Protein 9HJI (pdb70)

Foldseek 3Di:
DQDAQDDAAFCQDWDADPNRIGGAGPPVLQACPDPRNVVNQVRQVVSVCVVCVVVVVVLVVVLVVLLQLQQFKDWFAWDCFPQWTWTWIDRRAQFATWIWIANDLPGDDTDTQGDCRPVDPVSLKYWDDKAAAPVRQKIKTKIDGLQAQWIKIWMDGGPVSDTDPAIDTRFHPWDWEDQHQWWTKTKHFDDDDDDDDHLQDWAAGWFIAIWIDTPPDHPVLIDTADDDPVDGLKDKDKYAAPVSFKIKMWIDDFLAFWIFMWIWTDDPDPPVRNPDHTDTQRLDDDGQGHWAFAHADVQKTWTFTCHVNQQIFIWIAGRVVGDIGGQGHDDQFHWPDWHAADFKIWTFTCHLLWTWIFIAGSVGRPGHTDDDDTFAWDDWDDDHHDQKTWTWTAFAQFQIWIWIAGPVDRNPGTDTSDGRDGPPDDSLQKDKDKDWDDAPVRGTFIKMKMAGPDDAFQLQAEEEEEQQESQAFPHGHYDSLVVCCHPFLRAMYMYGGFFLHVSSGRVSVVCCFQLCVVVRLSVVLVVLVVCNVVGRYDQLRYEYEYEANRLVSQLLNQLVPQSSHAYHEHELYAQALVCQCPTANSVSVCVRQPDCVDPSRVVVCVVRRSLPSDAAPDAHHAYAYEEESSERNHDSSRVVSSVSCVSPRYPDHYYDYHYHYDYSFHRPRSTTSVVVSSVSSVVVSVSCVSNVRDTPD

Nearest PDB structures (foldseek):
  3mun-assembly1_A  TM=9.459E-01  e=6.191E-68  Aeromonas caviae
  3ivm-assembly1_A  TM=9.446E-01  e=2.608E-66  Aeromonas caviae
  2bkl-assembly2_B  TM=9.243E-01  e=1.654E-61  Myxococcus xanthus
  3iun-assembly1_A  TM=7.678E-01  e=3.895E-64  Aeromonas caviae
  3iur-assembly1_A  TM=7.273E-01  e=6.096E-63  Aeromonas caviae

Organism: Trypanosoma cruzi (NCBI:txid5693)

Solvent-accessible surface area: 31089 Å² total; per-residue (Å²): 234,75,80,131,46,12,176,14,155,103,23,189,50,61,54,103,27,92,158,89,82,7,78,20,34,2,58,29,8,58,53,71,118,48,98,70,8,108,85,24,27,88,79,6,42,53,70,6,81,124,59,5,61,90,59,39,114,56,47,116,78,15,52,100,17,5,37,112,16,24,84,10,67,61,4,15,18,1,18,65,12,88,40,40,29,8,20,79,49,13,79,1,75,87,30,27,38,23,13,25,51,4,103,53,43,122,45,133,73,39,66,103,11,5,58,5,55,100,84,26,119,101,4,20,5,7,40,80,26,54,18,75,5,84,57,44,44,25,2,0,3,0,5,8,47,73,24,2,39,53,15,106,4,27,6,36,110,10,106,67,68,104,95,56,105,33,64,10,70,72,0,33,149,15,32,21,13,18,10,55,89,62,0,6,3,8,13,54,20,56,69,82,164,66,141,53,96,81,10,40,80,44,123,38,16,90,98,40,41,2,2,7,5,76,66,62,110,74,49,144,89,35,41,85,22,19,57,28,129,140,53,67,61,44,34,31,20,13,46,23,1,88,61,52,46,60,0,4,0,23,0,62,41,7,49,21,18,34,3,5,0,21,2,4,121,33,60,102,90,106,159,18,32,48,72,136,118,40,121,38,120,127,25,27,68,115,68,46,1,63,7,58,42,46,8,10,100,39,64,31,0,16,0,25,1,12,116,142,2,43,76,23,28,1,1,15,9,38,21,147,110,51,120,75,71,75,56,4,134,64,102,202,7,7,8,33,74,23,10,11,2,88,137,15,2,13,0,0,6,8,75,44,2,76,17,51,6,39,58,2,142,66,149,79,55,73,31,79,66,22,95,43,68,119,8,6,14,88,41,53,38,44,44,61,145,47,73,18,1,0,3,30,3,15,6,8,38,37,29,2,55,2,10,39,9,55,14,110,77,7,133,74,24,58,136,90,40,94,55,3,95,22,164,54,38,110,98,100,49,7,39,32,90,73,34,70,12,88,17,102,62,59,84,128,2,8,2,18,4,4,47,48,127,69,71,41,40,43,113,14,22,3,8,0,47,2,35,20,4,31,21,95,35,24,40,9,44,37,36,15,16,30,14,6,4,1,89,12,12,4,1,2,6,0,4,2,7,4,43,4,3,2,2,86,0,18,94,33,7,66,37,12,36,107,70,60,18,81,57,11,5,52,2,2,21,58,1,0,116,22,2,42,180,94,27,58,3,20,52,100,21,1,2,1,30,0,18,16,13,1,0,0,5,1,5,4,0,0,39,96,24,16,110,24,4,115,0,0,1,0,73,19,1,4,0,1,0,20,40,3,60,91,31,7,29,0,14,6,11,58,10,11,6,1,37,12,104,100,106,90,9,13,145,28,1,80,114,12,0,6,12,99,49,13,125,46,80,74,86,10,5,3,3,4,1,7,9,2,64,35,7,26,87,2,2,18,6,1,2,17,4,9,1,3,21,1,22,125,38,5,111,108,88,9,15,20,2,10,4,32,14,17,116,39,8,10,42,52,61,31,28,12,23,60,73,60,12,108,16,16,5,4,6,33,3,0,10,15,81,26,16,132,16,92,63,81,183

Structure (mmCIF, N/CA/C/O backbone):
data_9HJI
#
_entry.id   9HJI
#
_cell.length_a   1.00
_cell.length_b   1.00
_cell.length_c   1.00
_cell.angle_alpha   90.00
_cell.angle_beta   90.00
_cell.angle_gamma   90.00
#
_symmetry.space_group_name_H-M   'P 1'
#
loop_
_atom_site.group_PDB
_atom_site.id
_atom_site.type_symbol
_atom_site.label_atom_id
_atom_site.label_alt_id
_atom_site.label_comp_id
_atom_site.label_asym_id
_atom_site.label_entity_id
_atom_site.label_seq_id
_atom_site.pdbx_PDB_ins_code
_atom_site.Cartn_x
_atom_site.Cartn_y
_atom_site.Cartn_z
_atom_site.occupancy
_atom_site.B_iso_or_equiv
_atom_site.auth_seq_id
_atom_site.auth_comp_id
_atom_site.auth_asym_id
_atom_site.auth_atom_id
_atom_site.pdbx_PDB_model_num
ATOM 1 N N . MET A 1 18 ? 112.824 101.042 105.579 1.00 129.56 1 MET A N 1
ATOM 2 C CA . MET A 1 18 ? 112.139 101.553 104.399 1.00 134.17 1 MET A CA 1
ATOM 3 C C . MET A 1 18 ? 112.003 100.472 103.336 1.00 132.34 1 MET A C 1
ATOM 4 O O . MET A 1 18 ? 112.385 99.323 103.555 1.00 133.62 1 MET A O 1
ATOM 9 N N . ARG A 1 19 ? 111.452 100.847 102.184 1.00 129.84 2 ARG A N 1
ATOM 10 C CA . ARG A 1 19 ? 111.312 99.902 101.085 1.00 123.20 2 ARG A CA 1
ATOM 11 C C . ARG A 1 19 ? 112.679 99.497 100.552 1.00 122.66 2 ARG A C 1
ATOM 12 O O . ARG A 1 19 ? 113.574 100.333 100.395 1.00 124.58 2 ARG A O 1
ATOM 20 N N . SER A 1 20 ? 112.836 98.207 100.272 1.00 119.89 3 SER A N 1
ATOM 21 C CA . SER A 1 20 ? 114.096 97.699 99.757 1.00 112.63 3 SER A CA 1
ATOM 22 C C . SER A 1 20 ? 114.323 98.174 98.325 1.00 100.30 3 SER A C 1
ATOM 23 O O . SER A 1 20 ? 113.419 98.680 97.654 1.00 97.89 3 SER A O 1
ATOM 26 N N . VAL A 1 21 ? 115.561 98.006 97.860 1.00 93.25 4 VAL A N 1
ATOM 27 C CA . VAL A 1 21 ? 115.902 98.391 96.496 1.00 90.25 4 VAL A CA 1
ATOM 28 C C . VAL A 1 21 ? 115.208 97.438 95.534 1.00 87.12 4 VAL A C 1
ATOM 29 O O . VAL A 1 21 ? 115.383 96.217 95.611 1.00 86.69 4 VAL A O 1
ATOM 33 N N . TYR A 1 22 ? 114.408 97.994 94.630 1.00 84.52 5 TYR A N 1
ATOM 34 C CA . TYR A 1 22 ? 113.641 97.179 93.704 1.00 81.34 5 TYR A CA 1
ATOM 35 C C . TYR A 1 22 ? 114.550 96.627 92.604 1.00 86.26 5 TYR A C 1
ATOM 36 O O . TYR A 1 22 ? 115.624 97.177 92.347 1.00 88.65 5 TYR A O 1
ATOM 45 N N . PRO A 1 23 ? 114.148 95.534 91.948 1.00 85.82 6 PRO A N 1
ATOM 46 C CA . PRO A 1 23 ? 115.014 94.933 90.927 1.00 84.73 6 PRO A CA 1
ATOM 47 C C . PRO A 1 23 ? 115.299 95.900 89.788 1.00 81.04 6 PRO A C 1
ATOM 48 O O . PRO A 1 23 ? 114.439 96.684 89.382 1.00 81.47 6 PRO A O 1
ATOM 52 N N . LEU A 1 24 ? 116.526 95.838 89.277 1.00 78.60 7 LEU A N 1
ATOM 53 C CA . LEU A 1 24 ? 116.981 96.742 88.221 1.00 80.22 7 LEU A CA 1
ATOM 54 C C . LEU A 1 24 ? 116.283 96.346 86.926 1.00 83.33 7 LEU A C 1
ATOM 55 O O . LEU A 1 24 ? 116.633 95.359 86.276 1.00 86.77 7 LEU A O 1
ATOM 60 N N . ALA A 1 25 ? 115.266 97.120 86.559 1.00 81.88 8 ALA A N 1
ATOM 61 C CA . ALA A 1 25 ? 114.525 96.858 85.333 1.00 81.91 8 ALA A CA 1
ATOM 62 C C . ALA A 1 25 ? 115.279 97.410 84.129 1.00 82.94 8 ALA A C 1
ATOM 63 O O . ALA A 1 25 ? 115.838 98.511 84.183 1.00 87.96 8 ALA A O 1
ATOM 65 N N . ARG A 1 26 ? 115.303 96.640 83.044 1.00 74.54 9 ARG A N 1
ATOM 66 C CA . ARG A 1 26 ? 115.893 97.127 81.806 1.00 73.92 9 ARG A CA 1
ATOM 67 C C . ARG A 1 26 ? 114.978 98.150 81.149 1.00 72.56 9 ARG A C 1
ATOM 68 O O . ARG A 1 26 ? 113.753 98.002 81.143 1.00 69.11 9 ARG A O 1
ATOM 76 N N . ARG A 1 27 ? 115.581 99.196 80.593 1.00 70.95 10 ARG A N 1
ATOM 77 C CA . ARG A 1 27 ? 114.852 100.278 79.938 1.00 68.28 10 ARG A CA 1
ATOM 78 C C . ARG A 1 27 ? 115.085 100.146 78.436 1.00 73.48 10 ARG A C 1
ATOM 79 O O . ARG A 1 27 ? 116.226 100.209 77.969 1.00 78.56 10 ARG A O 1
ATOM 87 N N . SER A 1 28 ? 114.004 99.957 77.686 1.00 71.32 11 SER A N 1
ATOM 88 C CA . SER A 1 28 ? 114.106 99.791 76.244 1.00 69.01 11 SER A CA 1
ATOM 89 C C . SER A 1 28 ? 113.868 101.115 75.530 1.00 59.21 11 SER A C 1
ATOM 90 O O . SER A 1 28 ? 112.865 101.794 75.760 1.00 54.20 11 SER A O 1
ATOM 93 N N . MET A 1 29 ? 114.793 101.474 74.644 1.00 56.93 12 MET A N 1
ATOM 94 C CA . MET A 1 29 ? 114.687 102.725 73.906 1.00 47.47 12 MET A CA 1
ATOM 95 C C . MET A 1 29 ? 113.509 102.732 72.940 1.00 54.85 12 MET A C 1
ATOM 96 O O . MET A 1 29 ? 113.033 103.815 72.583 1.00 60.89 12 MET A O 1
ATOM 101 N N . ALA A 1 30 ? 112.998 101.560 72.564 1.00 59.28 13 ALA A N 1
ATOM 102 C CA . ALA A 1 30 ? 112.017 101.449 71.491 1.00 67.10 13 ALA A CA 1
ATOM 103 C C . ALA A 1 30 ? 110.763 102.268 71.781 1.00 62.02 13 ALA A C 1
ATOM 104 O O . ALA A 1 30 ? 110.290 102.350 72.918 1.00 57.15 13 ALA A O 1
ATOM 106 N N . ALA A 1 31 ? 110.229 102.880 70.725 1.00 61.45 14 ALA A N 1
ATOM 107 C CA . ALA A 1 31 ? 109.025 103.701 70.826 1.00 59.30 14 ALA A CA 1
ATOM 108 C C . ALA A 1 31 ? 108.278 103.583 69.504 1.00 58.11 14 ALA A C 1
ATOM 109 O O . ALA A 1 31 ? 108.880 103.768 68.441 1.00 58.82 14 ALA A O 1
ATOM 111 N N . TYR A 1 32 ? 106.983 103.285 69.563 1.00 52.90 15 TYR A N 1
ATOM 112 C CA . TYR A 1 32 ? 106.203 103.011 68.364 1.00 50.25 15 TYR A CA 1
ATOM 113 C C . TYR A 1 32 ? 105.136 104.079 68.162 1.00 50.07 15 TYR A C 1
ATOM 114 O O . TYR A 1 32 ? 104.523 104.548 69.124 1.00 50.96 15 TYR A O 1
ATOM 123 N N . THR A 1 33 ? 104.910 104.454 66.905 1.00 53.29 16 THR A N 1
ATOM 124 C CA . THR A 1 33 ? 103.922 105.467 66.553 1.00 51.34 16 THR A CA 1
ATOM 125 C C . THR A 1 33 ? 102.613 104.780 66.178 1.00 52.93 16 THR A C 1
ATOM 126 O O . THR A 1 33 ? 102.599 103.882 65.328 1.00 56.82 16 THR A O 1
ATOM 130 N N . MET A 1 34 ? 101.524 105.195 66.817 1.00 51.11 17 MET A N 1
ATOM 131 C CA . MET A 1 34 ? 100.203 104.611 66.625 1.00 50.29 17 MET A CA 1
ATOM 132 C C . MET A 1 34 ? 99.185 105.743 66.525 1.00 48.10 17 MET A C 1
ATOM 133 O O . MET A 1 34 ? 99.086 106.573 67.436 1.00 47.50 17 MET A O 1
ATOM 138 N N . HIS A 1 35 ? 98.453 105.785 65.408 1.00 45.06 18 HIS A N 1
ATOM 139 C CA . HIS A 1 35 ? 97.492 106.853 65.119 1.00 39.39 18 HIS A CA 1
ATOM 140 C C . HIS A 1 35 ? 98.082 108.231 65.402 1.00 33.98 18 HIS A C 1
ATOM 141 O O . HIS A 1 35 ? 97.503 109.054 66.113 1.00 31.62 18 HIS A O 1
ATOM 148 N N . ASN A 1 36 ? 99.256 108.474 64.819 1.00 35.19 19 ASN A N 1
ATOM 149 C CA . ASN A 1 36 ? 99.948 109.758 64.918 1.00 37.82 19 ASN A CA 1
ATOM 150 C C . ASN A 1 36 ? 100.201 110.152 66.371 1.00 45.05 19 ASN A C 1
ATOM 151 O O . ASN A 1 36 ? 100.159 111.330 66.731 1.00 49.22 19 ASN A O 1
ATOM 156 N N . MET A 1 37 ? 100.474 109.159 67.215 1.00 50.55 20 MET A N 1
ATOM 157 C CA . MET A 1 37 ? 100.866 109.409 68.600 1.00 54.95 20 MET A CA 1
ATOM 158 C C . MET A 1 37 ? 101.992 108.446 68.946 1.00 55.53 20 MET A C 1
ATOM 159 O O . MET A 1 37 ? 101.830 107.230 68.819 1.00 55.25 20 MET A O 1
ATOM 164 N N . THR A 1 38 ? 103.133 108.980 69.367 1.00 50.68 21 THR A N 1
ATOM 165 C CA . THR A 1 38 ? 104.272 108.136 69.707 1.00 46.44 21 THR A CA 1
ATOM 166 C C . THR A 1 38 ? 104.132 107.645 71.143 1.00 48.25 21 THR A C 1
ATOM 167 O O . THR A 1 38 ? 104.119 108.444 72.085 1.00 55.30 21 THR A O 1
ATOM 171 N N . VAL A 1 39 ? 104.004 106.332 71.315 1.00 49.64 22 VAL A N 1
ATOM 172 C CA . VAL A 1 39 ? 104.004 105.709 72.634 1.00 50.99 22 VAL A CA 1
ATOM 173 C C . VAL A 1 39 ? 105.394 105.108 72.856 1.00 53.71 22 VAL A C 1
ATOM 174 O O . VAL A 1 39 ? 105.789 104.202 72.099 1.00 52.55 22 VAL A O 1
ATOM 178 N N . PRO A 1 40 ? 106.164 105.602 73.817 1.00 51.32 23 PRO A N 1
ATOM 179 C CA . PRO A 1 40 ? 107.417 104.937 74.174 1.00 50.93 23 PRO A CA 1
ATOM 180 C C . PRO A 1 40 ? 107.152 103.647 74.933 1.00 59.70 23 PRO A C 1
ATOM 181 O O . PRO A 1 40 ? 106.119 103.469 75.578 1.00 55.75 23 PRO A O 1
ATOM 185 N N . GLU A 1 41 ? 108.116 102.737 74.845 1.00 68.88 24 GLU A N 1
ATOM 186 C CA . GLU A 1 41 ? 107.987 101.476 75.561 1.00 66.46 24 GLU A CA 1
ATOM 187 C C . GLU A 1 41 ? 109.339 101.010 76.081 1.00 63.58 24 GLU A C 1
ATOM 188 O O . GLU A 1 41 ? 110.117 100.397 75.341 1.00 65.72 24 GLU A O 1
ATOM 194 N N . PRO A 1 42 ? 109.655 101.281 77.345 1.00 65.23 25 PRO A N 1
ATOM 195 C CA . PRO A 1 42 ? 110.904 100.781 77.936 1.00 67.08 25 PRO A CA 1
ATOM 196 C C . PRO A 1 42 ? 110.866 99.326 78.383 1.00 71.58 25 PRO A C 1
ATOM 197 O O . PRO A 1 42 ? 111.816 98.881 79.034 1.00 71.63 25 PRO A O 1
ATOM 201 N N . TYR A 1 43 ? 109.803 98.585 78.079 1.00 73.18 26 TYR A N 1
ATOM 202 C CA . TYR A 1 43 ? 109.685 97.199 78.515 1.00 76.26 26 TYR A CA 1
ATOM 203 C C . TYR A 1 43 ? 109.081 96.335 77.417 1.00 77.49 26 TYR A C 1
ATOM 204 O O . TYR A 1 43 ? 108.218 95.489 77.673 1.00 77.40 26 TYR A O 1
ATOM 213 N N . ASP A 1 44 ? 109.535 96.527 76.175 1.00 80.59 27 ASP A N 1
ATOM 214 C CA . ASP A 1 44 ? 109.015 95.723 75.072 1.00 78.39 27 ASP A CA 1
ATOM 215 C C . ASP A 1 44 ? 109.440 94.264 75.187 1.00 78.68 27 ASP A C 1
ATOM 216 O O . ASP A 1 44 ? 108.708 93.370 74.746 1.00 77.15 27 ASP A O 1
ATOM 221 N N . TYR A 1 45 ? 110.592 93.996 75.801 1.00 75.95 28 TYR A N 1
ATOM 222 C CA . TYR A 1 45 ? 111.098 92.634 75.913 1.00 68.53 28 TYR A CA 1
ATOM 223 C C . TYR A 1 45 ? 110.193 91.772 76.784 1.00 66.74 28 TYR A C 1
ATOM 224 O O . TYR A 1 45 ? 110.441 90.575 76.956 1.00 68.52 28 TYR A O 1
ATOM 233 N N . LEU A 1 46 ? 109.139 92.372 77.337 1.00 67.78 29 LEU A N 1
ATOM 234 C CA . LEU A 1 46 ? 108.127 91.609 78.051 1.00 68.97 29 LEU A CA 1
ATOM 235 C C . LEU A 1 46 ? 107.242 90.783 77.126 1.00 68.00 29 LEU A C 1
ATOM 236 O O . LEU A 1 46 ? 106.500 89.932 77.624 1.00 63.95 29 LEU A O 1
ATOM 241 N N . GLU A 1 47 ? 107.293 90.999 75.806 1.00 71.57 30 GLU A N 1
ATOM 242 C CA . GLU A 1 47 ? 106.484 90.161 74.921 1.00 72.56 30 GLU A CA 1
ATOM 243 C C . GLU A 1 47 ? 106.904 88.696 74.986 1.00 73.92 30 GLU A C 1
ATOM 244 O O . GLU A 1 47 ? 106.043 87.808 75.001 1.00 75.28 30 GLU A O 1
ATOM 250 N N . ASP A 1 48 ? 108.208 88.420 75.027 1.00 74.19 31 ASP A N 1
ATOM 251 C CA . ASP A 1 48 ? 108.695 87.049 75.004 1.00 72.40 31 ASP A CA 1
ATOM 252 C C . ASP A 1 48 ? 109.010 86.591 76.418 1.00 69.68 31 ASP A C 1
ATOM 253 O O . ASP A 1 48 ? 109.928 87.141 77.046 1.00 73.50 31 ASP A O 1
ATOM 258 N N . PRO A 1 49 ? 108.293 85.603 76.962 1.00 61.62 32 PRO A N 1
ATOM 259 C CA . PRO A 1 49 ? 108.636 85.096 78.298 1.00 59.62 32 PRO A CA 1
ATOM 260 C C . PRO A 1 49 ? 109.986 84.406 78.370 1.00 60.67 32 PRO A C 1
ATOM 261 O O . PRO A 1 49 ? 110.535 84.278 79.473 1.00 63.43 32 PRO A O 1
ATOM 265 N N . GLU A 1 50 ? 110.541 83.965 77.240 1.00 64.66 33 GLU A N 1
ATOM 266 C CA . GLU A 1 50 ? 111.750 83.151 77.265 1.00 70.31 33 GLU A CA 1
ATOM 267 C C . GLU A 1 50 ? 113.027 83.981 77.313 1.00 68.21 33 GLU A C 1
ATOM 268 O O . GLU A 1 50 ? 114.114 83.407 77.433 1.00 68.95 33 GLU A O 1
ATOM 274 N N . ASN A 1 51 ? 112.930 85.301 77.216 1.00 66.10 34 ASN A N 1
ATOM 275 C CA . ASN A 1 51 ? 114.129 86.126 77.222 1.00 72.13 34 ASN A CA 1
ATOM 276 C C . ASN A 1 51 ? 114.823 86.025 78.578 1.00 70.88 34 ASN A C 1
ATOM 277 O O . ASN A 1 51 ? 114.156 85.857 79.605 1.00 71.71 34 ASN A O 1
ATOM 282 N N . PRO A 1 52 ? 116.157 86.100 78.621 1.00 69.26 35 PRO A N 1
ATOM 283 C CA . PRO A 1 52 ? 116.837 86.047 79.925 1.00 71.39 35 PRO A CA 1
ATOM 284 C C . PRO A 1 52 ? 116.446 87.185 80.848 1.00 77.70 35 PRO A C 1
ATOM 285 O O . PRO A 1 52 ? 116.356 86.987 82.067 1.00 81.22 35 PRO A O 1
ATOM 289 N N . GLU A 1 53 ? 116.198 88.376 80.293 1.00 78.52 36 GLU A N 1
ATOM 290 C CA . GLU A 1 53 ? 115.837 89.517 81.125 1.00 83.19 36 GLU A CA 1
ATOM 291 C C . GLU A 1 53 ? 114.533 89.266 81.867 1.00 82.94 36 GLU A C 1
ATOM 292 O O . GLU A 1 53 ? 114.434 89.540 83.068 1.00 86.64 36 GLU A O 1
ATOM 298 N N . THR A 1 54 ? 113.522 88.738 81.170 1.00 78.73 37 THR A N 1
ATOM 299 C CA . THR A 1 54 ? 112.240 88.479 81.816 1.00 78.37 37 THR A CA 1
ATOM 300 C C . THR A 1 54 ? 112.378 87.437 82.918 1.00 79.20 37 THR A C 1
ATOM 301 O O . THR A 1 54 ? 111.800 87.591 83.998 1.00 81.27 37 THR A O 1
ATOM 305 N N . LYS A 1 55 ? 113.147 86.378 82.669 1.00 76.39 38 LYS A N 1
ATOM 306 C CA . LYS A 1 55 ? 113.305 85.330 83.671 1.00 80.49 38 LYS A CA 1
ATOM 307 C C . LYS A 1 55 ? 114.044 85.845 84.902 1.00 77.03 38 LYS A C 1
ATOM 308 O O . LYS A 1 55 ? 113.635 85.570 86.038 1.00 76.96 38 LYS A O 1
ATOM 314 N N . THR A 1 56 ? 115.130 86.596 84.701 1.00 74.50 39 THR A N 1
ATOM 315 C CA . THR A 1 56 ? 115.867 87.118 85.847 1.00 76.97 39 THR A CA 1
ATOM 316 C C . THR A 1 56 ? 115.038 88.144 86.609 1.00 82.14 39 THR A C 1
ATOM 317 O O . THR A 1 56 ? 115.096 88.206 87.843 1.00 88.31 39 THR A O 1
ATOM 321 N N . PHE A 1 57 ? 114.260 88.959 85.890 1.00 80.50 40 PHE A N 1
ATOM 322 C CA . PHE A 1 57 ? 113.378 89.917 86.544 1.00 80.74 40 PHE A CA 1
ATOM 323 C C . PHE A 1 57 ? 112.305 89.205 87.357 1.00 80.60 40 PHE A C 1
ATOM 324 O O . PHE A 1 57 ? 111.988 89.622 88.476 1.00 87.67 40 PHE A O 1
ATOM 332 N N . VAL A 1 58 ? 111.748 88.119 86.817 1.00 72.60 41 VAL A N 1
ATOM 333 C CA . VAL A 1 58 ? 110.780 87.318 87.561 1.00 70.20 41 VAL A CA 1
ATOM 334 C C . VAL A 1 58 ? 111.411 86.769 88.835 1.00 76.63 41 VAL A C 1
ATOM 335 O O . VAL A 1 58 ? 110.829 86.847 89.927 1.00 78.66 41 VAL A O 1
ATOM 339 N N . ASN A 1 59 ? 112.618 86.211 88.713 1.00 76.32 42 ASN A N 1
ATOM 340 C CA . ASN A 1 59 ? 113.276 85.614 89.871 1.00 79.66 42 ASN A CA 1
ATOM 341 C C . ASN A 1 59 ? 113.549 86.660 90.944 1.00 80.42 42 ASN A C 1
ATOM 342 O O . ASN A 1 59 ? 113.273 86.438 92.129 1.00 84.83 42 ASN A O 1
ATOM 347 N N . GLU A 1 60 ? 114.080 87.818 90.545 1.00 79.24 43 GLU A N 1
ATOM 348 C CA . GLU A 1 60 ? 114.362 88.874 91.510 1.00 86.18 43 GLU A CA 1
ATOM 349 C C . GLU A 1 60 ? 113.086 89.418 92.143 1.00 86.96 43 GLU A C 1
ATOM 350 O O . GLU A 1 60 ? 113.060 89.689 93.351 1.00 88.67 43 GLU A O 1
ATOM 356 N N . GLN A 1 61 ? 112.023 89.586 91.349 1.00 86.01 44 GLN A N 1
ATOM 357 C CA . GLN A 1 61 ? 110.766 90.098 91.880 1.00 85.32 44 GLN A CA 1
ATOM 358 C C . GLN A 1 61 ? 110.189 89.151 92.921 1.00 77.81 44 GLN A C 1
ATOM 359 O O . GLN A 1 61 ? 109.731 89.585 93.983 1.00 74.70 44 GLN A O 1
ATOM 365 N N . ASN A 1 62 ? 110.221 87.844 92.647 1.00 72.75 45 ASN A N 1
ATOM 366 C CA . ASN A 1 62 ? 109.693 86.899 93.627 1.00 73.54 45 ASN A CA 1
ATOM 367 C C . ASN A 1 62 ? 110.604 86.768 94.843 1.00 75.59 45 ASN A C 1
ATOM 368 O O . ASN A 1 62 ? 110.113 86.559 95.959 1.00 71.89 45 ASN A O 1
ATOM 373 N N . ALA A 1 63 ? 111.922 86.899 94.660 1.00 77.27 46 ALA A N 1
ATOM 374 C CA . ALA A 1 63 ? 112.820 86.885 95.811 1.00 76.80 46 ALA A CA 1
ATOM 375 C C . ALA A 1 63 ? 112.540 88.063 96.736 1.00 75.66 46 ALA A C 1
ATOM 376 O O . ALA A 1 63 ? 112.477 87.904 97.962 1.00 79.06 46 ALA A O 1
ATOM 378 N N . PHE A 1 64 ? 112.347 89.253 96.163 1.00 75.54 47 PHE A N 1
ATOM 379 C CA . PHE A 1 64 ? 112.008 90.415 96.979 1.00 78.51 47 PHE A CA 1
ATOM 380 C C . PHE A 1 64 ? 110.612 90.292 97.577 1.00 77.32 47 PHE A C 1
ATOM 381 O O . PHE A 1 64 ? 110.371 90.772 98.691 1.00 79.96 47 PHE A O 1
ATOM 389 N N . PHE A 1 65 ? 109.689 89.649 96.859 1.00 74.17 48 PHE A N 1
ATOM 390 C CA . PHE A 1 65 ? 108.376 89.341 97.414 1.00 70.96 48 PHE A CA 1
ATOM 391 C C . PHE A 1 65 ? 108.498 88.501 98.679 1.00 63.49 48 PHE A C 1
ATOM 392 O O . PHE A 1 65 ? 107.899 88.816 99.715 1.00 61.43 48 PHE A O 1
ATOM 400 N N . GLU A 1 66 ? 109.288 87.430 98.612 1.00 66.31 49 GLU A N 1
ATOM 401 C CA . GLU A 1 66 ? 109.477 86.573 99.778 1.00 68.10 49 GLU A CA 1
ATOM 402 C C . GLU A 1 66 ? 110.166 87.323 100.911 1.00 67.41 49 GLU A C 1
ATOM 403 O O . GLU A 1 66 ? 109.816 87.145 102.086 1.00 70.68 49 GLU A O 1
ATOM 409 N N . GLU A 1 67 ? 111.160 88.151 100.583 1.00 66.66 50 GLU A N 1
ATOM 410 C CA . GLU A 1 67 ? 111.847 88.914 101.621 1.00 71.63 50 GLU A CA 1
ATOM 411 C C . GLU A 1 67 ? 110.896 89.876 102.322 1.00 71.48 50 GLU A C 1
ATOM 412 O O . GLU A 1 67 ? 110.952 90.032 103.547 1.00 71.62 50 GLU A O 1
ATOM 418 N N . TYR A 1 68 ? 110.021 90.537 101.562 1.00 72.26 51 TYR A N 1
ATOM 419 C CA . TYR A 1 68 ? 109.000 91.378 102.177 1.00 66.39 51 TYR A CA 1
ATOM 420 C C . TYR A 1 68 ? 108.064 90.561 103.054 1.00 65.17 51 TYR A C 1
ATOM 421 O O . TYR A 1 68 ? 107.715 90.983 104.163 1.00 65.02 51 TYR A O 1
ATOM 430 N N . PHE A 1 69 ? 107.644 89.393 102.574 1.00 66.68 52 PHE A N 1
ATOM 431 C CA . PHE A 1 69 ? 106.591 88.642 103.242 1.00 62.68 52 PHE A CA 1
ATOM 432 C C . PHE A 1 69 ? 107.091 87.880 104.464 1.00 64.28 52 PHE A C 1
ATOM 433 O O . PHE A 1 69 ? 106.275 87.451 105.289 1.00 60.39 52 PHE A O 1
ATOM 441 N N . ALA A 1 70 ? 108.410 87.719 104.601 1.00 71.70 53 ALA A N 1
ATOM 442 C CA . ALA A 1 70 ? 108.966 87.018 105.755 1.00 71.81 53 ALA A CA 1
ATOM 443 C C . ALA A 1 70 ? 108.673 87.724 107.073 1.00 68.97 53 ALA A C 1
ATOM 444 O O . ALA A 1 70 ? 108.859 87.122 108.136 1.00 71.71 53 ALA A O 1
ATOM 446 N N . SER A 1 71 ? 108.244 88.987 107.034 1.00 68.73 54 SER A N 1
ATOM 447 C CA . SER A 1 71 ? 107.915 89.690 108.271 1.00 72.20 54 SER A CA 1
ATOM 448 C C . SER A 1 71 ? 106.771 89.005 109.008 1.00 67.54 54 SER A C 1
ATOM 449 O O . SER A 1 71 ? 106.817 88.849 110.233 1.00 68.38 54 SER A O 1
ATOM 452 N N . GLU A 1 72 ? 105.736 88.584 108.279 1.00 66.34 55 GLU A N 1
ATOM 453 C CA . GLU A 1 72 ? 104.586 87.909 108.867 1.00 64.60 55 GLU A CA 1
ATOM 454 C C . GLU A 1 72 ? 104.301 86.579 108.175 1.00 67.44 55 GLU A C 1
ATOM 455 O O . GLU A 1 72 ? 103.150 86.145 108.090 1.00 67.29 55 GLU A O 1
ATOM 461 N N . ALA A 1 73 ? 105.341 85.942 107.636 1.00 74.19 56 ALA A N 1
ATOM 462 C CA . ALA A 1 73 ? 105.236 84.560 107.179 1.00 78.47 56 ALA A CA 1
ATOM 463 C C . ALA A 1 73 ? 104.595 83.637 108.214 1.00 70.56 56 ALA A C 1
ATOM 464 O O . ALA A 1 73 ? 103.979 82.630 107.851 1.00 68.31 56 ALA A O 1
ATOM 466 N N . GLU A 1 74 ? 104.731 83.949 109.505 1.00 62.61 57 GLU A N 1
ATOM 467 C CA . GLU A 1 74 ? 104.095 83.104 110.511 1.00 59.91 57 GLU A CA 1
ATOM 468 C C . GLU A 1 74 ? 102.576 83.252 110.471 1.00 63.36 57 GLU A C 1
ATOM 469 O O . GLU A 1 74 ? 101.847 82.255 110.550 1.00 65.01 57 GLU A O 1
ATOM 475 N N . LEU A 1 75 ? 102.074 84.483 110.322 1.00 68.39 58 LEU A N 1
ATOM 476 C CA . LEU A 1 75 ? 100.646 84.651 110.067 1.00 69.87 58 LEU A CA 1
ATOM 477 C C . LEU A 1 75 ? 100.244 84.036 108.735 1.00 67.05 58 LEU A C 1
ATOM 478 O O . LEU A 1 75 ? 99.109 83.570 108.586 1.00 65.23 58 LEU A O 1
ATOM 483 N N . ARG A 1 76 ? 101.147 84.054 107.754 1.00 65.25 59 ARG A N 1
ATOM 484 C CA . ARG A 1 76 ? 100.886 83.370 106.490 1.00 64.07 59 ARG A CA 1
ATOM 485 C C . ARG A 1 76 ? 100.609 81.889 106.722 1.00 66.28 59 ARG A C 1
ATOM 486 O O . ARG A 1 76 ? 99.612 81.344 106.238 1.00 65.74 59 ARG A O 1
ATOM 494 N N . LYS A 1 77 ? 101.478 81.229 107.485 1.00 68.15 60 LYS A N 1
ATOM 495 C CA . LYS A 1 77 ? 101.258 79.824 107.819 1.00 67.90 60 LYS A CA 1
ATOM 496 C C . LYS A 1 77 ? 99.970 79.651 108.614 1.00 60.68 60 LYS A C 1
ATOM 497 O O . LYS A 1 77 ? 99.214 78.694 108.395 1.00 61.52 60 LYS A O 1
ATOM 503 N N . LYS A 1 78 ? 99.700 80.575 109.536 1.00 56.78 61 LYS A N 1
ATOM 504 C CA . LYS A 1 78 ? 98.513 80.469 110.376 1.00 56.35 61 LYS A CA 1
ATOM 505 C C . LYS A 1 78 ? 97.231 80.508 109.548 1.00 59.64 61 LYS A C 1
ATOM 506 O O . LYS A 1 78 ? 96.359 79.637 109.693 1.00 64.32 61 LYS A O 1
ATOM 512 N N . ILE A 1 79 ? 97.095 81.490 108.655 1.00 58.80 62 ILE A N 1
ATOM 513 C CA . ILE A 1 79 ? 95.844 81.568 107.909 1.00 63.39 62 ILE A CA 1
ATOM 514 C C . ILE A 1 79 ? 95.842 80.549 106.776 1.00 62.48 62 ILE A C 1
ATOM 515 O O . ILE A 1 79 ? 94.784 80.193 106.254 1.00 60.72 62 ILE A O 1
ATOM 520 N N . PHE A 1 80 ? 97.020 80.039 106.400 1.00 59.16 63 PHE A N 1
ATOM 521 C CA . PHE A 1 80 ? 97.066 78.879 105.519 1.00 59.36 63 PHE A CA 1
ATOM 522 C C . PHE A 1 80 ? 96.399 77.687 106.187 1.00 59.07 63 PHE A C 1
ATOM 523 O O . PHE A 1 80 ? 95.571 76.996 105.583 1.00 57.83 63 PHE A O 1
ATOM 531 N N . GLU A 1 81 ? 96.733 77.456 107.457 1.00 60.85 64 GLU A N 1
ATOM 532 C CA . GLU A 1 81 ? 96.074 76.402 108.218 1.00 56.93 64 GLU A CA 1
ATOM 533 C C . GLU A 1 81 ? 94.576 76.660 108.319 1.00 56.99 64 GLU A C 1
ATOM 534 O O . GLU A 1 81 ? 93.768 75.739 108.150 1.00 62.64 64 GLU A O 1
ATOM 540 N N . SER A 1 82 ? 94.188 77.912 108.580 1.00 60.10 65 SER A N 1
ATOM 541 C CA . SER A 1 82 ? 92.766 78.218 108.735 1.00 61.67 65 SER A CA 1
ATOM 542 C C . SER A 1 82 ? 91.996 77.988 107.434 1.00 61.07 65 SER A C 1
ATOM 543 O O . SER A 1 82 ? 90.915 77.388 107.443 1.00 62.91 65 SER A O 1
ATOM 546 N N . ILE A 1 83 ? 92.534 78.453 106.302 1.00 57.34 66 ILE A N 1
ATOM 547 C CA . ILE A 1 83 ? 91.835 78.282 105.031 1.00 57.14 66 ILE A CA 1
ATOM 548 C C . ILE A 1 83 ? 91.804 76.812 104.633 1.00 56.18 66 ILE A C 1
ATOM 549 O O . ILE A 1 83 ? 90.821 76.335 104.055 1.00 56.32 66 ILE A O 1
ATOM 554 N N . SER A 1 84 ? 92.872 76.067 104.935 1.00 56.95 67 SER A N 1
ATOM 555 C CA . SER A 1 84 ? 92.862 74.637 104.655 1.00 57.60 67 SER A CA 1
ATOM 556 C C . SER A 1 84 ? 91.778 73.933 105.459 1.00 53.28 67 SER A C 1
ATOM 557 O O . SER A 1 84 ? 91.034 73.101 104.928 1.00 54.08 67 SER A O 1
ATOM 560 N N . ASN A 1 85 ? 91.663 74.267 106.746 1.00 52.31 68 ASN A N 1
ATOM 561 C CA . ASN A 1 85 ? 90.621 73.663 107.567 1.00 51.49 68 ASN A CA 1
ATOM 562 C C . ASN A 1 85 ? 89.227 74.108 107.148 1.00 56.70 68 ASN A C 1
ATOM 563 O O . ASN A 1 85 ? 88.263 73.364 107.358 1.00 58.42 68 ASN A O 1
ATOM 568 N N . SER A 1 86 ? 89.096 75.299 106.568 1.00 58.46 69 SER A N 1
ATOM 569 C CA . SER A 1 86 ? 87.802 75.774 106.097 1.00 59.78 69 SER A CA 1
ATOM 570 C C . SER A 1 86 ? 87.443 75.258 104.711 1.00 58.22 69 SER A C 1
ATOM 571 O O . SER A 1 86 ? 86.274 75.337 104.322 1.00 62.62 69 SER A O 1
ATOM 574 N N . GLN A 1 87 ? 88.413 74.737 103.961 1.00 50.59 70 GLN A N 1
ATOM 575 C CA . GLN A 1 87 ? 88.159 74.208 102.627 1.00 51.49 70 GLN A CA 1
ATOM 576 C C . GLN A 1 87 ? 87.730 72.746 102.645 1.00 51.71 70 GLN A C 1
ATOM 577 O O . GLN A 1 87 ? 87.120 72.278 101.676 1.00 49.30 70 GLN A O 1
ATOM 583 N N . ASP A 1 88 ? 88.008 72.027 103.728 1.00 51.08 71 ASP A N 1
ATOM 584 C CA . ASP A 1 88 ? 87.733 70.595 103.813 1.00 48.58 71 ASP A CA 1
ATOM 585 C C . ASP A 1 88 ? 86.235 70.388 103.989 1.00 48.34 71 ASP A C 1
ATOM 586 O O . ASP A 1 88 ? 85.720 70.403 105.109 1.00 49.56 71 ASP A O 1
ATOM 591 N N . TYR A 1 89 ? 85.529 70.187 102.882 1.00 47.57 72 TYR A N 1
ATOM 592 C CA . TYR A 1 89 ? 84.148 69.736 102.915 1.00 50.43 72 TYR A CA 1
ATOM 593 C C . TYR A 1 89 ? 83.840 69.026 101.606 1.00 51.80 72 TYR A C 1
ATOM 594 O O . TYR A 1 89 ? 84.401 69.375 100.562 1.00 50.93 72 TYR A O 1
ATOM 603 N N . PRO A 1 90 ? 82.962 68.021 101.635 1.00 50.58 73 PRO A N 1
ATOM 604 C CA . PRO A 1 90 ? 82.585 67.318 100.400 1.00 51.84 73 PRO A CA 1
ATOM 605 C C . PRO A 1 90 ? 81.720 68.199 99.520 1.00 51.14 73 PRO A C 1
ATOM 606 O O . PRO A 1 90 ? 80.647 68.657 99.930 1.00 49.39 73 PRO A O 1
ATOM 610 N N . ARG A 1 91 ? 82.189 68.456 98.296 1.00 50.70 74 ARG A N 1
ATOM 611 C CA . ARG A 1 91 ? 81.483 69.321 97.350 1.00 49.79 74 ARG A CA 1
ATOM 612 C C . ARG A 1 91 ? 80.744 68.443 96.344 1.00 55.50 74 ARG A C 1
ATOM 613 O O . ARG A 1 91 ? 81.302 67.962 95.355 1.00 63.69 74 ARG A O 1
ATOM 621 N N . THR A 1 92 ? 79.457 68.232 96.608 1.00 53.31 75 THR A N 1
ATOM 622 C CA . THR A 1 92 ? 78.627 67.414 95.733 1.00 53.88 75 THR A CA 1
ATOM 623 C C . THR A 1 92 ? 77.779 68.297 94.825 1.00 50.25 75 THR A C 1
ATOM 624 O O . THR A 1 92 ? 77.061 69.182 95.299 1.00 48.63 75 THR A O 1
ATOM 628 N N . SER A 1 93 ? 77.867 68.055 93.519 1.00 51.72 76 SER A N 1
ATOM 629 C CA . SER A 1 93 ? 77.120 68.830 92.537 1.00 54.81 76 SER A CA 1
ATOM 630 C C . SER A 1 93 ? 75.763 68.178 92.273 1.00 58.19 76 SER A C 1
ATOM 631 O O . SER A 1 93 ? 75.308 67.300 93.011 1.00 61.94 76 SER A O 1
ATOM 634 N N . ASN A 1 94 ? 75.098 68.611 91.205 1.00 55.75 77 ASN A N 1
ATOM 635 C CA . ASN A 1 94 ? 73.789 68.150 90.775 1.00 61.50 77 ASN A CA 1
ATOM 636 C C . ASN A 1 94 ? 73.857 66.728 90.224 1.00 67.87 77 ASN A C 1
ATOM 637 O O . ASN A 1 94 ? 74.839 66.351 89.579 1.00 68.88 77 ASN A O 1
ATOM 642 N N . PRO A 1 95 ? 72.823 65.922 90.466 1.00 69.80 78 PRO A N 1
ATOM 643 C CA . PRO A 1 95 ? 72.766 64.591 89.849 1.00 71.02 78 PRO A CA 1
ATOM 644 C C . PRO A 1 95 ? 72.247 64.659 88.419 1.00 75.40 78 PRO A C 1
ATOM 645 O O . PRO A 1 95 ? 71.434 65.520 88.075 1.00 75.11 78 PRO A O 1
ATOM 649 N N . SER A 1 96 ? 72.729 63.738 87.584 1.00 79.42 79 SER A N 1
ATOM 650 C CA . SER A 1 96 ? 72.269 63.606 86.204 1.00 85.21 79 SER A CA 1
ATOM 651 C C . SER A 1 96 ? 71.655 62.220 86.025 1.00 90.96 79 SER A C 1
ATOM 652 O O . SER A 1 96 ? 72.298 61.207 86.319 1.00 86.48 79 SER A O 1
ATOM 655 N N . TYR A 1 97 ? 70.414 62.189 85.536 1.00 89.96 80 TYR A N 1
ATOM 656 C CA . TYR A 1 97 ? 69.640 60.963 85.338 1.00 85.45 80 TYR A CA 1
ATOM 657 C C . TYR A 1 97 ? 69.840 60.491 83.903 1.00 84.56 80 TYR A C 1
ATOM 658 O O . TYR A 1 97 ? 69.200 60.998 82.977 1.00 79.72 80 TYR A O 1
ATOM 667 N N . ILE A 1 98 ? 70.719 59.509 83.708 1.00 87.60 81 ILE A N 1
ATOM 668 C CA . ILE A 1 98 ? 70.996 58.962 82.385 1.00 86.63 81 ILE A CA 1
ATOM 669 C C . ILE A 1 98 ? 70.998 57.442 82.492 1.00 86.53 81 ILE A C 1
ATOM 670 O O . ILE A 1 98 ? 71.742 56.871 83.301 1.00 85.52 81 ILE A O 1
ATOM 675 N N . ASN A 1 99 ? 70.159 56.793 81.690 1.00 84.33 82 ASN A N 1
ATOM 676 C CA . ASN A 1 99 ? 70.097 55.337 81.572 1.00 81.04 82 ASN A CA 1
ATOM 677 C C . ASN A 1 99 ? 69.890 54.668 82.929 1.00 85.84 82 ASN A C 1
ATOM 678 O O . ASN A 1 99 ? 70.522 53.668 83.270 1.00 85.14 82 ASN A O 1
ATOM 683 N N . GLY A 1 100 ? 68.976 55.241 83.704 1.00 89.15 83 GLY A N 1
ATOM 684 C CA . GLY A 1 100 ? 68.692 54.685 85.021 1.00 85.72 83 GLY A CA 1
ATOM 685 C C . GLY A 1 100 ? 69.889 54.698 85.942 1.00 81.20 83 GLY A C 1
ATOM 686 O O . GLY A 1 100 ? 70.026 53.820 86.803 1.00 76.81 83 GLY A O 1
ATOM 687 N N . HIS A 1 101 ? 70.773 55.678 85.773 1.00 82.56 84 HIS A N 1
ATOM 688 C CA . HIS A 1 101 ? 71.926 55.827 86.647 1.00 80.83 84 HIS A CA 1
ATOM 689 C C . HIS A 1 101 ? 72.172 57.309 86.869 1.00 80.07 84 HIS A C 1
ATOM 690 O O . HIS A 1 101 ? 71.914 58.129 85.982 1.00 83.73 84 HIS A O 1
ATOM 697 N N . TYR A 1 102 ? 72.650 57.653 88.060 1.00 76.18 85 TYR A N 1
ATOM 698 C CA . TYR A 1 102 ? 72.770 59.044 88.469 1.00 74.73 85 TYR A CA 1
ATOM 699 C C . TYR A 1 102 ? 74.246 59.398 88.581 1.00 69.91 85 TYR A C 1
ATOM 700 O O . TYR A 1 102 ? 74.954 58.862 89.438 1.00 67.31 85 TYR A O 1
ATOM 709 N N . TYR A 1 103 ? 74.702 60.298 87.718 1.00 71.12 86 TYR A N 1
ATOM 710 C CA . TYR A 1 103 ? 76.101 60.717 87.676 1.00 70.94 86 TYR A CA 1
ATOM 711 C C . TYR A 1 103 ? 76.203 62.155 88.167 1.00 70.42 86 TYR A C 1
ATOM 712 O O . TYR A 1 103 ? 75.538 63.051 87.637 1.00 71.58 86 TYR A O 1
ATOM 721 N N . TYR A 1 104 ? 77.034 62.371 89.182 1.00 66.61 87 TYR A N 1
ATOM 722 C CA . TYR A 1 104 ? 77.206 63.700 89.752 1.00 66.89 87 TYR A CA 1
ATOM 723 C C . TYR A 1 104 ? 78.648 63.910 90.193 1.00 65.17 87 TYR A C 1
ATOM 724 O O . TYR A 1 104 ? 79.320 62.977 90.631 1.00 64.33 87 TYR A O 1
ATOM 733 N N . TYR A 1 105 ? 79.115 65.152 90.083 1.00 61.03 88 TYR A N 1
ATOM 734 C CA . TYR A 1 105 ? 80.468 65.494 90.504 1.00 61.63 88 TYR A CA 1
ATOM 735 C C . TYR A 1 105 ? 80.576 65.465 92.022 1.00 58.58 88 TYR A C 1
ATOM 736 O O . TYR A 1 105 ? 79.626 65.805 92.732 1.00 55.56 88 TYR A O 1
ATOM 745 N N . HIS A 1 106 ? 81.744 65.063 92.521 1.00 61.88 89 HIS A N 1
ATOM 746 C CA . HIS A 1 106 ? 81.975 65.023 93.956 1.00 58.71 89 HIS A CA 1
ATOM 747 C C . HIS A 1 106 ? 83.466 65.135 94.227 1.00 59.55 89 HIS A C 1
ATOM 748 O O . HIS A 1 106 ? 84.291 64.687 93.427 1.00 64.37 89 HIS A O 1
ATOM 755 N N . ASN A 1 107 ? 83.803 65.739 95.362 1.00 53.51 90 ASN A N 1
ATOM 756 C CA . ASN A 1 107 ? 85.186 65.897 95.783 1.00 56.40 90 ASN A CA 1
ATOM 757 C C . ASN A 1 107 ? 85.316 65.563 97.261 1.00 56.24 90 ASN A C 1
ATOM 758 O O . ASN A 1 107 ? 84.421 65.863 98.055 1.00 56.20 90 ASN A O 1
ATOM 763 N N . SER A 1 108 ? 86.439 64.937 97.622 1.00 54.47 91 SER A N 1
ATOM 764 C CA . SER A 1 108 ? 86.713 64.670 99.030 1.00 58.98 91 SER A CA 1
ATOM 765 C C . SER A 1 108 ? 86.950 65.959 99.804 1.00 58.75 91 SER A C 1
ATOM 766 O O . SER A 1 108 ? 86.758 65.994 101.024 1.00 57.91 91 SER A O 1
ATOM 769 N N . GLY A 1 109 ? 87.366 67.019 99.118 1.00 57.45 92 GLY A N 1
ATOM 770 C CA . GLY A 1 109 ? 87.589 68.298 99.758 1.00 55.95 92 GLY A CA 1
ATOM 771 C C . GLY A 1 109 ? 88.971 68.849 99.484 1.00 54.24 92 GLY A C 1
ATOM 772 O O . GLY A 1 109 ? 89.141 70.056 99.288 1.00 53.67 92 GLY A O 1
ATOM 773 N N . LEU A 1 110 ? 89.970 67.968 99.462 1.00 55.34 93 LEU A N 1
ATOM 774 C CA . LEU A 1 110 ? 91.344 68.360 99.192 1.00 55.91 93 LEU A CA 1
ATOM 775 C C . LEU A 1 110 ? 91.936 67.694 97.960 1.00 53.16 93 LEU A C 1
ATOM 776 O O . LEU A 1 110 ? 93.063 68.033 97.581 1.00 54.98 93 LEU A O 1
ATOM 781 N N . GLN A 1 111 ? 91.225 66.759 97.335 1.00 48.21 94 GLN A N 1
ATOM 782 C CA . GLN A 1 111 ? 91.711 66.165 96.100 1.00 47.89 94 GLN A CA 1
ATOM 783 C C . GLN A 1 111 ? 91.723 67.212 94.992 1.00 47.30 94 GLN A C 1
ATOM 784 O O . GLN A 1 111 ? 90.914 68.142 94.979 1.00 45.12 94 GLN A O 1
ATOM 790 N N . ASN A 1 112 ? 92.657 67.048 94.050 1.00 47.09 95 ASN A N 1
ATOM 791 C CA . ASN A 1 112 ? 92.930 68.108 93.083 1.00 48.17 95 ASN A CA 1
ATOM 792 C C . ASN A 1 112 ? 91.734 68.409 92.191 1.00 48.27 95 ASN A C 1
ATOM 793 O O . ASN A 1 112 ? 91.496 69.574 91.855 1.00 50.94 95 ASN A O 1
ATOM 798 N N . GLN A 1 113 ? 90.977 67.394 91.786 1.00 50.87 96 GLN A N 1
ATOM 799 C CA . GLN A 1 113 ? 89.873 67.612 90.864 1.00 62.53 96 GLN A CA 1
ATOM 800 C C . GLN A 1 113 ? 88.669 66.782 91.279 1.00 65.17 96 GLN A C 1
ATOM 801 O O . GLN A 1 113 ? 88.789 65.775 91.983 1.00 63.44 96 GLN A O 1
ATOM 807 N N . SER A 1 114 ? 87.498 67.225 90.829 1.00 65.70 97 SER A N 1
ATOM 808 C CA . SER A 1 114 ? 86.263 66.509 91.111 1.00 65.23 97 SER A CA 1
ATOM 809 C C . SER A 1 114 ? 86.189 65.225 90.295 1.00 65.94 97 SER A C 1
ATOM 810 O O . SER A 1 114 ? 86.678 65.156 89.164 1.00 65.70 97 SER A O 1
ATOM 813 N N . VAL A 1 115 ? 85.565 64.206 90.874 1.00 65.88 98 VAL A N 1
ATOM 814 C CA . VAL A 1 115 ? 85.426 62.908 90.235 1.00 61.17 98 VAL A CA 1
ATOM 815 C C . VAL A 1 115 ? 83.941 62.564 90.196 1.00 62.62 98 VAL A C 1
ATOM 816 O O . VAL A 1 115 ? 83.164 62.945 91.077 1.00 67.66 98 VAL A O 1
ATOM 820 N N . LEU A 1 116 ? 83.535 61.874 89.131 1.00 64.62 99 LEU A N 1
ATOM 821 C CA . LEU A 1 116 ? 82.132 61.534 88.935 1.00 73.20 99 LEU A CA 1
ATOM 822 C C . LEU A 1 116 ? 81.720 60.347 89.800 1.00 75.05 99 LEU A C 1
ATOM 823 O O . LEU A 1 116 ? 82.493 59.407 90.003 1.00 70.68 99 LEU A O 1
ATOM 828 N N . MET A 1 117 ? 80.488 60.403 90.303 1.00 78.12 100 MET A N 1
ATOM 829 C CA . MET A 1 117 ? 79.857 59.331 91.059 1.00 76.37 100 MET A CA 1
ATOM 830 C C . MET A 1 117 ? 78.669 58.813 90.263 1.00 76.80 100 MET A C 1
ATOM 831 O O . MET A 1 117 ? 77.852 59.606 89.779 1.00 75.32 100 MET A O 1
ATOM 836 N N . ARG A 1 118 ? 78.575 57.488 90.144 1.00 76.44 101 ARG A N 1
ATOM 837 C CA . ARG A 1 118 ? 77.473 56.808 89.466 1.00 72.42 101 ARG A CA 1
ATOM 838 C C . ARG A 1 118 ? 76.717 55.990 90.507 1.00 68.11 101 ARG A C 1
ATOM 839 O O . ARG A 1 118 ? 77.230 54.993 91.022 1.00 65.90 101 ARG A O 1
ATOM 847 N N . ALA A 1 119 ? 75.503 56.425 90.821 1.00 69.15 102 ALA A N 1
ATOM 848 C CA . ALA A 1 119 ? 74.662 55.732 91.781 1.00 67.99 102 ALA A CA 1
ATOM 849 C C . ALA A 1 119 ? 73.486 55.058 91.084 1.00 70.39 102 ALA A C 1
ATOM 850 O O . ALA A 1 119 ? 72.967 55.547 90.073 1.00 75.78 102 ALA A O 1
ATOM 852 N N . MET A 1 120 ? 73.076 53.911 91.631 1.00 67.33 103 MET A N 1
ATOM 853 C CA . MET A 1 120 ? 71.908 53.195 91.136 1.00 68.76 103 MET A CA 1
ATOM 854 C C . MET A 1 120 ? 70.593 53.870 91.500 1.00 67.42 103 MET A C 1
ATOM 855 O O . MET A 1 120 ? 69.572 53.588 90.863 1.00 72.14 103 MET A O 1
ATOM 860 N N . SER A 1 121 ? 70.589 54.747 92.501 1.00 64.96 104 SER A N 1
ATOM 861 C CA . SER A 1 121 ? 69.368 55.392 92.959 1.00 66.02 104 SER A CA 1
ATOM 862 C C . SER A 1 121 ? 69.733 56.731 93.588 1.00 68.00 104 SER A C 1
ATOM 863 O O . SER A 1 121 ? 70.897 56.996 93.902 1.00 70.92 104 SER A O 1
ATOM 866 N N . LEU A 1 122 ? 68.722 57.584 93.760 1.00 64.92 105 LEU A N 1
ATOM 867 C CA . LEU A 1 122 ? 68.933 58.893 94.369 1.00 61.32 105 LEU A CA 1
ATOM 868 C C . LEU A 1 122 ? 69.410 58.767 95.811 1.00 63.27 105 LEU A C 1
ATOM 869 O O . LEU A 1 122 ? 70.309 59.498 96.241 1.00 67.79 105 LEU A O 1
ATOM 874 N N . THR A 1 123 ? 68.822 57.844 96.569 1.00 66.59 106 THR A N 1
ATOM 875 C CA . THR A 1 123 ? 69.179 57.620 97.965 1.00 72.33 106 THR A CA 1
ATOM 876 C C . THR A 1 123 ? 70.237 56.538 98.140 1.00 69.81 106 THR A C 1
ATOM 877 O O . THR A 1 123 ? 70.394 56.016 99.252 1.00 67.17 106 THR A O 1
ATOM 881 N N . ASP A 1 124 ? 70.958 56.193 97.076 1.00 74.54 107 ASP A N 1
ATOM 882 C CA . ASP A 1 124 ? 71.935 55.115 97.141 1.00 81.92 107 ASP A CA 1
ATOM 883 C C . ASP A 1 124 ? 73.069 55.472 98.095 1.00 79.33 107 ASP A C 1
ATOM 884 O O . ASP A 1 124 ? 73.469 56.632 98.221 1.00 75.20 107 ASP A O 1
ATOM 889 N N . THR A 1 125 ? 73.587 54.450 98.775 1.00 77.39 108 THR A N 1
ATOM 890 C CA . THR A 1 125 ? 74.643 54.639 99.759 1.00 77.48 108 THR A CA 1
ATOM 891 C C . THR A 1 125 ? 76.039 54.413 99.194 1.00 77.69 108 THR A C 1
ATOM 892 O O . THR A 1 125 ? 77.007 54.968 99.726 1.00 74.14 108 THR A O 1
ATOM 896 N N . ALA A 1 126 ? 76.172 53.622 98.132 1.00 76.47 109 ALA A N 1
ATOM 897 C CA . ALA A 1 126 ? 77.480 53.226 97.607 1.00 77.01 109 ALA A CA 1
ATOM 898 C C . ALA A 1 126 ? 77.555 53.483 96.111 1.00 78.46 109 ALA A C 1
ATOM 899 O O . ALA A 1 126 ? 77.398 52.567 95.294 1.00 80.81 109 ALA A O 1
ATOM 901 N N . PRO A 1 127 ? 77.793 54.730 95.709 1.00 75.87 110 PRO A N 1
ATOM 902 C CA . PRO A 1 127 ? 78.038 55.012 94.291 1.00 77.19 110 PRO A CA 1
ATOM 903 C C . PRO A 1 127 ? 79.486 54.737 93.915 1.00 82.08 110 PRO A C 1
ATOM 904 O O . PRO A 1 127 ? 80.412 55.007 94.685 1.00 80.54 110 PRO A O 1
ATOM 908 N N . SER A 1 128 ? 79.677 54.194 92.715 1.00 83.24 111 SER A N 1
ATOM 909 C CA . SER A 1 128 ? 81.014 53.893 92.221 1.00 80.99 111 SER A CA 1
ATOM 910 C C . SER A 1 128 ? 81.576 55.075 91.440 1.00 80.63 111 SER A C 1
ATOM 911 O O . SER A 1 128 ? 80.832 55.947 90.985 1.00 77.89 111 SER A O 1
ATOM 914 N N . ILE A 1 129 ? 82.900 55.101 91.286 1.00 81.28 112 ILE A N 1
ATOM 915 C CA . ILE A 1 129 ? 83.541 56.160 90.514 1.00 73.77 112 ILE A CA 1
ATOM 916 C C . ILE A 1 129 ? 83.294 55.908 89.031 1.00 78.52 112 ILE A C 1
ATOM 917 O O . ILE A 1 129 ? 83.266 54.758 88.577 1.00 82.41 112 ILE A O 1
ATOM 922 N N . PHE A 1 130 ? 83.080 56.985 88.275 1.00 76.82 113 PHE A N 1
ATOM 923 C CA . PHE A 1 130 ? 82.789 56.888 86.848 1.00 76.40 113 PHE A CA 1
ATOM 924 C C . PHE A 1 130 ? 83.854 57.566 85.997 1.00 74.38 113 PHE A C 1
ATOM 925 O O . PHE A 1 130 ? 84.373 56.949 85.061 1.00 73.64 113 PHE A O 1
ATOM 933 N N . LEU A 1 131 ? 84.188 58.820 86.286 1.00 74.33 114 LEU A N 1
ATOM 934 C CA . LEU A 1 131 ? 85.223 59.551 85.570 1.00 72.02 114 LEU A CA 1
ATOM 935 C C . LEU A 1 131 ? 86.181 60.126 86.601 1.00 65.74 114 LEU A C 1
ATOM 936 O O . LEU A 1 131 ? 85.747 60.766 87.566 1.00 70.79 114 LEU A O 1
ATOM 941 N N . ASP A 1 132 ? 87.477 59.895 86.396 1.00 59.21 115 ASP A N 1
ATOM 942 C CA . ASP A 1 132 ? 88.496 60.224 87.390 1.00 60.65 115 ASP A CA 1
ATOM 943 C C . ASP A 1 132 ? 89.669 60.917 86.714 1.00 61.61 115 ASP A C 1
ATOM 944 O O . ASP A 1 132 ? 90.578 60.265 86.185 1.00 65.09 115 ASP A O 1
ATOM 949 N N . PRO A 1 133 ? 89.679 62.251 86.704 1.00 64.11 116 PRO A N 1
ATOM 950 C CA . PRO A 1 133 ? 90.852 62.965 86.176 1.00 64.31 116 PRO A CA 1
ATOM 951 C C . PRO A 1 133 ? 92.043 62.942 87.115 1.00 56.58 116 PRO A C 1
ATOM 952 O O . PRO A 1 133 ? 93.123 63.416 86.741 1.00 57.76 116 PRO A O 1
ATOM 956 N N . ASN A 1 134 ? 91.878 62.403 88.326 1.00 53.92 117 ASN A N 1
ATOM 957 C CA . ASN A 1 134 ? 92.894 62.544 89.364 1.00 60.58 117 ASN A CA 1
ATOM 958 C C . ASN A 1 134 ? 94.227 61.910 88.992 1.00 65.87 117 ASN A C 1
ATOM 959 O O . ASN A 1 134 ? 95.279 62.494 89.277 1.00 72.96 117 ASN A O 1
ATOM 964 N N . SER A 1 135 ? 94.216 60.736 88.367 1.00 61.21 118 SER A N 1
ATOM 965 C CA . SER A 1 135 ? 95.448 60.035 88.033 1.00 64.36 118 SER A CA 1
ATOM 966 C C . SER A 1 135 ? 95.958 60.351 86.634 1.00 67.49 118 SER A C 1
ATOM 967 O O . SER A 1 135 ? 96.930 59.729 86.194 1.00 69.94 118 SER A O 1
ATOM 970 N N . MET A 1 136 ? 95.325 61.287 85.927 1.00 64.55 119 MET A N 1
ATOM 971 C CA . MET A 1 136 ? 95.746 61.648 84.579 1.00 67.51 119 MET A CA 1
ATOM 972 C C . MET A 1 136 ? 97.174 62.179 84.575 1.00 66.93 119 MET A C 1
ATOM 973 O O . MET A 1 136 ? 98.049 61.620 83.907 1.00 63.48 119 MET A O 1
ATOM 978 N N . SER A 1 137 ? 97.418 63.253 85.317 1.00 68.59 120 SER A N 1
ATOM 979 C CA . SER A 1 137 ? 98.744 63.838 85.437 1.00 76.69 120 SER A CA 1
ATOM 980 C C . SER A 1 137 ? 99.256 63.662 86.859 1.00 81.25 120 SER A C 1
ATOM 981 O O . SER A 1 137 ? 98.470 63.606 87.809 1.00 86.89 120 SER A O 1
ATOM 984 N N . SER A 1 138 ? 100.580 63.567 86.998 1.00 83.35 121 SER A N 1
ATOM 985 C CA . SER A 1 138 ? 101.171 63.306 88.307 1.00 85.95 121 SER A CA 1
ATOM 986 C C . SER A 1 138 ? 100.842 64.413 89.299 1.00 86.29 121 SER A C 1
ATOM 987 O O . SER A 1 138 ? 100.515 64.140 90.459 1.00 89.06 121 SER A O 1
ATOM 990 N N . ASP A 1 139 ? 100.920 65.666 88.862 1.00 86.88 122 ASP A N 1
ATOM 991 C CA . ASP A 1 139 ? 100.621 66.803 89.721 1.00 94.06 122 ASP A CA 1
ATOM 992 C C . ASP A 1 139 ? 99.146 67.182 89.717 1.00 88.73 122 ASP A C 1
ATOM 993 O O . ASP A 1 139 ? 98.762 68.119 90.425 1.00 90.36 122 ASP A O 1
ATOM 998 N N . GLY A 1 140 ? 98.315 66.486 88.946 1.00 81.18 123 GLY A N 1
ATOM 999 C CA . GLY A 1 140 ? 96.904 66.815 88.908 1.00 81.03 123 GLY A CA 1
ATOM 1000 C C . GLY A 1 140 ? 96.581 68.093 88.173 1.00 78.64 123 GLY A C 1
ATOM 1001 O O . GLY A 1 140 ? 95.530 68.691 88.418 1.00 76.09 123 GLY A O 1
ATOM 1002 N N . THR A 1 141 ? 97.463 68.534 87.275 1.00 76.80 124 THR A N 1
ATOM 1003 C CA . THR A 1 141 ? 97.206 69.757 86.523 1.00 78.19 124 THR A CA 1
ATOM 1004 C C . THR A 1 141 ? 96.031 69.582 85.570 1.00 76.16 124 THR A C 1
ATOM 1005 O O . THR A 1 141 ? 95.360 70.559 85.216 1.00 78.22 124 THR A O 1
ATOM 1009 N N . THR A 1 142 ? 95.777 68.349 85.135 1.00 75.57 125 THR A N 1
ATOM 1010 C CA . THR A 1 142 ? 94.697 68.090 84.192 1.00 82.80 125 THR A CA 1
ATOM 1011 C C . THR A 1 142 ? 93.349 68.467 84.795 1.00 84.65 125 THR A C 1
ATOM 1012 O O . THR A 1 142 ? 93.079 68.190 85.967 1.00 82.18 125 THR A O 1
ATOM 1016 N N . ALA A 1 143 ? 92.505 69.110 83.989 1.00 87.59 126 ALA A N 1
ATOM 1017 C CA . ALA A 1 143 ? 91.194 69.566 84.436 1.00 83.53 126 ALA A CA 1
ATOM 1018 C C . ALA A 1 143 ? 90.154 69.199 83.390 1.00 76.43 126 ALA A C 1
ATOM 1019 O O . ALA A 1 143 ? 90.350 69.468 82.202 1.00 79.39 126 ALA A O 1
ATOM 1021 N N . LEU A 1 144 ? 89.051 68.596 83.831 1.00 65.84 127 LEU A N 1
ATOM 1022 C CA . LEU A 1 144 ? 87.952 68.267 82.932 1.00 69.60 127 LEU A CA 1
ATOM 1023 C C . LEU A 1 144 ? 87.256 69.556 82.519 1.00 68.83 127 LEU A C 1
ATOM 1024 O O . LEU A 1 144 ? 86.856 70.352 83.374 1.00 68.43 127 LEU A O 1
ATOM 1029 N N . LYS A 1 145 ? 87.111 69.774 81.214 1.00 69.60 128 LYS A N 1
ATOM 1030 C CA . LYS A 1 145 ? 86.543 71.013 80.697 1.00 69.96 128 LYS A CA 1
ATOM 1031 C C . LYS A 1 145 ? 85.125 70.855 80.169 1.00 64.42 128 LYS A C 1
ATOM 1032 O O . LYS A 1 145 ? 84.264 71.684 80.475 1.00 62.86 128 LYS A O 1
ATOM 1038 N N . ALA A 1 146 ? 84.853 69.812 79.387 1.00 64.43 129 ALA A N 1
ATOM 1039 C CA . ALA A 1 146 ? 83.522 69.649 78.815 1.00 67.33 129 ALA A CA 1
ATOM 1040 C C . ALA A 1 146 ? 83.190 68.168 78.701 1.00 71.43 129 ALA A C 1
ATOM 1041 O O . ALA A 1 146 ? 84.075 67.312 78.718 1.00 72.60 129 ALA A O 1
ATOM 1043 N N . THR A 1 147 ? 81.895 67.875 78.587 1.00 77.37 130 THR A N 1
ATOM 1044 C CA . THR A 1 147 ? 81.431 66.500 78.456 1.00 78.91 130 THR A CA 1
ATOM 1045 C C . THR A 1 147 ? 80.154 66.484 77.627 1.00 79.76 130 THR A C 1
ATOM 1046 O O . THR A 1 147 ? 79.451 67.493 77.518 1.00 77.10 130 THR A O 1
ATOM 1050 N N . ALA A 1 148 ? 79.868 65.324 77.036 1.00 79.87 131 ALA A N 1
ATOM 1051 C CA . ALA A 1 148 ? 78.660 65.158 76.241 1.00 80.93 131 ALA A CA 1
ATOM 1052 C C . ALA A 1 148 ? 78.240 63.695 76.229 1.00 80.31 131 ALA A C 1
ATOM 1053 O O . ALA A 1 148 ? 79.073 62.787 76.341 1.00 73.89 131 ALA A O 1
ATOM 1055 N N . TRP A 1 149 ? 76.936 63.497 76.015 1.00 82.80 132 TRP A N 1
ATOM 1056 C CA . TRP A 1 149 ? 76.223 62.238 76.180 1.00 82.73 132 TRP A CA 1
ATOM 1057 C C . TRP A 1 149 ? 75.713 61.747 74.832 1.00 83.06 132 TRP A C 1
ATOM 1058 O O . TRP A 1 149 ? 75.426 62.543 73.933 1.00 86.56 132 TRP A O 1
ATOM 1069 N N . SER A 1 150 ? 75.598 60.428 74.695 1.00 83.33 133 SER A N 1
ATOM 1070 C CA . SER A 1 150 ? 74.961 59.862 73.515 1.00 79.23 133 SER A CA 1
ATOM 1071 C C . SER A 1 150 ? 73.465 59.675 73.756 1.00 77.43 133 SER A C 1
ATOM 1072 O O . SER A 1 150 ? 72.986 59.680 74.894 1.00 82.99 133 SER A O 1
ATOM 1075 N N . GLU A 1 151 ? 72.719 59.516 72.661 1.00 72.96 134 GLU A N 1
ATOM 1076 C CA . GLU A 1 151 ? 71.278 59.314 72.784 1.00 76.13 134 GLU A CA 1
ATOM 1077 C C . GLU A 1 151 ? 70.953 57.873 73.160 1.00 80.18 134 GLU A C 1
ATOM 1078 O O . GLU A 1 151 ? 69.843 57.580 73.616 1.00 83.82 134 GLU A O 1
ATOM 1084 N N . ASP A 1 152 ? 71.897 56.958 72.951 1.00 81.27 135 ASP A N 1
ATOM 1085 C CA . ASP A 1 152 ? 71.753 55.566 73.358 1.00 83.97 135 ASP A CA 1
ATOM 1086 C C . ASP A 1 152 ? 72.429 55.252 74.692 1.00 81.59 135 ASP A C 1
ATOM 1087 O O . ASP A 1 152 ? 72.430 54.088 75.107 1.00 80.34 135 ASP A O 1
ATOM 1092 N N . GLU A 1 153 ? 72.979 56.265 75.369 1.00 80.73 136 GLU A N 1
ATOM 1093 C CA . GLU A 1 153 ? 73.571 56.140 76.706 1.00 79.61 136 GLU A CA 1
ATOM 1094 C C . GLU A 1 153 ? 74.586 55.002 76.806 1.00 82.38 136 GLU A C 1
ATOM 1095 O O . GLU A 1 153 ? 74.795 54.439 77.882 1.00 89.48 136 GLU A O 1
ATOM 1101 N N . SER A 1 154 ? 75.225 54.646 75.694 1.00 79.51 137 SER A N 1
ATOM 1102 C CA . SER A 1 154 ? 76.325 53.690 75.745 1.00 83.13 137 SER A CA 1
ATOM 1103 C C . SER A 1 154 ? 77.656 54.360 75.437 1.00 79.30 137 SER A C 1
ATOM 1104 O O . SER A 1 154 ? 78.692 53.688 75.392 1.00 79.16 137 SER A O 1
ATOM 1107 N N . MET A 1 155 ? 77.640 55.673 75.227 1.00 76.24 138 MET A N 1
ATOM 1108 C CA . MET A 1 155 ? 78.789 56.405 74.721 1.00 81.46 138 MET A CA 1
ATOM 1109 C C . MET A 1 155 ? 78.808 57.775 75.382 1.00 83.27 138 MET A C 1
ATOM 1110 O O . MET A 1 155 ? 77.755 58.379 75.597 1.00 84.70 138 MET A O 1
ATOM 1115 N N . LEU A 1 156 ? 80.003 58.267 75.707 1.00 80.24 139 LEU A N 1
ATOM 1116 C CA . LEU A 1 156 ? 80.147 59.663 76.098 1.00 80.38 139 LEU A CA 1
ATOM 1117 C C . LEU A 1 156 ? 81.517 60.174 75.692 1.00 74.39 139 LEU A C 1
ATOM 1118 O O . LEU A 1 156 ? 82.478 59.404 75.593 1.00 76.77 139 LEU A O 1
ATOM 1123 N N . ALA A 1 157 ? 81.599 61.478 75.455 1.00 69.39 140 ALA A N 1
ATOM 1124 C CA . ALA A 1 157 ? 82.838 62.113 75.029 1.00 72.91 140 ALA A CA 1
ATOM 1125 C C . ALA A 1 157 ? 83.157 63.262 75.974 1.00 74.47 140 ALA A C 1
ATOM 1126 O O . ALA A 1 157 ? 82.347 64.180 76.132 1.00 75.82 140 ALA A O 1
ATOM 1128 N N . TYR A 1 158 ? 84.331 63.219 76.589 1.00 75.11 141 TYR A N 1
ATOM 1129 C CA . TYR A 1 158 ? 84.771 64.290 77.469 1.00 76.36 141 TYR A CA 1
ATOM 1130 C C . TYR A 1 158 ? 86.028 64.937 76.899 1.00 75.62 141 TYR A C 1
ATOM 1131 O O . TYR A 1 158 ? 86.703 64.383 76.032 1.00 78.82 141 TYR A O 1
ATOM 1140 N N . SER A 1 159 ? 86.323 66.138 77.385 1.00 75.80 142 SER A N 1
ATOM 1141 C CA . SER A 1 159 ? 87.428 66.931 76.855 1.00 77.93 142 SER A CA 1
ATOM 1142 C C . SER A 1 159 ? 88.067 67.675 78.017 1.00 72.62 142 SER A C 1
ATOM 1143 O O . SER A 1 159 ? 87.386 68.440 78.712 1.00 71.55 142 SER A O 1
ATOM 1146 N N . LEU A 1 160 ? 89.362 67.441 78.222 1.00 72.30 143 LEU A N 1
ATOM 1147 C CA . LEU A 1 160 ? 90.109 68.024 79.324 1.00 72.13 143 LEU A CA 1
ATOM 1148 C C . LEU A 1 160 ? 91.237 68.905 78.793 1.00 76.08 143 LEU A C 1
ATOM 1149 O O . LEU A 1 160 ? 91.379 69.125 77.590 1.00 76.81 143 LEU A O 1
ATOM 1154 N N . SER A 1 161 ? 92.053 69.415 79.712 1.00 80.93 144 SER A N 1
ATOM 1155 C CA . SER A 1 161 ? 93.191 70.249 79.349 1.00 82.93 144 SER A CA 1
ATOM 1156 C C . SER A 1 161 ? 94.348 69.941 80.286 1.00 83.34 144 SER A C 1
ATOM 1157 O O . SER A 1 161 ? 94.132 69.521 81.425 1.00 84.53 144 SER A O 1
ATOM 1160 N N . ASP A 1 162 ? 95.568 70.153 79.803 1.00 85.40 145 ASP A N 1
ATOM 1161 C CA . ASP A 1 162 ? 96.771 69.829 80.554 1.00 84.96 145 ASP A CA 1
ATOM 1162 C C . ASP A 1 162 ? 97.610 71.075 80.809 1.00 76.54 145 ASP A C 1
ATOM 1163 O O . ASP A 1 162 ? 97.625 72.012 80.007 1.00 74.99 145 ASP A O 1
ATOM 1168 N N . LYS A 1 163 ? 98.300 71.072 81.951 1.00 74.26 146 LYS A N 1
ATOM 1169 C CA . LYS A 1 163 ? 99.271 72.109 82.308 1.00 77.03 146 LYS A CA 1
ATOM 1170 C C . LYS A 1 163 ? 98.627 73.492 82.383 1.00 78.62 146 LYS A C 1
ATOM 1171 O O . LYS A 1 163 ? 99.302 74.520 82.296 1.00 81.76 146 LYS A O 1
ATOM 1177 N N . GLY A 1 164 ? 97.309 73.519 82.548 1.00 76.76 147 GLY A N 1
ATOM 1178 C CA . GLY A 1 164 ? 96.588 74.774 82.599 1.00 81.31 147 GLY A CA 1
ATOM 1179 C C . GLY A 1 164 ? 96.501 75.459 81.250 1.00 90.06 147 GLY A C 1
ATOM 1180 O O . GLY A 1 164 ? 95.999 76.582 81.148 1.00 94.69 147 GLY A O 1
ATOM 1181 N N . SER A 1 165 ? 96.992 74.795 80.207 1.00 93.44 148 SER A N 1
ATOM 1182 C CA . SER A 1 165 ? 96.901 75.343 78.861 1.00 95.61 148 SER A CA 1
ATOM 1183 C C . SER A 1 165 ? 95.495 75.148 78.311 1.00 95.39 148 SER A C 1
ATOM 1184 O O . SER A 1 165 ? 94.906 74.070 78.432 1.00 97.62 148 SER A O 1
ATOM 1187 N N . ASP A 1 166 ? 94.953 76.205 77.703 1.00 89.91 149 ASP A N 1
ATOM 1188 C CA . ASP A 1 166 ? 93.588 76.151 77.194 1.00 88.30 149 ASP A CA 1
ATOM 1189 C C . ASP A 1 166 ? 93.434 75.179 76.031 1.00 83.55 149 ASP A C 1
ATOM 1190 O O . ASP A 1 166 ? 92.303 74.827 75.681 1.00 82.31 149 ASP A O 1
ATOM 1195 N N . TRP A 1 167 ? 94.534 74.750 75.421 1.00 81.09 150 TRP A N 1
ATOM 1196 C CA . TRP A 1 167 ? 94.470 73.735 74.378 1.00 77.18 150 TRP A CA 1
ATOM 1197 C C . TRP A 1 167 ? 94.045 72.408 74.993 1.00 81.17 150 TRP A C 1
ATOM 1198 O O . TRP A 1 167 ? 94.682 71.917 75.931 1.00 83.26 150 TRP A O 1
ATOM 1209 N N . GLN A 1 168 ? 92.972 71.827 74.466 1.00 83.82 151 GLN A N 1
ATOM 1210 C CA . GLN A 1 168 ? 92.289 70.713 75.102 1.00 82.43 151 GLN A CA 1
ATOM 1211 C C . GLN A 1 168 ? 92.616 69.391 74.410 1.00 75.83 151 GLN A C 1
ATOM 1212 O O . GLN A 1 168 ? 93.419 69.328 73.471 1.00 75.08 151 GLN A O 1
ATOM 1218 N N . ARG A 1 169 ? 91.981 68.326 74.893 1.00 70.06 152 ARG A N 1
ATOM 1219 C CA . ARG A 1 169 ? 92.164 66.980 74.359 1.00 66.77 152 ARG A CA 1
ATOM 1220 C C . ARG A 1 169 ? 90.894 66.199 74.644 1.00 72.79 152 ARG A C 1
ATOM 1221 O O . ARG A 1 169 ? 90.417 66.192 75.786 1.00 76.77 152 ARG A O 1
ATOM 1229 N N . ILE A 1 170 ? 90.348 65.555 73.618 1.00 72.20 153 ILE A N 1
ATOM 1230 C CA . ILE A 1 170 ? 89.076 64.852 73.725 1.00 74.60 153 ILE A CA 1
ATOM 1231 C C . ILE A 1 170 ? 89.334 63.357 73.837 1.00 78.91 153 ILE A C 1
ATOM 1232 O O . ILE A 1 170 ? 90.057 62.774 73.020 1.00 78.51 153 ILE A O 1
ATOM 1237 N N . HIS A 1 171 ? 88.740 62.737 74.852 1.00 82.51 154 HIS A N 1
ATOM 1238 C CA . HIS A 1 171 ? 88.712 61.294 74.999 1.00 80.00 154 HIS A CA 1
ATOM 1239 C C . HIS A 1 171 ? 87.262 60.831 74.987 1.00 83.60 154 HIS A C 1
ATOM 1240 O O . HIS A 1 171 ? 86.337 61.628 75.177 1.00 83.60 154 HIS A O 1
ATOM 1247 N N . VAL A 1 172 ? 87.065 59.537 74.756 1.00 85.42 155 VAL A N 1
ATOM 1248 C CA . VAL A 1 172 ? 85.730 58.972 74.613 1.00 80.50 155 VAL A CA 1
ATOM 1249 C C . VAL A 1 172 ? 85.689 57.687 75.431 1.00 85.28 155 VAL A C 1
ATOM 1250 O O . VAL A 1 172 ? 86.700 56.981 75.532 1.00 90.78 155 VAL A O 1
ATOM 1254 N N . ARG A 1 173 ? 84.548 57.412 76.058 1.00 85.45 156 ARG A N 1
ATOM 1255 C CA . ARG A 1 173 ? 84.406 56.268 76.949 1.00 83.71 156 ARG A CA 1
ATOM 1256 C C . ARG A 1 173 ? 83.023 55.647 76.807 1.00 80.26 156 ARG A C 1
ATOM 1257 O O . ARG A 1 173 ? 82.028 56.352 76.604 1.00 81.07 156 ARG A O 1
ATOM 1265 N N . ARG A 1 174 ? 82.965 54.322 76.913 1.00 79.16 157 ARG A N 1
ATOM 1266 C CA . ARG A 1 174 ? 81.689 53.623 76.892 1.00 75.78 157 ARG A CA 1
ATOM 1267 C C . ARG A 1 174 ? 81.343 53.188 78.310 1.00 74.82 157 ARG A C 1
ATOM 1268 O O . ARG A 1 174 ? 82.191 52.652 79.029 1.00 79.13 157 ARG A O 1
ATOM 1276 N N . ALA A 1 175 ? 80.093 53.430 78.707 1.00 72.32 158 ALA A N 1
ATOM 1277 C CA . ALA A 1 175 ? 79.732 53.424 80.122 1.00 76.23 158 ALA A CA 1
ATOM 1278 C C . ALA A 1 175 ? 79.946 52.058 80.764 1.00 77.92 158 ALA A C 1
ATOM 1279 O O . ALA A 1 175 ? 80.585 51.950 81.816 1.00 79.31 158 ALA A O 1
ATOM 1281 N N . ASP A 1 176 ? 79.417 50.999 80.147 1.00 76.02 159 ASP A N 1
ATOM 1282 C CA . ASP A 1 176 ? 79.326 49.712 80.832 1.00 79.38 159 ASP A CA 1
ATOM 1283 C C . ASP A 1 176 ? 80.704 49.121 81.111 1.00 81.59 159 ASP A C 1
ATOM 1284 O O . ASP A 1 176 ? 80.959 48.603 82.204 1.00 86.29 159 ASP A O 1
ATOM 1289 N N . THR A 1 177 ? 81.613 49.184 80.135 1.00 78.67 160 THR A N 1
ATOM 1290 C CA . THR A 1 177 ? 82.916 48.560 80.338 1.00 85.33 160 THR A CA 1
ATOM 1291 C C . THR A 1 177 ? 83.820 49.390 81.239 1.00 90.91 160 THR A C 1
ATOM 1292 O O . THR A 1 177 ? 84.727 48.831 81.866 1.00 93.98 160 THR A O 1
ATOM 1296 N N . VAL A 1 178 ? 83.586 50.702 81.322 1.00 91.38 161 VAL A N 1
ATOM 1297 C CA . VAL A 1 178 ? 84.409 51.623 82.103 1.00 93.53 161 VAL A CA 1
ATOM 1298 C C . VAL A 1 178 ? 85.855 51.508 81.630 1.00 95.01 161 VAL A C 1
ATOM 1299 O O . VAL A 1 178 ? 86.779 51.344 82.435 1.00 95.51 161 VAL A O 1
ATOM 1303 N N . GLU A 1 179 ? 86.058 51.572 80.317 1.00 91.99 162 GLU A N 1
ATOM 1304 C CA . GLU A 1 179 ? 87.383 51.489 79.723 1.00 86.34 162 GLU A CA 1
ATOM 1305 C C . GLU A 1 179 ? 87.591 52.633 78.740 1.00 86.82 162 GLU A C 1
ATOM 1306 O O . GLU A 1 179 ? 86.639 53.140 78.139 1.00 86.09 162 GLU A O 1
ATOM 1312 N N . ASP A 1 180 ? 88.849 53.033 78.587 1.00 88.94 163 ASP A N 1
ATOM 1313 C CA . ASP A 1 180 ? 89.198 54.113 77.679 1.00 88.42 163 ASP A CA 1
ATOM 1314 C C . ASP A 1 180 ? 89.295 53.600 76.243 1.00 94.65 163 ASP A C 1
ATOM 1315 O O . ASP A 1 180 ? 89.251 52.397 75.971 1.00 94.98 163 ASP A O 1
ATOM 1320 N N . THR A 1 181 ? 89.424 54.542 75.313 1.00 99.70 164 THR A N 1
ATOM 1321 C CA . THR A 1 181 ? 89.569 54.238 73.898 1.00 99.62 164 THR A CA 1
ATOM 1322 C C . THR A 1 181 ? 90.742 55.027 73.328 1.00 93.76 164 THR A C 1
ATOM 1323 O O . THR A 1 181 ? 91.115 56.083 73.849 1.00 94.63 164 THR A O 1
ATOM 1327 N N . SER A 1 182 ? 91.317 54.505 72.243 1.00 86.95 165 SER A N 1
ATOM 1328 C CA . SER A 1 182 ? 92.550 55.055 71.691 1.00 88.01 165 SER A CA 1
ATOM 1329 C C . SER A 1 182 ? 92.358 56.391 70.984 1.00 89.26 165 SER A C 1
ATOM 1330 O O . SER A 1 182 ? 93.356 57.023 70.620 1.00 87.81 165 SER A O 1
ATOM 1333 N N . ASP A 1 183 ? 91.121 56.837 70.779 1.00 91.25 166 ASP A N 1
ATOM 1334 C CA . ASP A 1 183 ? 90.869 58.046 70.003 1.00 85.51 166 ASP A CA 1
ATOM 1335 C C . ASP A 1 183 ? 91.194 59.279 70.839 1.00 82.83 166 ASP A C 1
ATOM 1336 O O . ASP A 1 183 ? 90.652 59.456 71.936 1.00 83.97 166 ASP A O 1
ATOM 1341 N N . VAL A 1 184 ? 92.078 60.131 70.317 1.00 78.57 167 VAL A N 1
ATOM 1342 C CA . VAL A 1 184 ? 92.447 61.386 70.959 1.00 71.94 167 VAL A CA 1
ATOM 1343 C C . VAL A 1 184 ? 92.516 62.476 69.899 1.00 72.63 167 VAL A C 1
ATOM 1344 O O . VAL A 1 184 ? 92.818 62.218 68.731 1.00 77.13 167 VAL A O 1
ATOM 1348 N N . ILE A 1 185 ? 92.229 63.709 70.318 1.00 68.31 168 ILE A N 1
ATOM 1349 C CA . ILE A 1 185 ? 92.270 64.867 69.436 1.00 64.44 168 ILE A CA 1
ATOM 1350 C C . ILE A 1 185 ? 93.142 65.937 70.079 1.00 64.80 168 ILE A C 1
ATOM 1351 O O . ILE A 1 185 ? 93.320 65.979 71.298 1.00 68.38 168 ILE A O 1
ATOM 1356 N N . GLU A 1 186 ? 93.693 66.808 69.238 1.00 59.96 169 GLU A N 1
ATOM 1357 C CA . GLU A 1 186 ? 94.705 67.763 69.660 1.00 58.94 169 GLU A CA 1
ATOM 1358 C C . GLU A 1 186 ? 94.385 69.149 69.114 1.00 63.66 169 GLU A C 1
ATOM 1359 O O . GLU A 1 186 ? 93.671 69.304 68.121 1.00 66.60 169 GLU A O 1
ATOM 1365 N N . TRP A 1 187 ? 94.943 70.157 69.788 1.00 66.30 170 TRP A N 1
ATOM 1366 C CA . TRP A 1 187 ? 94.718 71.578 69.508 1.00 70.21 170 TRP A CA 1
ATOM 1367 C C . TRP A 1 187 ? 93.240 71.885 69.257 1.00 75.90 170 TRP A C 1
ATOM 1368 O O . TRP A 1 187 ? 92.821 72.234 68.153 1.00 76.22 170 TRP A O 1
ATOM 1379 N N . ALA A 1 188 ? 92.449 71.747 70.319 1.00 78.62 171 ALA A N 1
ATOM 1380 C CA . ALA A 1 188 ? 91.032 72.087 70.306 1.00 83.83 171 ALA A CA 1
ATOM 1381 C C . ALA A 1 188 ? 90.754 73.139 71.371 1.00 88.94 171 ALA A C 1
ATOM 1382 O O . ALA A 1 188 ? 91.293 73.060 72.480 1.00 89.34 171 ALA A O 1
ATOM 1384 N N . LYS A 1 189 ? 89.919 74.121 71.035 1.00 86.97 172 LYS A N 1
ATOM 1385 C CA . LYS A 1 189 ? 89.545 75.180 71.962 1.00 83.41 172 LYS A CA 1
ATOM 1386 C C . LYS A 1 189 ? 88.042 75.412 71.895 1.00 83.95 172 LYS A C 1
ATOM 1387 O O . LYS A 1 189 ? 87.430 75.308 70.828 1.00 85.46 172 LYS A O 1
ATOM 1393 N N . PHE A 1 190 ? 87.457 75.726 73.048 1.00 85.11 173 PHE A N 1
ATOM 1394 C CA . PHE A 1 190 ? 86.030 76.012 73.177 1.00 87.00 173 PHE A CA 1
ATOM 1395 C C . PHE A 1 190 ? 85.220 74.849 72.607 1.00 82.24 173 PHE A C 1
ATOM 1396 O O . PHE A 1 190 ? 84.442 74.986 71.663 1.00 80.73 173 PHE A O 1
ATOM 1404 N N . THR A 1 191 ? 85.437 73.683 73.202 1.00 83.26 174 THR A N 1
ATOM 1405 C CA . THR A 1 191 ? 84.902 72.435 72.682 1.00 90.23 174 THR A CA 1
ATOM 1406 C C . THR A 1 191 ? 83.400 72.359 72.917 1.00 90.48 174 THR A C 1
ATOM 1407 O O . THR A 1 191 ? 82.924 72.585 74.035 1.00 86.38 174 THR A O 1
ATOM 1411 N N . ALA A 1 192 ? 82.660 72.044 71.858 1.00 88.99 175 ALA A N 1
ATOM 1412 C CA . ALA A 1 192 ? 81.213 71.858 71.914 1.00 88.93 175 ALA A CA 1
ATOM 1413 C C . ALA A 1 192 ? 80.887 70.528 71.241 1.00 91.74 175 ALA A C 1
ATOM 1414 O O . ALA A 1 192 ? 80.653 70.478 70.029 1.00 94.82 175 ALA A O 1
ATOM 1416 N N . ILE A 1 193 ? 80.879 69.451 72.025 1.00 88.28 176 ILE A N 1
ATOM 1417 C CA . ILE A 1 193 ? 80.587 68.132 71.479 1.00 86.93 176 ILE A CA 1
ATOM 1418 C C . ILE A 1 193 ? 79.084 67.987 71.288 1.00 81.40 176 ILE A C 1
ATOM 1419 O O . ILE A 1 193 ? 78.289 68.364 72.161 1.00 83.44 176 ILE A O 1
ATOM 1424 N N . ALA A 1 194 ? 78.678 67.445 70.141 1.00 74.42 177 ALA A N 1
ATOM 1425 C CA . ALA A 1 194 ? 77.260 67.188 69.888 1.00 73.25 177 ALA A CA 1
ATOM 1426 C C . ALA A 1 194 ? 77.122 65.915 69.066 1.00 73.54 177 ALA A C 1
ATOM 1427 O O . ALA A 1 194 ? 77.377 65.929 67.861 1.00 77.96 177 ALA A O 1
ATOM 1429 N N . TRP A 1 195 ? 76.721 64.817 69.703 1.00 71.36 178 TRP A N 1
ATOM 1430 C CA . TRP A 1 195 ? 76.594 63.559 68.980 1.00 71.88 178 TRP A CA 1
ATOM 1431 C C . TRP A 1 195 ? 75.318 63.518 68.150 1.00 68.98 178 TRP A C 1
ATOM 1432 O O . TRP A 1 195 ? 74.341 64.219 68.427 1.00 67.74 178 TRP A O 1
ATOM 1443 N N . TRP A 1 196 ? 75.344 62.678 67.118 1.00 65.56 179 TRP A N 1
ATOM 1444 C CA . TRP A 1 196 ? 74.225 62.499 66.201 1.00 72.48 179 TRP A CA 1
ATOM 1445 C C . TRP A 1 196 ? 73.896 61.016 66.141 1.00 68.59 179 TRP A C 1
ATOM 1446 O O . TRP A 1 196 ? 74.641 60.241 65.532 1.00 66.94 179 TRP A O 1
ATOM 1457 N N . HIS A 1 197 ? 72.778 60.628 66.759 1.00 67.89 180 HIS A N 1
ATOM 1458 C CA . HIS A 1 197 ? 72.419 59.221 66.915 1.00 70.51 180 HIS A CA 1
ATOM 1459 C C . HIS A 1 197 ? 73.566 58.419 67.517 1.00 73.05 180 HIS A C 1
ATOM 1460 O O . HIS A 1 197 ? 74.182 58.843 68.500 1.00 77.90 180 HIS A O 1
ATOM 1467 N N . ASN A 1 198 ? 73.854 57.257 66.939 1.00 69.37 181 ASN A N 1
ATOM 1468 C CA . ASN A 1 198 ? 74.880 56.363 67.454 1.00 71.84 181 ASN A CA 1
ATOM 1469 C C . ASN A 1 198 ? 76.138 56.332 66.596 1.00 76.25 181 ASN A C 1
ATOM 1470 O O . ASN A 1 198 ? 76.992 55.467 66.809 1.00 74.89 181 ASN A O 1
ATOM 1475 N N . LEU A 1 199 ? 76.277 57.245 65.633 1.00 73.62 182 LEU A N 1
ATOM 1476 C CA . LEU A 1 199 ? 77.387 57.157 64.688 1.00 67.42 182 LEU A CA 1
ATOM 1477 C C . LEU A 1 199 ? 78.579 57.993 65.141 1.00 60.52 182 LEU A C 1
ATOM 1478 O O . LEU A 1 199 ? 79.659 57.457 65.414 1.00 56.68 182 LEU A O 1
ATOM 1483 N N . GLY A 1 200 ? 78.403 59.305 65.230 1.00 66.15 183 GLY A N 1
ATOM 1484 C CA . GLY A 1 200 ? 79.527 60.169 65.524 1.00 67.21 183 GLY A CA 1
ATOM 1485 C C . GLY A 1 200 ? 79.085 61.440 66.213 1.00 68.14 183 GLY A C 1
ATOM 1486 O O . GLY A 1 200 ? 77.965 61.539 66.717 1.00 63.83 183 GLY A O 1
ATOM 1487 N N . PHE A 1 201 ? 79.988 62.420 66.226 1.00 73.30 184 PHE A N 1
ATOM 1488 C CA . PHE A 1 201 ? 79.758 63.664 66.946 1.00 73.76 184 PHE A CA 1
ATOM 1489 C C . PHE A 1 201 ? 80.399 64.833 66.210 1.00 70.15 184 PHE A C 1
ATOM 1490 O O . PHE A 1 201 ? 81.401 64.686 65.506 1.00 70.42 184 PHE A O 1
ATOM 1498 N N . PHE A 1 202 ? 79.817 66.010 66.419 1.00 70.67 185 PHE A N 1
ATOM 1499 C CA . PHE A 1 202 ? 80.264 67.272 65.856 1.00 72.79 185 PHE A CA 1
ATOM 1500 C C . PHE A 1 202 ? 81.079 68.026 66.901 1.00 77.76 185 PHE A C 1
ATOM 1501 O O . PHE A 1 202 ? 80.768 67.997 68.099 1.00 82.93 185 PHE A O 1
ATOM 1509 N N . TYR A 1 203 ? 82.109 68.725 66.429 1.00 79.03 186 TYR A N 1
ATOM 1510 C CA . TYR A 1 203 ? 83.000 69.496 67.291 1.00 81.62 186 TYR A CA 1
ATOM 1511 C C . TYR A 1 203 ? 83.622 70.617 66.467 1.00 83.26 186 TYR A C 1
ATOM 1512 O O . TYR A 1 203 ? 83.315 70.787 65.285 1.00 85.68 186 TYR A O 1
ATOM 1521 N N . THR A 1 204 ? 84.490 71.389 67.115 1.00 84.29 187 THR A N 1
ATOM 1522 C CA . THR A 1 204 ? 85.214 72.476 66.472 1.00 82.54 187 THR A CA 1
ATOM 1523 C C . THR A 1 204 ? 86.719 72.260 66.607 1.00 78.22 187 THR A C 1
ATOM 1524 O O . THR A 1 204 ? 87.207 71.684 67.581 1.00 74.79 187 THR A O 1
ATOM 1528 N N . ARG A 1 205 ? 87.459 72.749 65.615 1.00 76.25 188 ARG A N 1
ATOM 1529 C CA . ARG A 1 205 ? 88.897 72.535 65.594 1.00 70.97 188 ARG A CA 1
ATOM 1530 C C . ARG A 1 205 ? 89.565 73.717 64.906 1.00 71.80 188 ARG A C 1
ATOM 1531 O O . ARG A 1 205 ? 89.003 74.307 63.973 1.00 74.46 188 ARG A O 1
ATOM 1539 N N . TYR A 1 206 ? 90.750 74.065 65.394 1.00 72.63 189 TYR A N 1
ATOM 1540 C CA . TYR A 1 206 ? 91.595 75.181 65.008 1.00 70.74 189 TYR A CA 1
ATOM 1541 C C . TYR A 1 206 ? 92.654 74.718 64.018 1.00 72.28 189 TYR A C 1
ATOM 1542 O O . TYR A 1 206 ? 92.973 73.528 63.953 1.00 79.28 189 TYR A O 1
ATOM 1551 N N . PRO A 1 207 ? 93.227 75.626 63.228 1.00 69.26 190 PRO A N 1
ATOM 1552 C CA . PRO A 1 207 ? 94.225 75.206 62.238 1.00 72.76 190 PRO A CA 1
ATOM 1553 C C . PRO A 1 207 ? 95.438 74.566 62.895 1.00 78.59 190 PRO A C 1
ATOM 1554 O O . PRO A 1 207 ? 95.802 74.881 64.031 1.00 79.81 190 PRO A O 1
ATOM 1558 N N . ALA A 1 208 ? 96.055 73.642 62.159 1.00 79.16 191 ALA A N 1
ATOM 1559 C CA . ALA A 1 208 ? 97.155 72.849 62.695 1.00 81.28 191 ALA A CA 1
ATOM 1560 C C . ALA A 1 208 ? 98.326 73.740 63.086 1.00 90.33 191 ALA A C 1
ATOM 1561 O O . ALA A 1 208 ? 98.708 74.644 62.337 1.00 94.13 191 ALA A O 1
ATOM 1563 N N . LEU A 1 209 ? 98.891 73.480 64.262 1.00 89.17 192 LEU A N 1
ATOM 1564 C CA . LEU A 1 209 ? 100.015 74.264 64.749 1.00 88.43 192 LEU A CA 1
ATOM 1565 C C . LEU A 1 209 ? 101.327 73.708 64.206 1.00 93.25 192 LEU A C 1
ATOM 1566 O O . LEU A 1 209 ? 101.445 72.518 63.899 1.00 96.31 192 LEU A O 1
ATOM 1571 N N . GLN A 1 210 ? 102.316 74.587 64.080 1.00 95.65 193 GLN A N 1
ATOM 1572 C CA . GLN A 1 210 ? 103.617 74.238 63.530 1.00 103.53 193 GLN A CA 1
ATOM 1573 C C . GLN A 1 210 ? 104.715 74.649 64.500 1.00 108.08 193 GLN A C 1
ATOM 1574 O O . GLN A 1 210 ? 104.664 75.735 65.086 1.00 108.37 193 GLN A O 1
ATOM 1580 N N . GLY A 1 211 ? 105.705 73.779 64.668 1.00 111.03 194 GLY A N 1
ATOM 1581 C CA . GLY A 1 211 ? 106.865 74.084 65.481 1.00 123.49 194 GLY A CA 1
ATOM 1582 C C . GLY A 1 211 ? 106.974 73.215 66.718 1.00 132.81 194 GLY A C 1
ATOM 1583 O O . GLY A 1 211 ? 106.264 72.221 66.900 1.00 130.18 194 GLY A O 1
ATOM 1584 N N . ASP A 1 212 ? 107.903 73.616 67.589 1.00 140.75 195 ASP A N 1
ATOM 1585 C CA . ASP A 1 212 ? 108.211 72.889 68.815 1.00 138.43 195 ASP A CA 1
ATOM 1586 C C . ASP A 1 212 ? 107.887 73.695 70.069 1.00 133.79 195 ASP A C 1
ATOM 1587 O O . ASP A 1 212 ? 108.433 73.415 71.140 1.00 130.69 195 ASP A O 1
ATOM 1592 N N . VAL A 1 213 ? 107.012 74.692 69.958 1.00 134.28 196 VAL A N 1
ATOM 1593 C CA . VAL A 1 213 ? 106.683 75.534 71.103 1.00 128.63 196 VAL A CA 1
ATOM 1594 C C . VAL A 1 213 ? 105.837 74.730 72.081 1.00 125.30 196 VAL A C 1
ATOM 1595 O O . VAL A 1 213 ? 105.082 73.835 71.683 1.00 124.34 196 VAL A O 1
ATOM 1599 N N . ASP A 1 214 ? 105.970 75.041 73.370 1.00 127.07 197 ASP A N 1
ATOM 1600 C CA . ASP A 1 214 ? 105.177 74.388 74.402 1.00 122.77 197 ASP A CA 1
ATOM 1601 C C . ASP A 1 214 ? 103.693 74.627 74.161 1.00 114.76 197 ASP A C 1
ATOM 1602 O O . ASP A 1 214 ? 103.289 75.712 73.736 1.00 114.83 197 ASP A O 1
ATOM 1607 N N . LYS A 1 215 ? 102.886 73.602 74.426 1.00 112.60 198 LYS A N 1
ATOM 1608 C CA . LYS A 1 215 ? 101.456 73.684 74.163 1.00 108.48 198 LYS A CA 1
ATOM 1609 C C . LYS A 1 215 ? 100.822 74.782 75.005 1.00 100.33 198 LYS A C 1
ATOM 1610 O O . LYS A 1 215 ? 100.952 74.797 76.231 1.00 93.55 198 LYS A O 1
ATOM 1616 N N . GLY A 1 216 ? 100.126 75.699 74.337 1.00 102.23 199 GLY A N 1
ATOM 1617 C CA . GLY A 1 216 ? 99.509 76.811 75.030 1.00 103.77 199 GLY A CA 1
ATOM 1618 C C . GLY A 1 216 ? 100.459 77.894 75.481 1.00 103.38 199 GLY A C 1
ATOM 1619 O O . GLY A 1 216 ? 100.099 78.686 76.356 1.00 101.56 199 GLY A O 1
ATOM 1620 N N . ALA A 1 217 ? 101.661 77.956 74.919 1.00 106.30 200 ALA A N 1
ATOM 1621 C CA . ALA A 1 217 ? 102.684 78.909 75.332 1.00 111.03 200 ALA A CA 1
ATOM 1622 C C . ALA A 1 217 ? 103.088 79.824 74.184 1.00 110.90 200 ALA A C 1
ATOM 1623 O O . ALA A 1 217 ? 104.269 80.115 73.982 1.00 114.56 200 ALA A O 1
ATOM 1625 N N . GLU A 1 218 ? 102.108 80.287 73.412 1.00 103.55 201 GLU A N 1
ATOM 1626 C CA . GLU A 1 218 ? 102.351 81.227 72.329 1.00 100.95 201 GLU A CA 1
ATOM 1627 C C . GLU A 1 218 ? 101.263 82.290 72.317 1.00 101.95 201 GLU A C 1
ATOM 1628 O O . GLU A 1 218 ? 100.173 82.094 72.861 1.00 100.95 201 GLU A O 1
ATOM 1634 N N . THR A 1 219 ? 101.574 83.419 71.687 1.00 107.39 202 THR A N 1
ATOM 1635 C CA . THR A 1 219 ? 100.702 84.586 71.681 1.00 108.39 202 THR A CA 1
ATOM 1636 C C . THR A 1 219 ? 99.937 84.761 70.375 1.00 105.11 202 THR A C 1
ATOM 1637 O O . THR A 1 219 ? 99.374 85.837 70.147 1.00 95.13 202 THR A O 1
ATOM 1641 N N . ASP A 1 220 ? 99.903 83.744 69.516 1.00 109.74 203 ASP A N 1
ATOM 1642 C CA . ASP A 1 220 ? 99.243 83.877 68.222 1.00 102.89 203 ASP A CA 1
ATOM 1643 C C . ASP A 1 220 ? 97.739 84.055 68.388 1.00 94.32 203 ASP A C 1
ATOM 1644 O O . ASP A 1 220 ? 97.099 83.360 69.182 1.00 90.61 203 ASP A O 1
ATOM 1649 N N . ALA A 1 221 ? 97.178 84.988 67.623 1.00 92.73 204 ALA A N 1
ATOM 1650 C CA . ALA A 1 221 ? 95.748 85.252 67.688 1.00 98.31 204 ALA A CA 1
ATOM 1651 C C . ALA A 1 221 ? 94.961 84.119 67.041 1.00 107.45 204 ALA A C 1
ATOM 1652 O O . ALA A 1 221 ? 95.434 83.460 66.110 1.00 105.44 204 ALA A O 1
ATOM 1654 N N . ALA A 1 222 ? 93.747 83.898 67.541 1.00 108.62 205 ALA A N 1
ATOM 1655 C CA . ALA A 1 222 ? 92.889 82.843 67.017 1.00 97.96 205 ALA A CA 1
ATOM 1656 C C . ALA A 1 222 ? 92.338 83.246 65.653 1.00 88.68 205 ALA A C 1
ATOM 1657 O O . ALA A 1 222 ? 91.834 84.361 65.484 1.00 92.59 205 ALA A O 1
ATOM 1659 N N . GLN A 1 223 ? 92.429 82.336 64.684 1.00 77.27 206 GLN A N 1
ATOM 1660 C CA . GLN A 1 223 ? 91.953 82.604 63.335 1.00 72.71 206 GLN A CA 1
ATOM 1661 C C . GLN A 1 223 ? 91.874 81.296 62.562 1.00 72.05 206 GLN A C 1
ATOM 1662 O O . GLN A 1 223 ? 92.486 80.292 62.937 1.00 74.96 206 GLN A O 1
ATOM 1668 N N . ASP A 1 224 ? 91.101 81.324 61.475 1.00 76.59 207 ASP A N 1
ATOM 1669 C CA . ASP A 1 224 ? 91.047 80.233 60.500 1.00 80.74 207 ASP A CA 1
ATOM 1670 C C . ASP A 1 224 ? 90.635 78.907 61.136 1.00 83.77 207 ASP A C 1
ATOM 1671 O O . ASP A 1 224 ? 91.141 77.843 60.776 1.00 85.20 207 ASP A O 1
ATOM 1676 N N . ALA A 1 225 ? 89.695 78.965 62.075 1.00 82.92 208 ALA A N 1
ATOM 1677 C CA . ALA A 1 225 ? 89.145 77.776 62.709 1.00 80.90 208 ALA A CA 1
ATOM 1678 C C . ALA A 1 225 ? 87.857 77.369 62.006 1.00 83.12 208 ALA A C 1
ATOM 1679 O O . ALA A 1 225 ? 87.245 78.174 61.299 1.00 81.60 208 ALA A O 1
ATOM 1681 N N . PHE A 1 226 ? 87.446 76.116 62.200 1.00 84.96 209 PHE A N 1
ATOM 1682 C CA . PHE A 1 226 ? 86.231 75.623 61.564 1.00 83.80 209 PHE A CA 1
ATOM 1683 C C . PHE A 1 226 ? 85.580 74.579 62.456 1.00 84.22 209 PHE A C 1
ATOM 1684 O O . PHE A 1 226 ? 86.162 74.138 63.449 1.00 84.24 209 PHE A O 1
ATOM 1692 N N . ILE A 1 227 ? 84.338 74.228 62.129 1.00 83.07 210 ILE A N 1
ATOM 1693 C CA . ILE A 1 227 ? 83.634 73.149 62.814 1.00 84.66 210 ILE A CA 1
ATOM 1694 C C . ILE A 1 227 ? 83.480 71.981 61.853 1.00 84.23 210 ILE A C 1
ATOM 1695 O O . ILE A 1 227 ? 83.314 72.177 60.641 1.00 78.45 210 ILE A O 1
ATOM 1700 N N . CYS A 1 228 ? 83.553 70.766 62.388 1.00 89.75 211 CYS A N 1
ATOM 1701 C CA . CYS A 1 228 ? 83.488 69.554 61.590 1.00 90.15 211 CYS A CA 1
ATOM 1702 C C . CYS A 1 228 ? 82.848 68.436 62.402 1.00 89.99 211 CYS A C 1
ATOM 1703 O O . CYS A 1 228 ? 82.417 68.630 63.542 1.00 90.93 211 CYS A O 1
ATOM 1706 N N . PHE A 1 229 ? 82.760 67.259 61.788 1.00 87.41 212 PHE A N 1
ATOM 1707 C CA . PHE A 1 229 ? 82.104 66.105 62.388 1.00 80.13 212 PHE A CA 1
ATOM 1708 C C . PHE A 1 229 ? 82.972 64.872 62.198 1.00 77.73 212 PHE A C 1
ATOM 1709 O O . PHE A 1 229 ? 83.435 64.602 61.086 1.00 80.27 212 PHE A O 1
ATOM 1717 N N . HIS A 1 230 ? 83.174 64.120 63.276 1.00 71.92 213 HIS A N 1
ATOM 1718 C CA . HIS A 1 230 ? 83.963 62.897 63.247 1.00 67.55 213 HIS A CA 1
ATOM 1719 C C . HIS A 1 230 ? 83.101 61.735 63.718 1.00 62.17 213 HIS A C 1
ATOM 1720 O O . HIS A 1 230 ? 82.414 61.841 64.739 1.00 63.43 213 HIS A O 1
ATOM 1727 N N . ARG A 1 231 ? 83.134 60.637 62.971 1.00 56.60 214 ARG A N 1
ATOM 1728 C CA . ARG A 1 231 ? 82.380 59.444 63.315 1.00 53.22 214 ARG A CA 1
ATOM 1729 C C . ARG A 1 231 ? 83.267 58.452 64.062 1.00 54.40 214 ARG A C 1
ATOM 1730 O O . ARG A 1 231 ? 84.494 58.465 63.951 1.00 54.55 214 ARG A O 1
ATOM 1738 N N . ILE A 1 232 ? 82.629 57.578 64.828 1.00 54.42 215 ILE A N 1
ATOM 1739 C CA . ILE A 1 232 ? 83.352 56.597 65.621 1.00 52.13 215 ILE A CA 1
ATOM 1740 C C . ILE A 1 232 ? 83.785 55.447 64.721 1.00 50.30 215 ILE A C 1
ATOM 1741 O O . ILE A 1 232 ? 83.231 55.221 63.642 1.00 52.84 215 ILE A O 1
ATOM 1746 N N . GLY A 1 233 ? 84.809 54.720 65.165 1.00 49.62 216 GLY A N 1
ATOM 1747 C CA . GLY A 1 233 ? 85.328 53.593 64.423 1.00 47.77 216 GLY A CA 1
ATOM 1748 C C . GLY A 1 233 ? 86.362 53.929 63.372 1.00 48.73 216 GLY A C 1
ATOM 1749 O O . GLY A 1 233 ? 86.939 53.008 62.781 1.00 53.31 216 GLY A O 1
ATOM 1750 N N . ARG A 1 234 ? 86.625 55.208 63.123 1.00 48.53 217 ARG A N 1
ATOM 1751 C CA . ARG A 1 234 ? 87.566 55.648 62.107 1.00 49.83 217 ARG A CA 1
ATOM 1752 C C . ARG A 1 234 ? 88.522 56.663 62.715 1.00 56.17 217 ARG A C 1
ATOM 1753 O O . ARG A 1 234 ? 88.170 57.350 63.679 1.00 59.73 217 ARG A O 1
ATOM 1761 N N . PRO A 1 235 ? 89.739 56.778 62.177 1.00 57.38 218 PRO A N 1
ATOM 1762 C CA . PRO A 1 235 ? 90.684 57.775 62.701 1.00 62.94 218 PRO A CA 1
ATOM 1763 C C . PRO A 1 235 ? 90.245 59.208 62.440 1.00 64.97 218 PRO A C 1
ATOM 1764 O O . PRO A 1 235 ? 89.215 59.451 61.803 1.00 64.47 218 PRO A O 1
ATOM 1768 N N . GLN A 1 236 ? 91.031 60.168 62.932 1.00 63.92 219 GLN A N 1
ATOM 1769 C CA . GLN A 1 236 ? 90.715 61.576 62.714 1.00 64.95 219 GLN A CA 1
ATOM 1770 C C . GLN A 1 236 ? 90.902 61.982 61.258 1.00 65.58 219 GLN A C 1
ATOM 1771 O O . GLN A 1 236 ? 90.415 63.041 60.846 1.00 68.47 219 GLN A O 1
ATOM 1777 N N . ASP A 1 237 ? 91.605 61.167 60.469 1.00 65.48 220 ASP A N 1
ATOM 1778 C CA . ASP A 1 237 ? 91.909 61.529 59.089 1.00 64.01 220 ASP A CA 1
ATOM 1779 C C . ASP A 1 237 ? 90.674 61.598 58.202 1.00 65.32 220 ASP A C 1
ATOM 1780 O O . ASP A 1 237 ? 90.701 62.310 57.193 1.00 65.11 220 ASP A O 1
ATOM 1785 N N . GLU A 1 238 ? 89.602 60.888 58.541 1.00 69.84 221 GLU A N 1
ATOM 1786 C CA . GLU A 1 238 ? 88.383 60.922 57.744 1.00 73.51 221 GLU A CA 1
ATOM 1787 C C . GLU A 1 238 ? 87.427 62.027 58.175 1.00 71.40 221 GLU A C 1
ATOM 1788 O O . GLU A 1 238 ? 86.319 62.111 57.637 1.00 71.09 221 GLU A O 1
ATOM 1794 N N . ASP A 1 239 ? 87.821 62.860 59.135 1.00 70.20 222 ASP A N 1
ATOM 1795 C CA . ASP A 1 239 ? 87.002 63.998 59.528 1.00 70.91 222 ASP A CA 1
ATOM 1796 C C . ASP A 1 239 ? 86.769 64.904 58.325 1.00 76.83 222 ASP A C 1
ATOM 1797 O O . ASP A 1 239 ? 87.714 65.293 57.632 1.00 81.77 222 ASP A O 1
ATOM 1802 N N . VAL A 1 240 ? 85.505 65.236 58.076 1.00 78.91 223 VAL A N 1
ATOM 1803 C CA . VAL A 1 240 ? 85.111 66.071 56.947 1.00 82.24 223 VAL A CA 1
ATOM 1804 C C . VAL A 1 240 ? 84.731 67.448 57.477 1.00 83.26 223 VAL A C 1
ATOM 1805 O O . VAL A 1 240 ? 84.045 67.564 58.500 1.00 82.34 223 VAL A O 1
ATOM 1809 N N . VAL A 1 241 ? 85.232 68.489 56.816 1.00 81.40 224 VAL A N 1
ATOM 1810 C CA . VAL A 1 241 ? 84.945 69.856 57.234 1.00 80.89 224 VAL A CA 1
ATOM 1811 C C . VAL A 1 241 ? 83.457 70.122 57.056 1.00 80.28 224 VAL A C 1
ATOM 1812 O O . VAL A 1 241 ? 82.900 69.920 55.970 1.00 78.24 224 VAL A O 1
ATOM 1816 N N . ILE A 1 242 ? 82.805 70.582 58.122 1.00 78.17 225 ILE A N 1
ATOM 1817 C CA . ILE A 1 242 ? 81.372 70.842 58.080 1.00 75.73 225 ILE A CA 1
ATOM 1818 C C . ILE A 1 242 ? 81.126 72.297 57.710 1.00 74.90 225 ILE A C 1
ATOM 1819 O O . ILE A 1 242 ? 80.503 72.585 56.683 1.00 73.33 225 ILE A O 1
ATOM 1824 N N . LEU A 1 243 ? 81.614 73.225 58.529 1.00 75.05 226 LEU A N 1
ATOM 1825 C CA . LEU A 1 243 ? 81.400 74.641 58.281 1.00 74.57 226 LEU A CA 1
ATOM 1826 C C . LEU A 1 243 ? 82.678 75.433 58.517 1.00 74.29 226 LEU A C 1
ATOM 1827 O O . LEU A 1 243 ? 83.370 75.250 59.529 1.00 79.81 226 LEU A O 1
ATOM 1832 N N . SER A 1 244 ? 82.969 76.318 57.567 1.00 68.54 227 SER A N 1
ATOM 1833 C CA . SER A 1 244 ? 84.068 77.266 57.640 1.00 68.54 227 SER A CA 1
ATOM 1834 C C . SER A 1 244 ? 83.687 78.470 56.794 1.00 66.07 227 SER A C 1
ATOM 1835 O O . SER A 1 244 ? 83.278 78.315 55.640 1.00 62.48 227 SER A O 1
ATOM 1838 N N . VAL A 1 245 ? 83.811 79.660 57.371 1.00 65.44 228 VAL A N 1
ATOM 1839 C CA . VAL A 1 245 ? 83.378 80.880 56.695 1.00 69.07 228 VAL A CA 1
ATOM 1840 C C . VAL A 1 245 ? 84.583 81.609 56.105 1.00 70.20 228 VAL A C 1
ATOM 1841 O O . VAL A 1 245 ? 85.515 81.985 56.832 1.00 72.36 228 VAL A O 1
ATOM 1845 N N . PRO A 1 246 ? 84.636 81.775 54.782 1.00 69.70 229 PRO A N 1
ATOM 1846 C CA . PRO A 1 246 ? 85.758 82.515 54.188 1.00 70.95 229 PRO A CA 1
ATOM 1847 C C . PRO A 1 246 ? 85.587 84.021 54.262 1.00 75.19 229 PRO A C 1
ATOM 1848 O O . PRO A 1 246 ? 86.590 84.745 54.262 1.00 81.22 229 PRO A O 1
ATOM 1852 N N . GLU A 1 247 ? 84.348 84.515 54.321 1.00 71.52 230 GLU A N 1
ATOM 1853 C CA . GLU A 1 247 ? 84.124 85.957 54.286 1.00 74.76 230 GLU A CA 1
ATOM 1854 C C . GLU A 1 247 ? 84.510 86.620 55.603 1.00 72.71 230 GLU A C 1
ATOM 1855 O O . GLU A 1 247 ? 85.000 87.755 55.602 1.00 73.82 230 GLU A O 1
ATOM 1861 N N . HIS A 1 248 ? 84.329 85.928 56.726 1.00 68.67 231 HIS A N 1
ATOM 1862 C CA . HIS A 1 248 ? 84.628 86.490 58.042 1.00 72.61 231 HIS A CA 1
ATOM 1863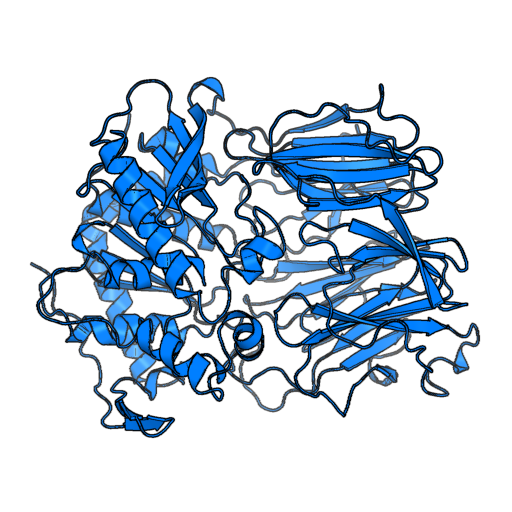 C C . HIS A 1 248 ? 85.605 85.575 58.764 1.00 74.83 231 HIS A C 1
ATOM 1864 O O . HIS A 1 248 ? 85.207 84.730 59.576 1.00 76.95 231 HIS A O 1
ATOM 1871 N N . PRO A 1 249 ? 86.905 85.717 58.490 1.00 72.37 232 PRO A N 1
ATOM 1872 C CA . PRO A 1 249 ? 87.883 84.844 59.159 1.00 74.10 232 PRO A CA 1
ATOM 1873 C C . PRO A 1 249 ? 87.955 85.048 60.662 1.00 72.35 232 PRO A C 1
ATOM 1874 O O . PRO A 1 249 ? 88.398 84.144 61.380 1.00 68.29 232 PRO A O 1
ATOM 1878 N N . GLN A 1 250 ? 87.543 86.213 61.164 1.00 74.76 233 GLN A N 1
ATOM 1879 C CA . GLN A 1 250 ? 87.835 86.550 62.552 1.00 76.51 233 GLN A CA 1
ATOM 1880 C C . GLN A 1 250 ? 86.757 86.085 63.529 1.00 74.36 233 GLN A C 1
ATOM 1881 O O . GLN A 1 250 ? 87.011 86.063 64.738 1.00 73.53 233 GLN A O 1
ATOM 1887 N N . TRP A 1 251 ? 85.572 85.706 63.050 1.00 73.34 234 TRP A N 1
ATOM 1888 C CA . TRP A 1 251 ? 84.489 85.367 63.967 1.00 71.60 234 TRP A CA 1
ATOM 1889 C C . TRP A 1 251 ? 84.736 84.032 64.658 1.00 77.08 234 TRP A C 1
ATOM 1890 O O . TRP A 1 251 ? 85.557 83.223 64.217 1.00 76.29 234 TRP A O 1
ATOM 1901 N N . ASN A 1 252 ? 84.010 83.809 65.751 1.00 79.50 235 ASN A N 1
ATOM 1902 C CA . ASN A 1 252 ? 83.947 82.511 66.406 1.00 75.13 235 ASN A CA 1
ATOM 1903 C C . ASN A 1 252 ? 82.586 81.878 66.142 1.00 68.29 235 ASN A C 1
ATOM 1904 O O . ASN A 1 252 ? 81.625 82.556 65.775 1.00 65.15 235 ASN A O 1
ATOM 1909 N N . MET A 1 253 ? 82.507 80.562 66.327 1.00 64.91 236 MET A N 1
ATOM 1910 C CA . MET A 1 253 ? 81.256 79.877 66.036 1.00 64.22 236 MET A CA 1
ATOM 1911 C C . MET A 1 253 ? 81.204 78.542 66.765 1.00 68.76 236 MET A C 1
ATOM 1912 O O . MET A 1 253 ? 82.229 77.993 67.175 1.00 74.32 236 MET A O 1
ATOM 1917 N N . GLY A 1 254 ? 79.982 78.035 66.918 1.00 62.01 237 GLY A N 1
ATOM 1918 C CA . GLY A 1 254 ? 79.721 76.785 67.602 1.00 58.73 237 GLY A CA 1
ATOM 1919 C C . GLY A 1 254 ? 78.572 76.015 66.983 1.00 58.80 237 GLY A C 1
ATOM 1920 O O . GLY A 1 254 ? 77.764 76.586 66.245 1.00 57.73 237 GLY A O 1
ATOM 1921 N N . ALA A 1 255 ? 78.489 74.718 67.265 1.00 58.28 238 ALA A N 1
ATOM 1922 C CA . ALA A 1 255 ? 77.481 73.847 66.679 1.00 56.43 238 ALA A CA 1
ATOM 1923 C C . ALA A 1 255 ? 76.627 73.202 67.763 1.00 57.77 238 ALA A C 1
ATOM 1924 O O . ALA A 1 255 ? 77.008 73.130 68.935 1.00 55.20 238 ALA A O 1
ATOM 1926 N N . SER A 1 256 ? 75.453 72.726 67.349 1.00 63.39 239 SER A N 1
ATOM 1927 C CA . SER A 1 256 ? 74.541 72.035 68.252 1.00 63.57 239 SER A CA 1
ATOM 1928 C C . SER A 1 256 ? 73.592 71.126 67.478 1.00 69.17 239 SER A C 1
ATOM 1929 O O . SER A 1 256 ? 73.060 71.511 66.430 1.00 70.20 239 SER A O 1
ATOM 1932 N N . VAL A 1 257 ? 73.384 69.911 67.981 1.00 72.49 240 VAL A N 1
ATOM 1933 C CA . VAL A 1 257 ? 72.512 68.940 67.327 1.00 72.10 240 VAL A CA 1
ATOM 1934 C C . VAL A 1 257 ? 71.115 69.032 67.931 1.00 69.63 240 VAL A C 1
ATOM 1935 O O . VAL A 1 257 ? 70.960 69.125 69.153 1.00 68.76 240 VAL A O 1
ATOM 1939 N N . SER A 1 258 ? 70.093 69.011 67.082 1.00 68.78 241 SER A N 1
ATOM 1940 C CA . SER A 1 258 ? 68.710 69.084 67.528 1.00 69.25 241 SER A CA 1
ATOM 1941 C C . SER A 1 258 ? 68.289 67.768 68.167 1.00 69.72 241 SER A C 1
ATOM 1942 O O . SER A 1 258 ? 68.710 66.688 67.746 1.00 66.66 241 SER A O 1
ATOM 1945 N N . ASP A 1 259 ? 67.450 67.870 69.200 1.00 69.82 242 ASP A N 1
ATOM 1946 C CA . ASP A 1 259 ? 66.912 66.669 69.828 1.00 72.70 242 ASP A CA 1
ATOM 1947 C C . ASP A 1 259 ? 65.903 65.971 68.924 1.00 70.40 242 ASP A C 1
ATOM 1948 O O . ASP A 1 259 ? 65.604 64.789 69.129 1.00 69.17 242 ASP A O 1
ATOM 1953 N N . CYS A 1 260 ? 65.371 66.678 67.923 1.00 69.39 243 CYS A N 1
ATOM 1954 C CA . CYS A 1 260 ? 64.488 66.042 66.951 1.00 70.68 243 CYS A CA 1
ATOM 1955 C C . CYS A 1 260 ? 65.249 65.125 66.004 1.00 69.72 243 CYS A C 1
ATOM 1956 O O . CYS A 1 260 ? 64.622 64.379 65.245 1.00 67.74 243 CYS A O 1
ATOM 1959 N N . HIS A 1 261 ? 66.583 65.173 66.032 1.00 67.19 244 HIS A N 1
ATOM 1960 C CA . HIS A 1 261 ? 67.435 64.290 65.234 1.00 64.14 244 HIS A CA 1
ATOM 1961 C C . HIS A 1 261 ? 67.174 64.463 63.738 1.00 67.95 244 HIS A C 1
ATOM 1962 O O . HIS A 1 261 ? 67.177 63.503 62.966 1.00 70.13 244 HIS A O 1
ATOM 1969 N N . SER A 1 262 ? 66.941 65.710 63.331 1.00 70.68 245 SER A N 1
ATOM 1970 C CA . SER A 1 262 ? 66.764 66.027 61.916 1.00 69.42 245 SER A CA 1
ATOM 1971 C C . SER A 1 262 ? 67.505 67.271 61.451 1.00 69.86 245 SER A C 1
ATOM 1972 O O . SER A 1 262 ? 67.622 67.466 60.237 1.00 71.88 245 SER A O 1
ATOM 1975 N N . TYR A 1 263 ? 68.012 68.120 62.346 1.00 69.84 246 TYR A N 1
ATOM 1976 C CA . TYR A 1 263 ? 68.629 69.376 61.946 1.00 66.81 246 TYR A CA 1
ATOM 1977 C C . TYR A 1 263 ? 69.843 69.679 62.812 1.00 69.72 246 TYR A C 1
ATOM 1978 O O . TYR A 1 263 ? 69.979 69.153 63.920 1.00 72.79 246 TYR A O 1
ATOM 1987 N N . VAL A 1 264 ? 70.723 70.526 62.285 1.00 70.03 247 VAL A N 1
ATOM 1988 C CA . VAL A 1 264 ? 71.935 70.972 62.963 1.00 66.19 247 VAL A CA 1
ATOM 1989 C C . VAL A 1 264 ? 71.945 72.494 62.959 1.00 60.83 247 VAL A C 1
ATOM 1990 O O . VAL A 1 264 ? 71.669 73.120 61.926 1.00 63.96 247 VAL A O 1
ATOM 1994 N N . ILE A 1 265 ? 72.248 73.089 64.112 1.00 59.35 248 ILE A N 1
ATOM 1995 C CA . ILE A 1 265 ? 72.221 74.536 64.296 1.00 67.94 248 ILE A CA 1
ATOM 1996 C C . ILE A 1 265 ? 73.653 75.014 64.486 1.00 66.35 248 ILE A C 1
ATOM 1997 O O . ILE A 1 265 ? 74.420 74.409 65.244 1.00 63.90 248 ILE A O 1
ATOM 2002 N N . VAL A 1 266 ? 74.025 76.082 63.782 1.00 67.02 249 VAL A N 1
ATOM 2003 C CA . VAL A 1 266 ? 75.341 76.693 63.930 1.00 63.04 249 VAL A CA 1
ATOM 2004 C C . VAL A 1 266 ? 75.157 78.155 64.307 1.00 61.78 249 VAL A C 1
ATOM 2005 O O . VAL A 1 266 ? 74.359 78.867 63.687 1.00 66.65 249 VAL A O 1
ATOM 2009 N N . VAL A 1 267 ? 75.902 78.600 65.315 1.00 61.71 250 VAL A N 1
ATOM 2010 C CA . VAL A 1 267 ? 75.800 79.949 65.856 1.00 69.37 250 VAL A CA 1
ATOM 2011 C C . VAL A 1 267 ? 77.139 80.647 65.666 1.00 66.34 250 VAL A C 1
ATOM 2012 O O . VAL A 1 267 ? 78.189 80.081 65.986 1.00 59.45 250 VAL A O 1
ATOM 2016 N N . LEU A 1 268 ? 77.107 81.874 65.144 1.00 67.22 251 LEU A N 1
ATOM 2017 C CA . LEU A 1 268 ? 78.318 82.633 64.867 1.00 61.85 251 LEU A CA 1
ATOM 2018 C C . LEU A 1 268 ? 78.309 83.950 65.628 1.00 60.33 251 LEU A C 1
ATOM 2019 O O . LEU A 1 268 ? 77.387 84.757 65.475 1.00 60.67 251 LEU A O 1
ATOM 2024 N N . PHE A 1 269 ? 79.352 84.175 66.426 1.00 59.41 252 PHE A N 1
ATOM 2025 C CA . PHE A 1 269 ? 79.562 85.443 67.107 1.00 63.36 252 PHE A CA 1
ATOM 2026 C C . PHE A 1 269 ? 80.702 86.215 66.459 1.00 69.69 252 PHE A C 1
ATOM 2027 O O . PHE A 1 269 ? 81.704 85.637 66.019 1.00 75.30 252 PHE A O 1
ATOM 2035 N N . ASP A 1 270 ? 80.543 87.536 66.427 1.00 70.10 253 ASP A N 1
ATOM 2036 C CA . ASP A 1 270 ? 81.588 88.467 66.022 1.00 76.09 253 ASP A CA 1
ATOM 2037 C C . ASP A 1 270 ? 82.273 88.990 67.277 1.00 74.37 253 ASP A C 1
ATOM 2038 O O . ASP A 1 270 ? 81.665 89.731 68.056 1.00 72.34 253 ASP A O 1
ATOM 2043 N N . GLY A 1 271 ? 83.531 88.605 67.467 1.00 70.68 254 GLY A N 1
ATOM 2044 C CA . GLY A 1 271 ? 84.218 88.970 68.694 1.00 66.89 254 GLY A CA 1
ATOM 2045 C C . GLY A 1 271 ? 83.574 88.294 69.889 1.00 63.56 254 GLY A C 1
ATOM 2046 O O . GLY A 1 271 ? 83.086 87.161 69.804 1.00 64.61 254 GLY A O 1
ATOM 2047 N N . CYS A 1 272 ? 83.568 88.993 71.023 1.00 55.43 255 CYS A N 1
ATOM 2048 C CA . CYS A 1 272 ? 82.963 88.497 72.251 1.00 49.64 255 CYS A CA 1
ATOM 2049 C C . CYS A 1 272 ? 81.611 89.146 72.530 1.00 52.73 255 CYS A C 1
ATOM 2050 O O . CYS A 1 272 ? 80.848 88.642 73.361 1.00 51.33 255 CYS A O 1
ATOM 2053 N N . GLU A 1 273 ? 81.279 90.213 71.812 1.00 53.55 256 GLU A N 1
ATOM 2054 C CA . GLU A 1 273 ? 80.032 90.925 72.049 1.00 55.21 256 GLU A CA 1
ATOM 2055 C C . GLU A 1 273 ? 78.838 90.013 71.770 1.00 58.21 256 GLU A C 1
ATOM 2056 O O . GLU A 1 273 ? 78.904 89.155 70.882 1.00 59.26 256 GLU A O 1
ATOM 2062 N N . PRO A 1 274 ? 77.739 90.159 72.521 1.00 59.18 257 PRO A N 1
ATOM 2063 C CA . PRO A 1 274 ? 76.674 89.147 72.487 1.00 58.47 257 PRO A CA 1
ATOM 2064 C C . PRO A 1 274 ? 75.682 89.301 71.346 1.00 58.05 257 PRO A C 1
ATOM 2065 O O . PRO A 1 274 ? 74.480 89.451 71.582 1.00 59.51 257 PRO A O 1
ATOM 2069 N N . HIS A 1 275 ? 76.168 89.262 70.110 1.00 59.54 258 HIS A N 1
ATOM 2070 C CA . HIS A 1 275 ? 75.319 89.128 68.938 1.00 62.68 258 HIS A CA 1
ATOM 2071 C C . HIS A 1 275 ? 75.815 87.958 68.104 1.00 63.45 258 HIS A C 1
ATOM 2072 O O . HIS A 1 275 ? 77.020 87.711 68.005 1.00 63.54 258 HIS A O 1
ATOM 2079 N N . ASN A 1 276 ? 74.871 87.237 67.505 1.00 65.98 259 ASN A N 1
ATOM 2080 C CA . ASN A 1 276 ? 75.201 86.058 66.721 1.00 65.29 259 ASN A CA 1
ATOM 2081 C C . ASN A 1 276 ? 74.246 85.966 65.543 1.00 66.34 259 ASN A C 1
ATOM 2082 O O . ASN A 1 276 ? 73.150 86.533 65.564 1.00 73.43 259 ASN A O 1
ATOM 2087 N N . LEU A 1 277 ? 74.677 85.253 64.511 1.00 64.26 260 LEU A N 1
ATOM 2088 C CA . LEU A 1 277 ? 73.807 84.848 63.419 1.00 65.52 260 LEU A CA 1
ATOM 2089 C C . LEU A 1 277 ? 73.753 83.329 63.395 1.00 64.77 260 LEU A C 1
ATOM 2090 O O . LEU A 1 277 ? 74.777 82.662 63.581 1.00 67.38 260 LEU A O 1
ATOM 2095 N N . VAL A 1 278 ? 72.559 82.777 63.201 1.00 59.50 261 VAL A N 1
ATOM 2096 C CA . VAL A 1 278 ? 72.343 81.349 63.389 1.00 63.22 261 VAL A CA 1
ATOM 2097 C C . VAL A 1 278 ? 71.775 80.745 62.111 1.00 68.48 261 VAL A C 1
ATOM 2098 O O . VAL A 1 278 ? 70.899 81.328 61.449 1.00 66.36 261 VAL A O 1
ATOM 2102 N N . TRP A 1 279 ? 72.318 79.579 61.756 1.00 68.46 262 TRP A N 1
ATOM 2103 C CA . TRP A 1 279 ? 72.019 78.862 60.527 1.00 62.60 262 TRP A CA 1
ATOM 2104 C C . TRP A 1 279 ? 71.495 77.479 60.881 1.00 65.09 262 TRP A C 1
ATOM 2105 O O . TRP A 1 279 ? 72.033 76.813 61.771 1.00 65.87 262 TRP A O 1
ATOM 2116 N N . VAL A 1 280 ? 70.456 77.048 60.172 1.00 66.35 263 VAL A N 1
ATOM 2117 C CA . VAL A 1 280 ? 69.818 75.756 60.394 1.00 62.42 263 VAL A CA 1
ATOM 2118 C C . VAL A 1 280 ? 69.998 74.913 59.138 1.00 62.61 263 VAL A C 1
ATOM 2119 O O . VAL A 1 280 ? 69.799 75.405 58.021 1.00 62.71 263 VAL A O 1
ATOM 2123 N N . ALA A 1 281 ? 70.398 73.653 59.317 1.00 65.15 264 ALA A N 1
ATOM 2124 C CA . ALA A 1 281 ? 70.630 72.758 58.191 1.00 65.96 264 ALA A CA 1
ATOM 2125 C C . ALA A 1 281 ? 69.969 71.413 58.445 1.00 65.08 264 ALA A C 1
ATOM 2126 O O . ALA A 1 281 ? 69.813 70.999 59.595 1.00 69.60 264 ALA A O 1
ATOM 2128 N N . GLU A 1 282 ? 69.580 70.738 57.366 1.00 65.35 265 GLU A N 1
ATOM 2129 C CA . GLU A 1 282 ? 69.048 69.389 57.472 1.00 71.30 265 GLU A CA 1
ATOM 2130 C C . GLU A 1 282 ? 70.192 68.380 57.590 1.00 74.37 265 GLU A C 1
ATOM 2131 O O . GLU A 1 282 ? 71.377 68.727 57.547 1.00 75.01 265 GLU A O 1
ATOM 2137 N N . LEU A 1 283 ? 69.829 67.107 57.749 1.00 74.24 266 LEU A N 1
ATOM 2138 C CA . LEU A 1 283 ? 70.797 66.026 57.864 1.00 71.87 266 LEU A CA 1
ATOM 2139 C C . LEU A 1 283 ? 70.347 64.835 57.031 1.00 73.31 266 LEU A C 1
ATOM 2140 O O . LEU A 1 283 ? 69.168 64.454 57.07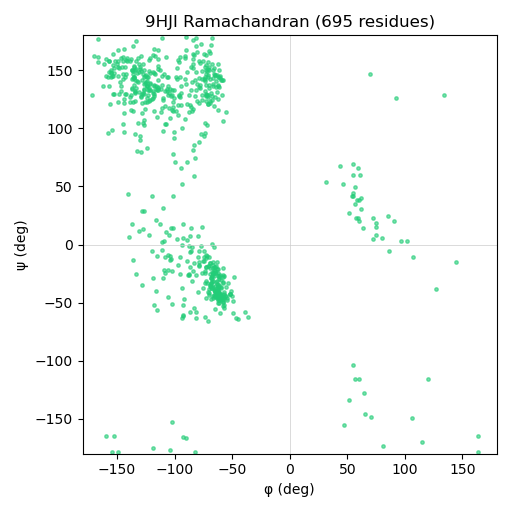6 1.00 72.23 266 LEU A O 1
ATOM 2145 N N . PRO A 1 284 ? 71.255 64.234 56.263 1.00 73.96 267 PRO A N 1
ATOM 2146 C CA . PRO A 1 284 ? 70.905 63.035 55.496 1.00 81.71 267 PRO A CA 1
ATOM 2147 C C . PRO A 1 284 ? 71.151 61.757 56.283 1.00 89.38 267 PRO A C 1
ATOM 2148 O O . PRO A 1 284 ? 72.159 61.601 56.975 1.00 88.51 267 PRO A O 1
ATOM 2152 N N . SER A 1 285 ? 70.201 60.826 56.170 1.00 91.68 268 SER A N 1
ATOM 2153 C CA . SER A 1 285 ? 70.350 59.523 56.806 1.00 88.87 268 SER A CA 1
ATOM 2154 C C . SER A 1 285 ? 71.347 58.630 56.082 1.00 94.16 268 SER A C 1
ATOM 2155 O O . SER A 1 285 ? 71.724 57.585 56.624 1.00 92.32 268 SER A O 1
ATOM 2158 N N . VAL A 1 286 ? 71.786 59.014 54.882 1.00 94.79 269 VAL A N 1
ATOM 2159 C CA . VAL A 1 286 ? 72.743 58.205 54.140 1.00 93.51 269 VAL A CA 1
ATOM 2160 C C . VAL A 1 286 ? 74.104 58.291 54.814 1.00 98.83 269 VAL A C 1
ATOM 2161 O O . VAL A 1 286 ? 74.606 59.386 55.100 1.00 93.71 269 VAL A O 1
ATOM 2165 N N . GLU A 1 287 ? 74.704 57.129 55.079 1.00 103.68 270 GLU A N 1
ATOM 2166 C CA . GLU A 1 287 ? 76.011 57.088 55.726 1.00 103.83 270 GLU A CA 1
ATOM 2167 C C . GLU A 1 287 ? 77.085 57.707 54.839 1.00 106.02 270 GLU A C 1
ATOM 2168 O O . GLU A 1 287 ? 77.960 58.435 55.323 1.00 104.80 270 GLU A O 1
ATOM 2174 N N . LYS A 1 288 ? 77.036 57.426 53.534 1.00 110.33 271 LYS A N 1
ATOM 2175 C CA . LYS A 1 288 ? 78.021 57.996 52.621 1.00 113.11 271 LYS A CA 1
ATOM 2176 C C . LYS A 1 288 ? 77.880 59.509 52.523 1.00 112.81 271 LYS A C 1
ATOM 2177 O O . LYS A 1 288 ? 78.863 60.207 52.248 1.00 110.98 271 LYS A O 1
ATOM 2183 N N . GLY A 1 289 ? 76.673 60.033 52.758 1.00 110.76 272 GLY A N 1
ATOM 2184 C CA . GLY A 1 289 ? 76.474 61.473 52.719 1.00 104.27 272 GLY A CA 1
ATOM 2185 C C . GLY A 1 289 ? 77.363 62.222 53.690 1.00 101.39 272 GLY A C 1
ATOM 2186 O O . GLY A 1 289 ? 77.679 63.395 53.473 1.00 102.64 272 GLY A O 1
ATOM 2187 N N . LEU A 1 290 ? 77.778 61.563 54.769 1.00 98.18 273 LEU A N 1
ATOM 2188 C CA . LEU A 1 290 ? 78.787 62.120 55.660 1.00 93.95 273 LEU A CA 1
ATOM 2189 C C . LEU A 1 290 ? 80.141 62.031 54.969 1.00 95.25 273 LEU A C 1
ATOM 2190 O O . LEU A 1 290 ? 80.805 60.991 55.020 1.00 100.99 273 LEU A O 1
ATOM 2195 N N . GLY A 1 291 ? 80.552 63.117 54.320 1.00 93.14 274 GLY A N 1
ATOM 2196 C CA . GLY A 1 291 ? 81.768 63.138 53.540 1.00 90.76 274 GLY A CA 1
ATOM 2197 C C . GLY A 1 291 ? 81.569 63.038 52.044 1.00 95.35 274 GLY A C 1
ATOM 2198 O O . GLY A 1 291 ? 82.562 62.984 51.308 1.00 99.99 274 GLY A O 1
ATOM 2199 N N . SER A 1 292 ? 80.323 63.007 51.570 1.00 99.38 275 SER A N 1
ATOM 2200 C CA . SER A 1 292 ? 80.074 62.966 50.133 1.00 103.46 275 SER A CA 1
ATOM 2201 C C . SER A 1 292 ? 80.031 64.371 49.543 1.00 100.94 275 SER A C 1
ATOM 2202 O O . SER A 1 292 ? 80.806 64.702 48.640 1.00 100.44 275 SER A O 1
ATOM 2205 N N . GLU A 1 293 ? 79.132 65.207 50.042 1.00 100.28 276 GLU A N 1
ATOM 2206 C CA . GLU A 1 293 ? 78.970 66.577 49.588 1.00 96.66 276 GLU A CA 1
ATOM 2207 C C . GLU A 1 293 ? 78.827 67.496 50.790 1.00 95.92 276 GLU A C 1
ATOM 2208 O O . GLU A 1 293 ? 78.401 67.063 51.867 1.00 96.09 276 GLU A O 1
ATOM 2214 N N . PRO A 1 294 ? 79.195 68.767 50.647 1.00 96.68 277 PRO A N 1
ATOM 2215 C CA . PRO A 1 294 ? 78.998 69.719 51.746 1.00 94.25 277 PRO A CA 1
ATOM 2216 C C . PRO A 1 294 ? 77.521 69.953 52.020 1.00 88.38 277 PRO A C 1
ATOM 2217 O O . PRO A 1 294 ? 76.673 69.836 51.131 1.00 84.41 277 PRO A O 1
ATOM 2221 N N . LEU A 1 295 ? 77.220 70.286 53.270 1.00 81.83 278 LEU A N 1
ATOM 2222 C CA . LEU A 1 295 ? 75.838 70.494 53.675 1.00 69.30 278 LEU A CA 1
ATOM 2223 C C . LEU A 1 295 ? 75.396 71.915 53.357 1.00 66.40 278 LEU A C 1
ATOM 2224 O O . LEU A 1 295 ? 76.153 72.874 53.531 1.00 67.53 278 LEU A O 1
ATOM 2229 N N . VAL A 1 296 ? 74.158 72.047 52.883 1.00 62.38 279 VAL A N 1
ATOM 2230 C CA . VAL A 1 296 ? 73.568 73.351 52.601 1.00 56.56 279 VAL A CA 1
ATOM 2231 C C . VAL A 1 296 ? 73.208 74.012 53.925 1.00 56.25 279 VAL A C 1
ATOM 2232 O O . VAL A 1 296 ? 73.156 73.347 54.966 1.00 62.81 279 VAL A O 1
ATOM 2236 N N . PHE A 1 297 ? 72.964 75.321 53.901 1.00 49.73 280 PHE A N 1
ATOM 2237 C CA . PHE A 1 297 ? 72.650 76.072 55.114 1.00 57.26 280 PHE A CA 1
ATOM 2238 C C . PHE A 1 297 ? 71.520 77.048 54.819 1.00 62.65 280 PHE A C 1
ATOM 2239 O O . PHE A 1 297 ? 71.684 77.967 54.010 1.00 65.31 280 PHE A O 1
ATOM 2247 N N . LYS A 1 298 ? 70.379 76.849 55.473 1.00 63.09 281 LYS A N 1
ATOM 2248 C CA . LYS A 1 298 ? 69.305 77.830 55.412 1.00 58.86 281 LYS A CA 1
ATOM 2249 C C . LYS A 1 298 ? 69.704 79.090 56.172 1.00 58.08 281 LYS A C 1
ATOM 2250 O O . LYS A 1 298 ? 70.274 79.031 57.265 1.00 56.91 281 LYS A O 1
ATOM 2256 N N . LYS A 1 299 ? 69.394 80.241 55.584 1.00 62.68 282 LYS A N 1
ATOM 2257 C CA . LYS A 1 299 ? 69.691 81.543 56.180 1.00 66.94 282 LYS A CA 1
ATOM 2258 C C . LYS A 1 299 ? 68.576 81.865 57.170 1.00 69.72 282 LYS A C 1
ATOM 2259 O O . LYS A 1 299 ? 67.609 82.548 56.824 1.00 73.44 282 LYS A O 1
ATOM 2265 N N . LEU A 1 300 ? 68.703 81.379 58.407 1.00 63.90 283 LEU A N 1
ATOM 2266 C CA . LEU A 1 300 ? 67.603 81.572 59.344 1.00 55.96 283 LEU A CA 1
ATOM 2267 C C . LEU A 1 300 ? 67.680 82.972 59.947 1.00 51.90 283 LEU A C 1
ATOM 2268 O O . LEU A 1 300 ? 66.737 83.760 59.821 1.00 51.43 283 LEU A O 1
ATOM 2273 N N . VAL A 1 301 ? 68.798 83.308 60.601 1.00 53.19 284 VAL A N 1
ATOM 2274 C CA . VAL A 1 301 ? 69.128 84.708 60.868 1.00 58.50 284 VAL A CA 1
ATOM 2275 C C . VAL A 1 301 ? 70.590 84.929 60.507 1.00 58.78 284 VAL A C 1
ATOM 2276 O O . VAL A 1 301 ? 71.453 84.118 60.861 1.00 61.66 284 VAL A O 1
ATOM 2280 N N . ASN A 1 302 ? 70.868 86.027 59.797 1.00 59.79 285 ASN A N 1
ATOM 2281 C CA . ASN A 1 302 ? 72.205 86.295 59.276 1.00 61.41 285 ASN A CA 1
ATOM 2282 C C . ASN A 1 302 ? 72.682 87.712 59.582 1.00 62.91 285 ASN A C 1
ATOM 2283 O O . ASN A 1 302 ? 73.693 88.149 59.023 1.00 63.17 285 ASN A O 1
ATOM 2288 N N . GLU A 1 303 ? 71.986 88.439 60.455 1.00 64.81 286 GLU A N 1
ATOM 2289 C CA . GLU A 1 303 ? 72.387 89.789 60.829 1.00 63.00 286 GLU A CA 1
ATOM 2290 C C . GLU A 1 303 ? 72.509 89.882 62.342 1.00 67.83 286 GLU A C 1
ATOM 2291 O O . GLU A 1 303 ? 71.738 89.257 63.075 1.00 71.26 286 GLU A O 1
ATOM 2297 N N . PHE A 1 304 ? 73.477 90.675 62.802 1.00 68.89 287 PHE A N 1
ATOM 2298 C CA . PHE A 1 304 ? 73.744 90.808 64.229 1.00 70.22 287 PHE A CA 1
ATOM 2299 C C . PHE A 1 304 ? 72.743 91.731 64.913 1.00 71.86 287 PHE A C 1
ATOM 2300 O O . PHE A 1 304 ? 72.980 92.937 65.030 1.00 71.45 287 PHE A O 1
ATOM 2308 N N . ALA A 1 305 ? 71.627 91.170 65.376 1.00 69.52 288 ALA A N 1
ATOM 2309 C CA . ALA A 1 305 ? 70.651 91.913 66.157 1.00 63.54 288 ALA A CA 1
ATOM 2310 C C . ALA A 1 305 ? 70.634 91.515 67.624 1.00 65.08 288 ALA A C 1
ATOM 2311 O O . ALA A 1 305 ? 69.995 92.203 68.427 1.00 65.90 288 ALA A O 1
ATOM 2313 N N . GLY A 1 306 ? 71.314 90.438 67.991 1.00 62.25 289 GLY A N 1
ATOM 2314 C CA . GLY A 1 306 ? 71.363 90.005 69.373 1.00 56.77 289 GLY A CA 1
ATOM 2315 C C . GLY A 1 306 ? 71.845 88.577 69.454 1.00 53.31 289 GLY A C 1
ATOM 2316 O O . GLY A 1 306 ? 72.161 87.940 68.447 1.00 54.99 289 GLY A O 1
ATOM 2317 N N . ARG A 1 307 ? 71.896 88.077 70.685 1.00 49.82 290 ARG A N 1
ATOM 2318 C CA . ARG A 1 307 ? 72.295 86.694 70.931 1.00 48.08 290 ARG A CA 1
ATOM 2319 C C . ARG A 1 307 ? 71.049 85.817 70.936 1.00 43.25 290 ARG A C 1
ATOM 2320 O O . ARG A 1 307 ? 70.231 85.866 71.856 1.00 44.01 290 ARG A O 1
ATOM 2328 N N . TYR A 1 308 ? 70.909 85.017 69.884 1.00 42.86 291 TYR A N 1
ATOM 2329 C CA . TYR A 1 308 ? 69.710 84.226 69.608 1.00 44.75 291 TYR A CA 1
ATOM 2330 C C . TYR A 1 308 ? 69.912 82.779 70.057 1.00 48.53 291 TYR A C 1
ATOM 2331 O O . TYR A 1 308 ? 70.037 81.865 69.244 1.00 52.19 291 TYR A O 1
ATOM 2340 N N . THR A 1 309 ? 69.950 82.567 71.370 1.00 50.61 292 THR A N 1
ATOM 2341 C CA . THR A 1 309 ? 70.284 81.243 71.876 1.00 46.98 292 THR A CA 1
ATOM 2342 C C . THR A 1 309 ? 69.115 80.284 71.676 1.00 50.40 292 THR A C 1
ATOM 2343 O O . THR A 1 309 ? 67.949 80.661 71.810 1.00 48.61 292 THR A O 1
ATOM 2347 N N . TYR A 1 310 ? 69.436 79.039 71.340 1.00 52.61 293 TYR A N 1
ATOM 2348 C CA . TYR A 1 310 ? 68.446 78.014 71.040 1.00 51.26 293 TYR A CA 1
ATOM 2349 C C . TYR A 1 310 ? 68.072 77.245 72.299 1.00 50.95 293 TYR A C 1
ATOM 2350 O O . TYR A 1 310 ? 68.921 76.974 73.153 1.00 48.19 293 TYR A O 1
ATOM 2359 N N . LEU A 1 311 ? 66.790 76.889 72.419 1.00 48.02 294 LEU A N 1
ATOM 2360 C CA . LEU A 1 311 ? 66.345 76.115 73.571 1.00 46.80 294 LEU A CA 1
ATOM 2361 C C . LEU A 1 311 ? 65.843 74.734 73.172 1.00 51.19 294 LEU A C 1
ATOM 2362 O O . LEU A 1 311 ? 66.351 73.729 73.679 1.00 60.13 294 LEU A O 1
ATOM 2367 N N . GLY A 1 312 ? 64.869 74.652 72.275 1.00 49.38 295 GLY A N 1
ATOM 2368 C CA . GLY A 1 312 ? 64.342 73.371 71.841 1.00 47.11 295 GLY A CA 1
ATOM 2369 C C . GLY A 1 312 ? 63.422 73.574 70.661 1.00 47.37 295 GLY A C 1
ATOM 2370 O O . GLY A 1 312 ? 62.953 74.684 70.395 1.00 52.47 295 GLY A O 1
ATOM 2371 N N . ASN A 1 313 ? 63.165 72.480 69.950 1.00 43.67 296 ASN A N 1
ATOM 2372 C CA . ASN A 1 313 ? 62.333 72.523 68.758 1.00 48.90 296 ASN A CA 1
ATOM 2373 C C . ASN A 1 313 ? 61.255 71.455 68.839 1.00 53.12 296 ASN A C 1
ATOM 2374 O O . ASN A 1 313 ? 61.446 70.396 69.442 1.00 56.93 296 ASN A O 1
ATOM 2379 N N . GLU A 1 314 ? 60.112 71.753 68.224 1.00 54.56 297 GLU A N 1
ATOM 2380 C CA . GLU A 1 314 ? 58.977 70.834 68.142 1.00 56.24 297 GLU A CA 1
ATOM 2381 C C . GLU A 1 314 ? 58.560 70.781 66.676 1.00 63.11 297 GLU A C 1
ATOM 2382 O O . GLU A 1 314 ? 57.761 71.601 66.216 1.00 67.87 297 GLU A O 1
ATOM 2388 N N . GLY A 1 315 ? 59.103 69.812 65.949 1.00 66.07 298 GLY A N 1
ATOM 2389 C CA . GLY A 1 315 ? 58.819 69.726 64.525 1.00 71.12 298 GLY A CA 1
ATOM 2390 C C . GLY A 1 315 ? 59.361 70.938 63.795 1.00 71.68 298 GLY A C 1
ATOM 2391 O O . GLY A 1 315 ? 60.540 71.290 63.918 1.00 71.65 298 GLY A O 1
ATOM 2392 N N . SER A 1 316 ? 58.493 71.588 63.018 1.00 64.77 299 SER A N 1
ATOM 2393 C CA . SER A 1 316 ? 58.906 72.783 62.291 1.00 63.67 299 SER A CA 1
ATOM 2394 C C . SER A 1 316 ? 59.221 73.929 63.244 1.00 60.30 299 SER A C 1
ATOM 2395 O O . SER A 1 316 ? 60.078 74.772 62.953 1.00 53.91 299 SER A O 1
ATOM 2398 N N . THR A 1 317 ? 58.538 73.975 64.384 1.00 62.21 300 THR A N 1
ATOM 2399 C CA . THR A 1 317 ? 58.687 75.077 65.320 1.00 62.90 300 THR A CA 1
ATOM 2400 C C . THR A 1 317 ? 60.082 75.070 65.945 1.00 58.15 300 THR A C 1
ATOM 2401 O O . THR A 1 317 ? 60.753 74.038 66.025 1.00 60.20 300 THR A O 1
ATOM 2405 N N . PHE A 1 318 ? 60.520 76.249 66.388 1.00 54.64 301 PHE A N 1
ATOM 2406 C CA . PHE A 1 318 ? 61.863 76.418 66.940 1.00 57.58 301 PHE A CA 1
ATOM 2407 C C . PHE A 1 318 ? 61.813 77.513 67.999 1.00 58.80 301 PHE A C 1
ATOM 2408 O O . PHE A 1 318 ? 61.418 78.644 67.702 1.00 59.77 301 PHE A O 1
ATOM 2416 N N . TYR A 1 319 ? 62.226 77.185 69.223 1.00 53.76 302 TYR A N 1
ATOM 2417 C CA . TYR A 1 319 ? 62.115 78.101 70.354 1.00 49.15 302 TYR A CA 1
ATOM 2418 C C . TYR A 1 319 ? 63.483 78.656 70.738 1.00 49.16 302 TYR A C 1
ATOM 2419 O O . TYR A 1 319 ? 64.455 77.903 70.886 1.00 52.58 302 TYR A O 1
ATOM 2428 N N . PHE A 1 320 ? 63.555 79.977 70.907 1.00 47.20 303 PHE A N 1
ATOM 2429 C CA . PHE A 1 320 ? 64.811 80.647 71.201 1.00 50.42 303 PHE A CA 1
ATOM 2430 C C . PHE A 1 320 ? 64.625 81.678 72.305 1.00 51.26 303 PHE A C 1
ATOM 2431 O O . PHE A 1 320 ? 63.571 82.310 72.428 1.00 48.66 303 PHE A O 1
ATOM 2439 N N . VAL A 1 321 ? 65.672 81.841 73.107 1.00 51.30 304 VAL A N 1
ATOM 2440 C CA . VAL A 1 321 ? 65.797 82.983 74.003 1.00 51.62 304 VAL A CA 1
ATOM 2441 C C . VAL A 1 321 ? 66.623 84.041 73.283 1.00 52.49 304 VAL A C 1
ATOM 2442 O O . VAL A 1 321 ? 67.772 83.793 72.897 1.00 52.42 304 VAL A O 1
ATOM 2446 N N . THR A 1 322 ? 66.033 85.215 73.079 1.00 53.07 305 THR A N 1
ATOM 2447 C CA . THR A 1 322 ? 66.609 86.233 72.215 1.00 51.85 305 THR A CA 1
ATOM 2448 C C . THR A 1 322 ? 66.615 87.583 72.918 1.00 51.55 305 THR A C 1
ATOM 2449 O O . THR A 1 322 ? 65.885 87.817 73.886 1.00 51.13 305 THR A O 1
ATOM 2453 N N . THR A 1 323 ? 67.462 88.476 72.408 1.00 47.31 306 THR A N 1
ATOM 2454 C CA . THR A 1 323 ? 67.526 89.855 72.873 1.00 48.02 306 THR A CA 1
ATOM 2455 C C . THR A 1 323 ? 66.972 90.834 71.847 1.00 44.93 306 THR A C 1
ATOM 2456 O O . THR A 1 323 ? 67.009 92.048 72.081 1.00 48.95 306 THR A O 1
ATOM 2460 N N . ARG A 1 324 ? 66.461 90.344 70.722 1.00 41.12 307 ARG A N 1
ATOM 2461 C CA . ARG A 1 324 ? 65.926 91.213 69.684 1.00 40.63 307 ARG A CA 1
ATOM 2462 C C . ARG A 1 324 ? 64.603 91.811 70.143 1.00 39.25 307 ARG A C 1
ATOM 2463 O O . ARG A 1 324 ? 63.705 91.088 70.584 1.00 40.59 307 ARG A O 1
ATOM 2471 N N . ASP A 1 325 ? 64.493 93.138 70.047 1.00 41.08 308 ASP A N 1
ATOM 2472 C CA . ASP A 1 325 ? 63.291 93.868 70.459 1.00 42.76 308 ASP A CA 1
ATOM 2473 C C . ASP A 1 325 ? 62.947 93.608 71.924 1.00 40.17 308 ASP A C 1
ATOM 2474 O O . ASP A 1 325 ? 61.800 93.771 72.346 1.00 39.14 308 ASP A O 1
ATOM 2479 N N . ALA A 1 326 ? 63.943 93.204 72.710 1.00 38.91 309 ALA A N 1
ATOM 2480 C CA . ALA A 1 326 ? 63.747 92.912 74.123 1.00 41.80 309 ALA A CA 1
ATOM 2481 C C . ALA A 1 326 ? 65.073 93.015 74.864 1.00 45.09 309 ALA A C 1
ATOM 2482 O O . ALA A 1 326 ? 65.854 92.055 74.878 1.00 48.42 309 ALA A O 1
ATOM 2484 N N . PRO A 1 327 ? 65.368 94.160 75.484 1.00 46.48 310 PRO A N 1
ATOM 2485 C CA . PRO A 1 327 ? 66.660 94.309 76.172 1.00 46.74 310 PRO A CA 1
ATOM 2486 C C . PRO A 1 327 ? 66.829 93.382 77.362 1.00 45.83 310 PRO A C 1
ATOM 2487 O O . PRO A 1 327 ? 67.966 93.159 77.793 1.00 44.03 310 PRO A O 1
ATOM 2491 N N . ARG A 1 328 ? 65.744 92.837 77.911 1.00 46.17 311 ARG A N 1
ATOM 2492 C CA . ARG A 1 328 ? 65.811 91.981 79.089 1.00 46.28 311 ARG A CA 1
ATOM 2493 C C . ARG A 1 328 ? 65.491 90.524 78.765 1.00 48.66 311 ARG A C 1
ATOM 2494 O O . ARG A 1 328 ? 64.938 89.810 79.605 1.00 52.26 311 ARG A O 1
ATOM 2502 N N . LYS A 1 329 ? 65.819 90.086 77.545 1.00 44.97 312 LYS A N 1
ATOM 2503 C CA . LYS A 1 329 ? 65.675 88.702 77.096 1.00 45.42 312 LYS A CA 1
ATOM 2504 C C . LYS A 1 329 ? 64.205 88.322 76.946 1.00 44.21 312 LYS A C 1
ATOM 2505 O O . LYS A 1 329 ? 63.354 88.791 77.707 1.00 45.08 312 LYS A O 1
ATOM 2511 N N . LYS A 1 330 ? 63.892 87.467 75.975 1.00 43.37 313 LYS A N 1
ATOM 2512 C CA . LYS A 1 330 ? 62.503 87.138 75.684 1.00 44.42 313 LYS A CA 1
ATOM 2513 C C . LYS A 1 330 ? 62.453 85.801 74.957 1.00 46.46 313 LYS A C 1
ATOM 2514 O O . LYS A 1 330 ? 63.338 85.497 74.152 1.00 46.41 313 LYS A O 1
ATOM 2520 N N . ILE A 1 331 ? 61.420 85.007 75.240 1.00 42.58 314 ILE A N 1
ATOM 2521 C CA . ILE A 1 331 ? 61.286 83.674 74.665 1.00 43.01 314 ILE A CA 1
ATOM 2522 C C . ILE A 1 331 ? 60.368 83.775 73.456 1.00 48.70 314 ILE A C 1
ATOM 2523 O O . ILE A 1 331 ? 59.198 84.154 73.586 1.00 44.50 314 ILE A O 1
ATOM 2528 N N . VAL A 1 332 ? 60.884 83.413 72.285 1.00 50.91 315 VAL A N 1
ATOM 2529 C CA . VAL A 1 332 ? 60.163 83.604 71.033 1.00 45.43 315 VAL A CA 1
ATOM 2530 C C . VAL A 1 332 ? 60.230 82.324 70.212 1.00 48.94 315 VAL A C 1
ATOM 2531 O O . VAL A 1 332 ? 61.259 81.639 70.177 1.00 49.34 315 VAL A O 1
ATOM 2535 N N . SER A 1 333 ? 59.116 81.998 69.564 1.00 50.28 316 SER A N 1
ATOM 2536 C CA . SER A 1 333 ? 59.020 80.870 68.651 1.00 52.53 316 SER A CA 1
ATOM 2537 C C . SER A 1 333 ? 59.085 81.376 67.218 1.00 53.45 316 SER A C 1
ATOM 2538 O O . SER A 1 333 ? 58.266 82.206 66.811 1.00 53.16 316 SER A O 1
ATOM 2541 N N . ILE A 1 334 ? 60.049 80.870 66.453 1.00 58.31 317 ILE A N 1
ATOM 2542 C CA . ILE A 1 334 ? 60.267 81.292 65.072 1.00 50.80 317 ILE A CA 1
ATOM 2543 C C . ILE A 1 334 ? 60.248 80.040 64.206 1.00 48.99 317 ILE A C 1
ATOM 2544 O O . ILE A 1 334 ? 61.092 79.151 64.363 1.00 51.55 317 ILE A O 1
ATOM 2549 N N . ASP A 1 335 ? 59.280 79.958 63.297 1.00 50.82 318 ASP A N 1
ATOM 2550 C CA . ASP A 1 335 ? 59.229 78.837 62.371 1.00 53.73 318 ASP A CA 1
ATOM 2551 C C . ASP A 1 335 ? 60.273 79.023 61.278 1.00 56.69 318 ASP A C 1
ATOM 2552 O O . ASP A 1 335 ? 60.346 80.080 60.645 1.00 59.66 318 ASP A O 1
ATOM 2557 N N . ILE A 1 336 ? 61.088 77.987 61.059 1.00 55.67 319 ILE A N 1
ATOM 2558 C CA . ILE A 1 336 ? 62.169 78.070 60.082 1.00 48.02 319 ILE A CA 1
ATOM 2559 C C . ILE A 1 336 ? 61.782 77.508 58.725 1.00 45.06 319 ILE A C 1
ATOM 2560 O O . ILE A 1 336 ? 62.530 77.694 57.753 1.00 49.69 319 ILE A O 1
ATOM 2565 N N . HIS A 1 337 ? 60.643 76.826 58.621 1.00 48.38 320 HIS A N 1
ATOM 2566 C CA . HIS A 1 337 ? 60.202 76.315 57.331 1.00 56.56 320 HIS A CA 1
ATOM 2567 C C . HIS A 1 337 ? 59.453 77.375 56.535 1.00 59.37 320 HIS A C 1
ATOM 2568 O O . HIS A 1 337 ? 59.380 77.286 55.304 1.00 62.56 320 HIS A O 1
ATOM 2575 N N . THR A 1 338 ? 58.897 78.380 57.215 1.00 59.95 321 THR A N 1
ATOM 2576 C CA . THR A 1 338 ? 58.189 79.472 56.565 1.00 61.98 321 THR A CA 1
ATOM 2577 C C . THR A 1 338 ? 58.822 80.833 56.831 1.00 59.73 321 THR A C 1
ATOM 2578 O O . THR A 1 338 ? 58.761 81.707 55.957 1.00 67.09 321 THR A O 1
ATOM 2582 N N . GLY A 1 339 ? 59.491 81.013 57.967 1.00 55.69 322 GLY A N 1
ATOM 2583 C CA . GLY A 1 339 ? 60.152 82.264 58.281 1.00 52.24 322 GLY A CA 1
ATOM 2584 C C . GLY A 1 339 ? 59.378 83.217 59.162 1.00 54.19 322 GLY A C 1
ATOM 2585 O O . GLY A 1 339 ? 59.863 84.324 59.419 1.00 56.44 322 GLY A O 1
ATOM 2586 N N . GLN A 1 340 ? 58.196 82.833 59.632 1.00 59.65 323 GLN A N 1
ATOM 2587 C CA . GLN A 1 340 ? 57.447 83.683 60.545 1.00 59.67 323 GLN A CA 1
ATOM 2588 C C . GLN A 1 340 ? 58.080 83.663 61.933 1.00 55.31 323 GLN A C 1
ATOM 2589 O O . GLN A 1 340 ? 58.743 82.699 62.325 1.00 53.13 323 GLN A O 1
ATOM 2595 N N . GLU A 1 341 ? 57.883 84.752 62.674 1.00 56.02 324 GLU A N 1
ATOM 2596 C CA . GLU A 1 341 ? 58.351 84.864 64.051 1.00 58.41 324 GLU A CA 1
ATOM 2597 C C . GLU A 1 341 ? 57.197 85.329 64.925 1.00 57.91 324 GLU A C 1
ATOM 2598 O O . GLU A 1 341 ? 56.565 86.347 64.630 1.00 56.95 324 GLU A O 1
ATOM 2604 N N . THR A 1 342 ? 56.925 84.583 65.995 1.00 56.27 325 THR A N 1
ATOM 2605 C CA . THR A 1 342 ? 55.858 84.904 66.931 1.00 53.69 325 THR A CA 1
ATOM 2606 C C . THR A 1 342 ? 56.372 84.772 68.358 1.00 56.04 325 THR A C 1
ATOM 2607 O O . THR A 1 342 ? 56.972 83.756 68.720 1.00 54.65 325 THR A O 1
ATOM 2611 N N . VAL A 1 343 ? 56.121 85.800 69.167 1.00 54.85 326 VAL A N 1
ATOM 2612 C CA . VAL A 1 343 ? 56.553 85.845 70.559 1.00 47.53 326 VAL A CA 1
ATOM 2613 C C . VAL A 1 343 ? 55.626 84.977 71.398 1.00 53.19 326 VAL A C 1
ATOM 2614 O O . VAL A 1 343 ? 54.402 84.988 71.221 1.00 57.29 326 VAL A O 1
ATOM 2618 N N . ILE A 1 344 ? 56.212 84.206 72.317 1.00 51.26 327 ILE A N 1
ATOM 2619 C CA . ILE A 1 344 ? 55.459 83.306 73.178 1.00 50.51 327 ILE A CA 1
ATOM 2620 C C . ILE A 1 344 ? 55.558 83.694 74.650 1.00 48.56 327 ILE A C 1
ATOM 2621 O O . ILE A 1 344 ? 54.561 83.620 75.377 1.00 48.93 327 ILE A O 1
ATOM 2626 N N . VAL A 1 345 ? 56.735 84.115 75.119 1.00 45.76 328 VAL A N 1
ATOM 2627 C CA . VAL A 1 345 ? 56.914 84.604 76.483 1.00 48.14 328 VAL A CA 1
ATOM 2628 C C . VAL A 1 345 ? 57.582 85.968 76.400 1.00 51.27 328 VAL A C 1
ATOM 2629 O O . VAL A 1 345 ? 58.794 86.064 76.154 1.00 52.46 328 VAL A O 1
ATOM 2633 N N . GLU A 1 346 ? 56.791 87.017 76.618 1.00 57.41 329 GLU A N 1
ATOM 2634 C CA . GLU A 1 346 ? 57.272 88.389 76.597 1.00 55.63 329 GLU A CA 1
ATOM 2635 C C . GLU A 1 346 ? 58.168 88.660 77.796 1.00 48.70 329 GLU A C 1
ATOM 2636 O O . GLU A 1 346 ? 58.038 88.034 78.852 1.00 49.36 329 GLU A O 1
ATOM 2642 N N . GLN A 1 347 ? 59.084 89.609 77.627 1.00 43.50 330 GLN A N 1
ATOM 2643 C CA . GLN A 1 347 ? 60.025 89.933 78.688 1.00 43.37 330 GLN A CA 1
ATOM 2644 C C . GLN A 1 347 ? 59.295 90.588 79.853 1.00 46.31 330 GLN A C 1
ATOM 2645 O O . GLN A 1 347 ? 58.512 91.525 79.660 1.00 46.61 330 GLN A O 1
ATOM 2651 N N . GLN A 1 348 ? 59.538 90.085 81.059 1.00 44.36 331 GLN A N 1
ATOM 2652 C CA . GLN A 1 348 ? 59.101 90.776 82.259 1.00 48.69 331 GLN A CA 1
ATOM 2653 C C . GLN A 1 348 ? 60.117 91.861 82.608 1.00 51.74 331 GLN A C 1
ATOM 2654 O O . GLN A 1 348 ? 61.111 92.069 81.906 1.00 58.35 331 GLN A O 1
ATOM 2660 N N . ARG A 1 349 ? 59.869 92.571 83.709 1.00 41.25 332 ARG A N 1
ATOM 2661 C CA . ARG A 1 349 ? 60.831 93.577 84.140 1.00 36.15 332 ARG A CA 1
ATOM 2662 C C . ARG A 1 349 ? 62.144 92.952 84.593 1.00 36.64 332 ARG A C 1
ATOM 2663 O O . ARG A 1 349 ? 63.161 93.649 84.658 1.00 40.58 332 ARG A O 1
ATOM 2671 N N . SER A 1 350 ? 6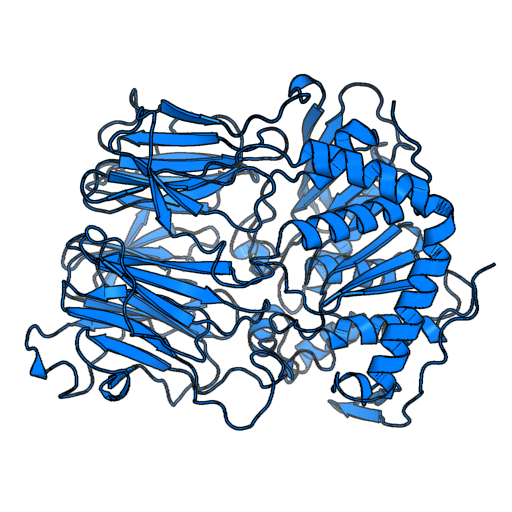2.148 91.656 84.892 1.00 36.17 333 SER A N 1
ATOM 2672 C CA . SER A 1 350 ? 63.353 90.972 85.325 1.00 39.47 333 SER A CA 1
ATOM 2673 C C . SER A 1 350 ? 64.169 90.535 84.110 1.00 40.73 333 SER A C 1
ATOM 2674 O O . SER A 1 350 ? 63.766 90.710 82.958 1.00 42.36 333 SER A O 1
ATOM 2677 N N . VAL A 1 351 ? 65.339 89.960 84.374 1.00 41.81 334 VAL A N 1
ATOM 2678 C CA . VAL A 1 351 ? 66.253 89.484 83.343 1.00 43.93 334 VAL A CA 1
ATOM 2679 C C . VAL A 1 351 ? 66.348 87.969 83.442 1.00 49.00 334 VAL A C 1
ATOM 2680 O O . VAL A 1 351 ? 66.487 87.419 84.540 1.00 53.13 334 VAL A O 1
ATOM 2684 N N . LEU A 1 352 ? 66.278 87.294 82.296 1.00 47.52 335 LEU A N 1
ATOM 2685 C CA . LEU A 1 352 ? 66.352 85.834 82.253 1.00 48.11 335 LEU A CA 1
ATOM 2686 C C . LEU A 1 352 ? 67.779 85.407 82.571 1.00 47.95 335 LEU A C 1
ATOM 2687 O O . LEU A 1 352 ? 68.724 85.787 81.876 1.00 46.32 335 LEU A O 1
ATOM 2692 N N . SER A 1 353 ? 67.937 84.617 83.633 1.00 47.48 336 SER A N 1
ATOM 2693 C CA . SER A 1 353 ? 69.243 84.047 83.940 1.00 46.78 336 SER A CA 1
ATOM 2694 C C . SER A 1 353 ? 69.396 82.675 83.294 1.00 44.92 336 SER A C 1
ATOM 2695 O O . SER A 1 353 ? 70.411 82.388 82.650 1.00 46.15 336 SER A O 1
ATOM 2698 N N . GLN A 1 354 ? 68.386 81.818 83.439 1.00 48.32 337 GLN A N 1
ATOM 2699 C CA . GLN A 1 354 ? 68.411 80.496 82.823 1.00 53.17 337 GLN A CA 1
ATOM 2700 C C . GLN A 1 354 ? 67.024 80.151 82.300 1.00 52.63 337 GLN A C 1
ATOM 2701 O O . GLN A 1 354 ? 66.016 80.693 82.755 1.00 52.11 337 GLN A O 1
ATOM 2707 N N . ALA A 1 355 ? 66.977 79.226 81.344 1.00 49.09 338 ALA A N 1
ATOM 2708 C CA . ALA A 1 355 ? 65.703 78.798 80.786 1.00 49.99 338 ALA A CA 1
ATOM 2709 C C . ALA A 1 355 ? 65.855 77.415 80.175 1.00 48.25 338 ALA A C 1
ATOM 2710 O O . ALA A 1 355 ? 66.925 77.058 79.673 1.00 42.82 338 ALA A O 1
ATOM 2712 N N . ALA A 1 356 ? 64.771 76.643 80.220 1.00 49.49 339 ALA A N 1
ATOM 2713 C CA . ALA A 1 356 ? 64.741 75.359 79.533 1.00 46.86 339 ALA A CA 1
ATOM 2714 C C . ALA A 1 356 ? 63.296 74.972 79.253 1.00 46.77 339 ALA A C 1
ATOM 2715 O O . ALA A 1 356 ? 62.368 75.456 79.908 1.00 53.81 339 ALA A O 1
ATOM 2717 N N . LEU A 1 357 ? 63.124 74.095 78.268 1.00 43.53 340 LEU A N 1
ATOM 2718 C CA . LEU A 1 357 ? 61.816 73.657 77.798 1.00 47.12 340 LEU A CA 1
ATOM 2719 C C . LEU A 1 357 ? 61.744 72.140 77.896 1.00 48.79 340 LEU A C 1
ATOM 2720 O O . LEU A 1 357 ? 62.609 71.441 77.357 1.00 54.88 340 LEU A O 1
ATOM 2725 N N . VAL A 1 358 ? 60.721 71.632 78.580 1.00 49.41 341 VAL A N 1
ATOM 2726 C CA . VAL A 1 358 ? 60.519 70.196 78.731 1.00 52.69 341 VAL A CA 1
ATOM 2727 C C . VAL A 1 358 ? 59.041 69.889 78.546 1.00 50.66 341 VAL A C 1
ATOM 2728 O O . VAL A 1 358 ? 58.191 70.508 79.194 1.00 51.58 341 VAL A O 1
ATOM 2732 N N . LYS A 1 359 ? 58.739 68.930 77.667 1.00 51.31 342 LYS A N 1
ATOM 2733 C CA . LYS A 1 359 ? 57.368 68.530 77.366 1.00 56.46 342 LYS A CA 1
ATOM 2734 C C . LYS A 1 359 ? 56.512 69.715 76.942 1.00 56.47 342 LYS A C 1
ATOM 2735 O O . LYS A 1 359 ? 56.615 70.199 75.810 1.00 55.39 342 LYS A O 1
ATOM 2741 N N . LYS A 1 360 ? 55.659 70.180 77.849 1.00 59.38 343 LYS A N 1
ATOM 2742 C CA . LYS A 1 360 ? 54.837 71.363 77.640 1.00 56.48 343 LYS A CA 1
ATOM 2743 C C . LYS A 1 360 ? 55.292 72.550 78.469 1.00 57.17 343 LYS A C 1
ATOM 2744 O O . LYS A 1 360 ? 55.031 73.695 78.097 1.00 59.51 343 LYS A O 1
ATOM 2750 N N . THR A 1 361 ? 55.967 72.300 79.585 1.00 59.99 344 THR A N 1
ATOM 2751 C CA . THR A 1 361 ? 56.368 73.373 80.478 1.00 61.00 344 THR A CA 1
ATOM 2752 C C . THR A 1 361 ? 57.670 74.023 80.022 1.00 57.20 344 THR A C 1
ATOM 2753 O O . THR A 1 361 ? 58.517 73.403 79.370 1.00 58.57 344 THR A O 1
ATOM 2757 N N . LEU A 1 362 ? 57.809 75.298 80.366 1.00 55.24 345 LEU A N 1
ATOM 2758 C CA . LEU A 1 362 ? 59.057 76.035 80.274 1.00 56.23 345 LEU A CA 1
ATOM 2759 C C . LEU A 1 362 ? 59.411 76.501 81.677 1.00 54.19 345 LEU A C 1
ATOM 2760 O O . LEU A 1 362 ? 58.592 77.148 82.341 1.00 55.74 345 LEU A O 1
ATOM 2765 N N . LEU A 1 363 ? 60.613 76.167 82.133 1.00 48.55 346 LEU A N 1
ATOM 2766 C CA . LEU A 1 363 ? 61.073 76.586 83.450 1.00 47.84 346 LEU A CA 1
ATOM 2767 C C . LEU A 1 363 ? 62.183 77.617 83.283 1.00 45.75 346 LEU A C 1
ATOM 2768 O O . LEU A 1 363 ? 63.162 77.384 82.563 1.00 45.71 346 LEU A O 1
ATOM 2773 N N . LEU A 1 364 ? 61.997 78.772 83.920 1.00 46.77 347 LEU A N 1
ATOM 2774 C CA . LEU A 1 364 ? 62.857 79.934 83.744 1.00 44.91 347 LEU A CA 1
ATOM 2775 C C . LEU A 1 364 ? 63.322 80.414 85.109 1.00 47.99 347 LEU A C 1
ATOM 2776 O O . LEU A 1 364 ? 62.507 80.595 86.018 1.00 51.01 347 LEU A O 1
ATOM 2781 N N . ALA A 1 365 ? 64.622 80.628 85.248 1.00 46.74 348 ALA A N 1
ATOM 2782 C CA . ALA A 1 365 ? 65.194 81.234 86.440 1.00 48.70 348 ALA A CA 1
ATOM 2783 C C . ALA A 1 365 ? 65.505 82.691 86.130 1.00 44.95 348 ALA A C 1
ATOM 2784 O O . ALA A 1 365 ? 66.355 82.975 85.277 1.00 49.84 348 ALA A O 1
ATOM 2786 N N . TYR A 1 366 ? 64.815 83.599 86.821 1.00 43.52 349 TYR A N 1
ATOM 2787 C CA . TYR A 1 366 ? 64.937 85.038 86.629 1.00 44.23 349 TYR A CA 1
ATOM 2788 C C . TYR A 1 366 ? 65.932 85.620 87.619 1.00 50.60 349 TYR A C 1
ATOM 2789 O O . TYR A 1 366 ? 65.833 85.367 88.822 1.00 51.81 349 TYR A O 1
ATOM 2798 N N . LEU A 1 367 ? 66.869 86.417 87.109 1.00 51.71 350 LEU A N 1
ATOM 2799 C CA . LEU A 1 367 ? 67.800 87.175 87.944 1.00 49.94 350 LEU A CA 1
ATOM 2800 C C . LEU A 1 367 ? 67.182 88.534 88.284 1.00 51.16 350 LEU A C 1
ATOM 2801 O O . LEU A 1 367 ? 67.586 89.588 87.790 1.00 54.36 350 LEU A O 1
ATOM 2806 N N . GLU A 1 368 ? 66.166 88.490 89.143 1.00 49.31 351 GLU A N 1
ATOM 2807 C CA . GLU A 1 368 ? 65.483 89.700 89.578 1.00 47.85 351 GLU A CA 1
ATOM 2808 C C . GLU A 1 368 ? 66.176 90.255 90.816 1.00 51.40 351 GLU A C 1
ATOM 2809 O O . GLU A 1 368 ? 66.269 89.567 91.839 1.00 50.86 351 GLU A O 1
ATOM 2815 N N . ASP A 1 369 ? 66.652 91.498 90.724 1.00 50.59 352 ASP A N 1
ATOM 2816 C CA . ASP A 1 369 ? 67.360 92.157 91.823 1.00 41.58 352 ASP A CA 1
ATOM 2817 C C . ASP A 1 369 ? 68.542 91.316 92.298 1.00 43.51 352 ASP A C 1
ATOM 2818 O O . ASP A 1 369 ? 68.802 91.196 93.496 1.00 45.06 352 ASP A O 1
ATOM 2823 N N . VAL A 1 370 ? 69.266 90.735 91.339 1.00 41.97 353 VAL A N 1
ATOM 2824 C CA . VAL A 1 370 ? 70.399 89.848 91.593 1.00 42.92 353 VAL A CA 1
ATOM 2825 C C . VAL A 1 370 ? 69.969 88.721 92.526 1.00 50.29 353 VAL A C 1
ATOM 2826 O O . VAL A 1 370 ? 70.697 88.345 93.452 1.00 51.58 353 VAL A O 1
ATOM 2830 N N . LYS A 1 371 ? 68.774 88.182 92.290 1.00 53.42 354 LYS A N 1
ATOM 2831 C CA . LYS A 1 371 ? 68.252 87.039 93.027 1.00 53.28 354 LYS A CA 1
ATOM 2832 C C . LYS A 1 371 ? 67.468 86.176 92.053 1.00 49.72 354 LYS A C 1
ATOM 2833 O O . LYS A 1 371 ? 66.609 86.687 91.332 1.00 54.17 354 LYS A O 1
ATOM 2839 N N . ASP A 1 372 ? 67.759 84.880 92.021 1.00 46.48 355 ASP A N 1
ATOM 2840 C CA . ASP A 1 372 ? 67.090 83.991 91.075 1.00 42.76 355 ASP A CA 1
ATOM 2841 C C . ASP A 1 372 ? 65.775 83.506 91.668 1.00 40.11 355 ASP A C 1
ATOM 2842 O O . ASP A 1 372 ? 65.753 82.844 92.710 1.00 43.96 355 ASP A O 1
ATOM 2847 N N . VAL A 1 373 ? 64.683 83.848 90.998 1.00 39.50 356 VAL A N 1
ATOM 2848 C CA . VAL A 1 373 ? 63.356 83.330 91.305 1.00 42.48 356 VAL A CA 1
ATOM 2849 C C . VAL A 1 373 ? 62.960 82.368 90.195 1.00 45.78 356 VAL A C 1
ATOM 2850 O O . VAL A 1 373 ? 63.121 82.677 89.007 1.00 45.98 356 VAL A O 1
ATOM 2854 N N . PHE A 1 374 ? 62.467 81.194 90.577 1.00 48.49 357 PHE A N 1
ATOM 2855 C CA . PHE A 1 374 ? 62.159 80.126 89.635 1.00 51.49 357 PHE A CA 1
ATOM 2856 C C . PHE A 1 374 ? 60.681 80.164 89.267 1.00 49.78 357 PHE A C 1
ATOM 2857 O O . PHE A 1 374 ? 59.814 80.181 90.148 1.00 49.06 357 PHE A O 1
ATOM 2865 N N . TYR A 1 375 ? 60.400 80.176 87.965 1.00 46.12 358 TYR A N 1
ATOM 2866 C CA . TYR A 1 375 ? 59.043 80.190 87.448 1.00 46.91 358 TYR A CA 1
ATOM 2867 C C . TYR A 1 375 ? 58.874 79.043 86.464 1.00 48.98 358 TYR A C 1
ATOM 2868 O O . TYR A 1 375 ? 59.830 78.619 85.813 1.00 53.22 358 TYR A O 1
ATOM 2877 N N . TYR A 1 376 ? 57.651 78.535 86.370 1.00 47.26 359 TYR A N 1
ATOM 2878 C CA . TYR A 1 376 ? 57.290 77.544 85.369 1.00 52.83 359 TYR A CA 1
ATOM 2879 C C . TYR A 1 376 ? 55.991 77.963 84.695 1.00 59.09 359 TYR A C 1
ATOM 2880 O O . TYR A 1 376 ? 55.079 78.480 85.349 1.00 59.62 359 TYR A O 1
ATOM 2889 N N . CYS A 1 377 ? 55.923 77.769 83.377 1.00 67.13 360 CYS A N 1
ATOM 2890 C CA . CYS A 1 377 ? 54.768 78.196 82.592 1.00 67.92 360 CYS A CA 1
ATOM 2891 C C . CYS A 1 377 ? 54.483 77.165 81.512 1.00 62.91 360 CYS A C 1
ATOM 2892 O O . CYS A 1 377 ? 55.387 76.777 80.768 1.00 56.38 360 CYS A O 1
ATOM 2895 N N . ARG A 1 378 ? 53.232 76.724 81.425 1.00 66.30 361 ARG A N 1
ATOM 2896 C CA . ARG A 1 378 ? 52.845 75.758 80.410 1.00 68.02 361 ARG A CA 1
ATOM 2897 C C . ARG A 1 378 ? 52.543 76.459 79.088 1.00 67.82 361 ARG A C 1
ATOM 2898 O O . ARG A 1 378 ? 52.334 77.673 79.026 1.00 63.51 361 ARG A O 1
ATOM 2906 N N . LEU A 1 379 ? 52.524 75.667 78.014 1.00 69.32 362 LEU A N 1
ATOM 2907 C CA . LEU A 1 379 ? 52.306 76.217 76.682 1.00 68.37 362 LEU A CA 1
ATOM 2908 C C . LEU A 1 379 ? 50.911 76.799 76.505 1.00 75.83 362 LEU A C 1
ATOM 2909 O O . LEU A 1 379 ? 50.712 77.628 75.611 1.00 83.93 362 LEU A O 1
ATOM 2914 N N . GLU A 1 380 ? 49.943 76.388 77.323 1.00 70.98 363 GLU A N 1
ATOM 2915 C CA . GLU A 1 380 ? 48.591 76.919 77.200 1.00 76.61 363 GLU A CA 1
ATOM 2916 C C . GLU A 1 380 ? 48.545 78.371 77.658 1.00 80.29 363 GLU A C 1
ATOM 2917 O O . GLU A 1 380 ? 48.295 79.276 76.855 1.00 77.94 363 GLU A O 1
ATOM 2923 N N . ASP A 1 381 ? 48.788 78.605 78.946 1.00 79.63 364 ASP A N 1
ATOM 2924 C CA . ASP A 1 381 ? 48.860 79.953 79.489 1.00 77.77 364 ASP A CA 1
ATOM 2925 C C . ASP A 1 381 ? 50.299 80.239 79.880 1.00 74.76 364 ASP A C 1
ATOM 2926 O O . ASP A 1 381 ? 50.838 79.557 80.764 1.00 80.57 364 ASP A O 1
ATOM 2931 N N . PRO A 1 382 ? 50.955 81.216 79.266 1.00 69.13 365 PRO A N 1
ATOM 2932 C CA . PRO A 1 382 ? 52.374 81.445 79.563 1.00 67.50 365 PRO A CA 1
ATOM 2933 C C . PRO A 1 382 ? 52.602 82.145 80.891 1.00 66.10 365 PRO A C 1
ATOM 2934 O O . PRO A 1 382 ? 53.697 82.657 81.132 1.00 66.51 365 PRO A O 1
ATOM 2938 N N . THR A 1 383 ? 51.581 82.190 81.748 1.00 67.92 366 THR A N 1
ATOM 2939 C CA . THR A 1 383 ? 51.715 82.783 83.074 1.00 63.94 366 THR A CA 1
ATOM 2940 C C . THR A 1 383 ? 52.863 82.133 83.835 1.00 59.00 366 THR A C 1
ATOM 2941 O O . THR A 1 383 ? 52.806 80.943 84.158 1.00 63.84 366 THR A O 1
ATOM 2945 N N . LEU A 1 384 ? 53.907 82.904 84.121 1.00 53.29 367 LEU A N 1
ATOM 2946 C CA . LEU A 1 384 ? 55.096 82.374 84.781 1.00 56.40 367 LEU A CA 1
ATOM 2947 C C . LEU A 1 384 ? 54.774 82.203 86.259 1.00 58.04 367 LEU A C 1
ATOM 2948 O O . LEU A 1 384 ? 54.883 83.147 87.045 1.00 60.02 367 LEU A O 1
ATOM 2953 N N . ASN A 1 385 ? 54.367 80.997 86.643 1.00 55.88 368 ASN A N 1
ATOM 2954 C CA . ASN A 1 385 ? 53.975 80.717 88.016 1.00 49.26 368 ASN A CA 1
ATOM 2955 C C . ASN A 1 385 ? 55.212 80.442 88.857 1.00 47.61 368 ASN A C 1
ATOM 2956 O O . ASN A 1 385 ? 56.039 79.600 88.499 1.00 48.62 368 ASN A O 1
ATOM 2961 N N . ALA A 1 386 ? 55.327 81.147 89.979 1.00 53.24 369 ALA A N 1
ATOM 2962 C CA . ALA A 1 386 ? 56.524 81.080 90.805 1.00 54.11 369 ALA A CA 1
ATOM 2963 C C . ALA A 1 386 ? 56.488 79.850 91.700 1.00 49.66 369 ALA A C 1
ATOM 2964 O O . ALA A 1 386 ? 55.476 79.573 92.352 1.00 46.93 369 ALA A O 1
ATOM 2966 N N . ILE A 1 387 ? 57.593 79.118 91.732 1.00 51.98 370 ILE A N 1
ATOM 2967 C CA . ILE A 1 387 ? 57.747 77.960 92.607 1.00 54.43 370 ILE A CA 1
ATOM 2968 C C . ILE A 1 387 ? 58.684 78.357 93.742 1.00 55.55 370 ILE A C 1
ATOM 2969 O O . ILE A 1 387 ? 59.759 78.916 93.474 1.00 55.03 370 ILE A O 1
ATOM 2974 N N . PRO A 1 388 ? 58.310 78.139 95.003 1.00 52.34 371 PRO A N 1
ATOM 2975 C CA . PRO A 1 388 ? 59.151 78.609 96.110 1.00 50.48 371 PRO A CA 1
ATOM 2976 C C . PRO A 1 388 ? 60.520 77.946 96.109 1.00 48.21 371 PRO A C 1
ATOM 2977 O O . PRO A 1 388 ? 60.665 76.770 95.771 1.00 49.67 371 PRO A O 1
ATOM 2981 N N . LEU A 1 389 ? 61.529 78.726 96.497 1.00 43.37 372 LEU A N 1
ATOM 2982 C CA . LEU A 1 389 ? 62.901 78.263 96.614 1.00 43.03 372 LEU A CA 1
ATOM 2983 C C . LEU A 1 389 ? 63.639 79.261 97.486 1.00 50.53 372 LEU A C 1
ATOM 2984 O O . LEU A 1 389 ? 63.451 80.471 97.303 1.00 54.16 372 LEU A O 1
ATOM 2989 N N . PRO A 1 390 ? 64.465 78.813 98.431 1.00 49.27 373 PRO A N 1
ATOM 2990 C CA . PRO A 1 390 ? 65.160 79.763 99.307 1.00 47.35 373 PRO A CA 1
ATOM 2991 C C . PRO A 1 390 ? 66.087 80.670 98.514 1.00 50.64 373 PRO A C 1
ATOM 2992 O O . PRO A 1 390 ? 66.531 80.333 97.415 1.00 50.38 373 PRO A O 1
ATOM 2996 N N . ILE A 1 391 ? 66.357 81.848 99.082 1.00 51.55 374 ILE A N 1
ATOM 2997 C CA . ILE A 1 391 ? 67.206 82.816 98.404 1.00 52.37 374 ILE A CA 1
ATOM 2998 C C . ILE A 1 391 ? 68.589 82.219 98.162 1.00 54.24 374 ILE A C 1
ATOM 2999 O O . ILE A 1 391 ? 69.109 81.435 98.967 1.00 56.52 374 ILE A O 1
ATOM 3004 N N . GLY A 1 392 ? 69.181 82.587 97.039 1.00 54.16 375 GLY A N 1
ATOM 3005 C CA . GLY A 1 392 ? 70.453 82.039 96.620 1.00 49.85 375 GLY A CA 1
ATOM 3006 C C . GLY A 1 392 ? 70.686 82.330 95.151 1.00 53.40 375 GLY A C 1
ATOM 3007 O O . GLY A 1 392 ? 70.011 83.168 94.561 1.00 53.51 375 GLY A O 1
ATOM 3008 N N . THR A 1 393 ? 71.655 81.621 94.572 1.00 56.74 376 THR A N 1
ATOM 3009 C CA . THR A 1 393 ? 72.005 81.792 93.167 1.00 54.21 376 THR A CA 1
ATOM 3010 C C . THR A 1 393 ? 72.254 80.436 92.525 1.00 48.89 376 THR A C 1
ATOM 3011 O O . THR A 1 393 ? 73.051 79.642 93.031 1.00 46.41 376 THR A O 1
ATOM 3015 N N . ILE A 1 394 ? 71.575 80.178 91.410 1.00 50.25 377 ILE A N 1
ATOM 3016 C CA . ILE A 1 394 ? 71.738 78.925 90.683 1.00 51.44 377 ILE A CA 1
ATOM 3017 C C . ILE A 1 394 ? 73.089 78.934 89.981 1.00 47.07 377 ILE A C 1
ATOM 3018 O O . ILE A 1 394 ? 73.427 79.883 89.265 1.00 46.50 377 ILE A O 1
ATOM 3023 N N . THR A 1 395 ? 73.869 77.873 90.184 1.00 46.21 378 THR A N 1
ATOM 3024 C CA . THR A 1 395 ? 75.182 77.764 89.557 1.00 47.52 378 THR A CA 1
ATOM 3025 C C . THR A 1 395 ? 75.157 76.819 88.358 1.00 52.18 378 THR A C 1
ATOM 3026 O O . THR A 1 395 ? 75.605 77.179 87.265 1.00 56.26 378 THR A O 1
ATOM 3030 N N . SER A 1 396 ? 74.636 75.612 88.549 1.00 53.33 379 SER A N 1
ATOM 3031 C CA . SER A 1 396 ? 74.571 74.606 87.501 1.00 54.94 379 SER A CA 1
ATOM 3032 C C . SER A 1 396 ? 73.125 74.176 87.292 1.00 53.98 379 SER A C 1
ATOM 3033 O O . SER A 1 396 ? 72.277 74.343 88.173 1.00 50.27 379 SER A O 1
ATOM 3036 N N . PHE A 1 397 ? 72.850 73.619 86.115 1.00 51.99 380 PHE A N 1
ATOM 3037 C CA . PHE A 1 397 ? 71.479 73.307 85.721 1.00 52.51 380 PHE A CA 1
ATOM 3038 C C . PHE A 1 397 ? 71.533 72.199 84.678 1.00 54.46 380 PHE A C 1
ATOM 3039 O O . PHE A 1 397 ? 72.159 72.371 83.628 1.00 52.44 380 PHE A O 1
ATOM 3047 N N . PHE A 1 398 ? 70.889 71.070 84.966 1.00 54.94 381 PHE A N 1
ATOM 3048 C CA . PHE A 1 398 ? 70.819 69.943 84.043 1.00 57.14 381 PHE A CA 1
ATOM 3049 C C . PHE A 1 398 ? 69.376 69.731 83.606 1.00 56.74 381 PHE A C 1
ATOM 3050 O O . PHE A 1 398 ? 68.467 69.720 84.442 1.00 52.94 381 PHE A O 1
ATOM 3058 N N . SER A 1 399 ? 69.170 69.562 82.302 1.00 61.62 382 SER A N 1
ATOM 3059 C CA . SER A 1 399 ? 67.828 69.372 81.773 1.00 64.48 382 SER A CA 1
ATOM 3060 C C . SER A 1 399 ? 67.901 68.621 80.451 1.00 60.24 382 SER A C 1
ATOM 3061 O O . SER A 1 399 ? 68.830 68.821 79.665 1.00 66.58 382 SER A O 1
ATOM 3064 N N . ASP A 1 400 ? 66.911 67.762 80.218 1.00 54.86 383 ASP A N 1
ATOM 3065 C CA . ASP A 1 400 ? 66.776 67.018 78.975 1.00 61.55 383 ASP A CA 1
ATOM 3066 C C . ASP A 1 400 ? 65.310 67.089 78.571 1.00 60.87 383 ASP A C 1
ATOM 3067 O O . ASP A 1 400 ? 64.421 66.946 79.415 1.00 64.49 383 ASP A O 1
ATOM 3072 N N . ARG A 1 401 ? 65.065 67.315 77.277 1.00 60.58 384 ARG A N 1
ATOM 3073 C CA . ARG A 1 401 ? 63.713 67.611 76.811 1.00 62.47 384 ARG A CA 1
ATOM 3074 C C . ARG A 1 401 ? 62.744 66.469 77.102 1.00 63.34 384 ARG A C 1
ATOM 3075 O O . ARG A 1 401 ? 61.621 66.702 77.562 1.00 64.38 384 ARG A O 1
ATOM 3083 N N . LYS A 1 402 ? 63.156 65.228 76.841 1.00 64.34 385 LYS A N 1
ATOM 3084 C CA . LYS A 1 402 ? 62.246 64.101 77.015 1.00 60.67 385 LYS A CA 1
ATOM 3085 C C . LYS A 1 402 ? 62.247 63.566 78.442 1.00 63.65 385 LYS A C 1
ATOM 3086 O O . LYS A 1 402 ? 61.444 62.684 78.764 1.00 65.88 385 LYS A O 1
ATOM 3092 N N . LYS A 1 403 ? 63.129 64.070 79.299 1.00 64.89 386 LYS A N 1
ATOM 3093 C CA . LYS A 1 403 ? 63.249 63.547 80.650 1.00 65.34 386 LYS A CA 1
ATOM 3094 C C . LYS A 1 403 ? 62.224 64.177 81.591 1.00 63.81 386 LYS A C 1
ATOM 3095 O O . LYS A 1 403 ? 61.677 65.254 81.336 1.00 66.36 386 LYS A O 1
ATOM 3101 N N . ASP A 1 404 ? 61.969 63.480 82.699 1.00 59.26 387 ASP A N 1
ATOM 3102 C CA . ASP A 1 404 ? 61.038 63.924 83.729 1.00 61.28 387 ASP A CA 1
ATOM 3103 C C . ASP A 1 404 ? 61.729 64.275 85.039 1.00 64.11 387 ASP A C 1
ATOM 3104 O O . ASP A 1 404 ? 61.067 64.340 86.079 1.00 63.17 387 ASP A O 1
ATOM 3109 N N . PHE A 1 405 ? 63.040 64.497 85.024 1.00 63.94 388 PHE A N 1
ATOM 3110 C CA . PHE A 1 405 ? 63.792 64.805 86.234 1.00 61.09 388 PHE A CA 1
ATOM 3111 C C . PHE A 1 405 ? 64.648 66.029 85.948 1.00 60.34 388 PHE A C 1
ATOM 3112 O O . PHE A 1 405 ? 65.341 66.075 84.926 1.00 62.38 388 PHE A O 1
ATOM 3120 N N . VAL A 1 406 ? 64.604 67.015 86.841 1.00 63.19 389 VAL A N 1
ATOM 3121 C CA . VAL A 1 406 ? 65.394 68.233 86.713 1.00 61.03 389 VAL A CA 1
ATOM 3122 C C . VAL A 1 406 ? 66.159 68.431 88.014 1.00 57.29 389 VAL A C 1
ATOM 3123 O O . VAL A 1 406 ? 65.688 68.028 89.080 1.00 64.23 389 VAL A O 1
ATOM 3127 N N . SER A 1 407 ? 67.360 68.997 87.927 1.00 47.63 390 SER A N 1
ATOM 3128 C CA . SER A 1 407 ? 68.173 69.227 89.111 1.00 49.69 390 SER A CA 1
ATOM 3129 C C . SER A 1 407 ? 69.021 70.478 88.933 1.00 47.70 390 SER A C 1
ATOM 3130 O O . SER A 1 407 ? 69.372 70.853 87.812 1.00 47.77 390 SER A O 1
ATOM 3133 N N . PHE A 1 408 ? 69.348 71.125 90.054 1.00 48.32 391 PHE A N 1
ATOM 3134 C CA . PHE A 1 408 ? 70.159 72.334 90.030 1.00 46.62 391 PHE A CA 1
ATOM 3135 C C . PHE A 1 408 ? 70.874 72.508 91.361 1.00 46.34 391 PHE A C 1
ATOM 3136 O O . PHE A 1 408 ? 70.366 72.095 92.406 1.00 49.44 391 PHE A O 1
ATOM 3144 N N . LYS A 1 409 ? 72.046 73.136 91.320 1.00 43.49 392 LYS A N 1
ATOM 3145 C CA . LYS A 1 409 ? 72.744 73.541 92.532 1.00 46.87 392 LYS A CA 1
ATOM 3146 C C . LYS A 1 409 ? 72.520 75.028 92.769 1.00 45.54 392 LYS A C 1
ATOM 3147 O O . LYS A 1 409 ? 72.638 75.835 91.842 1.00 46.26 392 LYS A O 1
ATOM 3153 N N . ILE A 1 410 ? 72.182 75.383 94.005 1.00 43.63 393 ILE A N 1
ATOM 3154 C CA . ILE A 1 410 ? 71.957 76.769 94.398 1.00 45.06 393 ILE A CA 1
ATOM 3155 C C . ILE A 1 410 ? 72.907 77.097 95.542 1.00 45.14 393 ILE A C 1
ATOM 3156 O O . ILE A 1 410 ? 72.914 76.407 96.568 1.00 49.03 393 ILE A O 1
ATOM 3161 N N . THR A 1 411 ? 73.718 78.135 95.359 1.00 46.18 394 THR A N 1
ATOM 3162 C CA . THR A 1 411 ? 74.679 78.566 96.363 1.00 49.57 394 THR A CA 1
ATOM 3163 C C . THR A 1 411 ? 74.727 80.087 96.387 1.00 50.01 394 THR A C 1
ATOM 3164 O O . THR A 1 411 ? 74.300 80.758 95.444 1.00 49.51 394 THR A O 1
ATOM 3168 N N . SER A 1 412 ? 75.232 80.622 97.493 1.00 52.85 395 SER A N 1
ATOM 3169 C CA . SER A 1 412 ? 75.389 82.060 97.678 1.00 54.17 395 SER A CA 1
ATOM 3170 C C . SER A 1 412 ? 76.428 82.295 98.767 1.00 53.43 395 SER A C 1
ATOM 3171 O O . SER A 1 412 ? 77.187 81.390 99.130 1.00 53.09 395 SER A O 1
ATOM 3174 N N . PHE A 1 413 ? 76.473 83.527 99.277 1.00 55.42 396 PHE A N 1
ATOM 3175 C CA . PHE A 1 413 ? 77.437 83.867 100.318 1.00 57.67 396 PHE A CA 1
ATOM 3176 C C . PHE A 1 413 ? 77.191 83.062 101.587 1.00 59.49 396 PHE A C 1
ATOM 3177 O O . PHE A 1 413 ? 78.138 82.583 102.222 1.00 59.33 396 PHE A O 1
ATOM 3185 N N . LEU A 1 414 ? 75.926 82.904 101.975 1.00 56.81 397 LEU A N 1
ATOM 3186 C CA . LEU A 1 414 ? 75.584 82.168 103.188 1.00 53.40 397 LEU A CA 1
ATOM 3187 C C . LEU A 1 414 ? 75.532 80.665 102.931 1.00 55.98 397 LEU A C 1
ATOM 3188 O O . LEU A 1 414 ? 76.202 79.887 103.617 1.00 59.08 397 LEU A O 1
ATOM 3193 N N . LEU A 1 415 ? 74.746 80.247 101.948 1.00 58.69 398 LEU A N 1
ATOM 3194 C CA . LEU A 1 415 ? 74.626 78.832 101.629 1.00 49.73 398 LEU A CA 1
ATOM 3195 C C . LEU A 1 415 ? 75.893 78.338 100.942 1.00 44.75 398 LEU A C 1
ATOM 3196 O O . LEU A 1 415 ? 76.280 78.890 99.902 1.00 46.56 398 LEU A O 1
ATOM 3201 N N . PRO A 1 416 ? 76.561 77.313 101.472 1.00 38.19 399 PRO A N 1
ATOM 3202 C CA . PRO A 1 416 ? 77.751 76.775 100.806 1.00 42.25 399 PRO A CA 1
ATOM 3203 C C . PRO A 1 416 ? 77.441 75.901 99.603 1.00 42.23 399 PRO A C 1
ATOM 3204 O O . PRO A 1 416 ? 78.375 75.410 98.958 1.00 38.46 399 PRO A O 1
ATOM 3208 N N . GLY A 1 417 ? 76.166 75.696 99.288 1.00 43.07 400 GLY A N 1
ATOM 3209 C CA . GLY A 1 417 ? 75.776 74.857 98.174 1.00 44.09 400 GLY A CA 1
ATOM 3210 C C . GLY A 1 417 ? 74.667 73.895 98.539 1.00 47.87 400 GLY A C 1
ATOM 3211 O O . GLY A 1 417 ? 74.763 73.180 99.539 1.00 49.05 400 GLY A O 1
ATOM 3212 N N . ARG A 1 418 ? 73.601 73.870 97.747 1.00 54.35 401 ARG A N 1
ATOM 3213 C CA . ARG A 1 418 ? 72.488 72.959 97.969 1.00 53.47 401 ARG A CA 1
ATOM 3214 C C . ARG A 1 418 ? 72.079 72.372 96.629 1.00 50.74 401 ARG A C 1
ATOM 3215 O O . ARG A 1 418 ? 71.640 73.105 95.737 1.00 49.18 401 ARG A O 1
ATOM 3223 N N . SER A 1 419 ? 72.252 71.063 96.480 1.00 52.02 402 SER A N 1
ATOM 3224 C CA . SER A 1 419 ? 71.818 70.351 95.285 1.00 56.07 402 SER A CA 1
ATOM 3225 C C . SER A 1 419 ? 70.363 69.955 95.491 1.00 56.81 402 SER A C 1
ATOM 3226 O O . SER A 1 419 ? 70.040 69.224 96.435 1.00 58.37 402 SER A O 1
ATOM 3229 N N . PHE A 1 420 ? 69.493 70.438 94.606 1.00 51.52 403 PHE A N 1
ATOM 3230 C CA . PHE A 1 420 ? 68.048 70.337 94.742 1.00 44.51 403 PHE A CA 1
ATOM 3231 C C . PHE A 1 420 ? 67.481 69.774 93.447 1.00 46.84 403 PHE A C 1
ATOM 3232 O O . PHE A 1 420 ? 67.766 70.296 92.363 1.00 50.83 403 PHE A O 1
ATOM 3240 N N . PHE A 1 421 ? 66.677 68.722 93.556 1.00 48.62 404 PHE A N 1
ATOM 3241 C CA . PHE A 1 421 ? 66.069 68.083 92.399 1.00 49.68 404 PHE A CA 1
ATOM 3242 C C . PHE A 1 421 ? 64.556 68.266 92.433 1.00 52.06 404 PHE A C 1
ATOM 3243 O O . PHE A 1 421 ? 63.973 68.665 93.443 1.00 50.55 404 PHE A O 1
ATOM 3251 N N . LEU A 1 422 ? 63.923 67.962 91.302 1.00 56.79 405 LEU A N 1
ATOM 3252 C CA . LEU A 1 422 ? 62.534 68.329 91.083 1.00 56.77 405 LEU A CA 1
ATOM 3253 C C . LEU A 1 422 ? 61.949 67.477 89.962 1.00 61.95 405 LEU A C 1
ATOM 3254 O O . LEU A 1 422 ? 62.682 66.975 89.100 1.00 69.29 405 LEU A O 1
ATOM 3259 N N . ASP A 1 423 ? 60.627 67.317 89.992 1.00 60.30 406 ASP A N 1
ATOM 3260 C CA . ASP A 1 423 ? 59.884 66.635 88.942 1.00 60.23 406 ASP A CA 1
ATOM 3261 C C . ASP A 1 423 ? 59.157 67.666 88.085 1.00 62.64 406 ASP A C 1
ATOM 3262 O O . ASP A 1 423 ? 58.477 68.551 88.613 1.00 63.21 406 ASP A O 1
ATOM 3267 N N . ILE A 1 424 ? 59.306 67.548 86.763 1.00 66.45 407 ILE A N 1
ATOM 3268 C CA . ILE A 1 424 ? 58.684 68.504 85.849 1.00 67.00 407 ILE A CA 1
ATOM 3269 C C . ILE A 1 424 ? 57.166 68.372 85.846 1.00 61.01 407 ILE A C 1
ATOM 3270 O O . ILE A 1 424 ? 56.455 69.372 85.686 1.00 59.89 407 ILE A O 1
ATOM 3275 N N . ASN A 1 425 ? 56.642 67.156 86.029 1.00 62.63 408 ASN A N 1
ATOM 3276 C CA . ASN A 1 425 ? 55.208 66.929 85.864 1.00 65.48 408 ASN A CA 1
ATOM 3277 C C . ASN A 1 425 ? 54.393 67.873 86.738 1.00 70.35 408 ASN A C 1
ATOM 3278 O O . ASN A 1 425 ? 53.444 68.509 86.266 1.00 76.90 408 ASN A O 1
ATOM 3283 N N . ASP A 1 426 ? 54.755 67.987 88.013 1.00 68.76 409 ASP A N 1
ATOM 3284 C CA . ASP A 1 426 ? 54.110 68.945 88.901 1.00 68.71 409 ASP A CA 1
ATOM 3285 C C . ASP A 1 426 ? 55.048 69.336 90.037 1.00 64.93 409 ASP A C 1
ATOM 3286 O O . ASP A 1 426 ? 55.165 68.604 91.027 1.00 63.89 409 ASP A O 1
ATOM 3291 N N . PRO A 1 427 ? 55.735 70.477 89.929 1.00 65.26 410 PRO A N 1
ATOM 3292 C CA . PRO A 1 427 ? 56.604 70.923 91.031 1.00 60.00 410 PRO A CA 1
ATOM 3293 C C . PRO A 1 427 ? 55.850 71.313 92.291 1.00 53.80 410 PRO A C 1
ATOM 3294 O O . PRO A 1 427 ? 56.494 71.713 93.268 1.00 53.35 410 PRO A O 1
ATOM 3298 N N . GLN A 1 428 ? 54.519 71.208 92.302 1.00 55.39 411 GLN A N 1
ATOM 3299 C CA . GLN A 1 428 ? 53.737 71.704 93.430 1.00 59.08 411 GLN A CA 1
ATOM 3300 C C . GLN A 1 428 ? 54.056 70.961 94.722 1.00 68.10 411 GLN A C 1
ATOM 3301 O O . GLN A 1 428 ? 54.020 71.560 95.803 1.00 78.31 411 GLN A O 1
ATOM 3307 N N . SER A 1 429 ? 54.364 69.663 94.642 1.00 67.58 412 SER A N 1
ATOM 3308 C CA . SER A 1 429 ? 54.693 68.883 95.829 1.00 73.11 412 SER A CA 1
ATOM 3309 C C . SER A 1 429 ? 55.891 67.969 95.598 1.00 68.93 412 SER A C 1
ATOM 3310 O O . SER A 1 429 ? 56.096 67.021 96.362 1.00 63.66 412 SER A O 1
ATOM 3313 N N . SER A 1 430 ? 56.687 68.234 94.565 1.00 63.97 413 SER A N 1
ATOM 3314 C CA . SER A 1 430 ? 57.822 67.391 94.236 1.00 58.56 413 SER A CA 1
ATOM 3315 C C . SER A 1 430 ? 59.171 68.050 94.476 1.00 53.36 413 SER A C 1
ATOM 3316 O O . SER A 1 430 ? 60.199 67.383 94.310 1.00 54.63 413 SER A O 1
ATOM 3319 N N . LEU A 1 431 ? 59.206 69.325 94.851 1.00 51.04 414 LEU A N 1
ATOM 3320 C CA . LEU A 1 431 ? 60.477 69.960 95.164 1.00 51.89 414 LEU A CA 1
ATOM 3321 C C . LEU A 1 431 ? 61.088 69.314 96.402 1.00 51.53 414 LEU A C 1
ATOM 3322 O O . LEU A 1 431 ? 60.499 69.322 97.486 1.00 58.15 414 LEU A O 1
ATOM 3327 N N . ARG A 1 432 ? 62.277 68.739 96.233 1.00 47.18 415 ARG A N 1
ATOM 3328 C CA . ARG A 1 432 ? 62.919 67.985 97.299 1.00 45.81 415 ARG A CA 1
ATOM 3329 C C . ARG A 1 432 ? 64.387 68.372 97.377 1.00 45.74 415 ARG A C 1
ATOM 3330 O O . ARG A 1 432 ? 64.998 68.775 96.383 1.00 47.99 415 ARG A O 1
ATOM 3338 N N . VAL A 1 433 ? 64.948 68.238 98.574 1.00 46.64 416 VAL A N 1
ATOM 3339 C CA . VAL A 1 433 ? 66.369 68.491 98.783 1.00 48.46 416 VAL A CA 1
ATOM 3340 C C . VAL A 1 433 ? 67.137 67.209 98.494 1.00 48.50 416 VAL A C 1
ATOM 3341 O O . VAL A 1 433 ? 66.799 66.139 99.011 1.00 50.08 416 VAL A O 1
ATOM 3345 N N . PHE A 1 434 ? 68.162 67.309 97.652 1.00 48.72 417 PHE A N 1
ATOM 3346 C CA . PHE A 1 434 ? 69.002 66.156 97.359 1.00 51.88 417 PHE A CA 1
ATOM 3347 C C . PHE A 1 434 ? 70.213 66.100 98.282 1.00 51.94 417 PHE A C 1
ATOM 3348 O O . PHE A 1 434 ? 70.464 65.072 98.918 1.00 49.94 417 PHE A O 1
ATOM 3356 N N . LYS A 1 435 ? 70.966 67.194 98.372 1.00 53.39 418 LYS A N 1
ATOM 3357 C CA . LYS A 1 435 ? 72.190 67.181 99.161 1.00 55.15 418 LYS A CA 1
ATOM 3358 C C . LYS A 1 435 ? 72.538 68.604 99.572 1.00 55.90 418 LYS A C 1
ATOM 3359 O O . LYS A 1 435 ? 72.109 69.575 98.944 1.00 57.86 418 LYS A O 1
ATOM 3365 N N . ASP A 1 436 ? 73.334 68.713 100.635 1.00 52.50 419 ASP A N 1
ATOM 3366 C CA . ASP A 1 436 ? 73.829 69.991 101.124 1.00 54.92 419 ASP A CA 1
ATOM 3367 C C . ASP A 1 436 ? 75.341 69.920 101.274 1.00 49.86 419 ASP A C 1
ATOM 3368 O O . ASP A 1 436 ? 75.884 68.892 101.688 1.00 50.14 419 ASP A O 1
ATOM 3373 N N . ASP A 1 437 ? 76.014 71.017 100.939 1.00 50.08 420 ASP A N 1
ATOM 3374 C CA . ASP A 1 437 ? 77.470 71.104 101.020 1.00 52.51 420 ASP A CA 1
ATOM 3375 C C . ASP A 1 437 ? 77.903 71.694 102.357 1.00 49.79 420 ASP A C 1
ATOM 3376 O O . ASP A 1 437 ? 78.677 72.646 102.419 1.00 47.08 420 ASP A O 1
ATOM 3381 N N . THR A 1 438 ? 77.392 71.118 103.443 1.00 53.05 421 THR A N 1
ATOM 3382 C CA . THR A 1 438 ? 77.591 71.693 104.766 1.00 59.36 421 THR A CA 1
ATOM 3383 C C . THR A 1 438 ? 79.064 71.675 105.151 1.00 60.05 421 THR A C 1
ATOM 3384 O O . THR A 1 438 ? 79.788 70.716 104.873 1.00 59.51 421 THR A O 1
ATOM 3388 N N . VAL A 1 439 ? 79.506 72.752 105.795 1.00 60.33 422 VAL A N 1
ATOM 3389 C CA . VAL A 1 439 ? 80.881 72.896 106.261 1.00 62.78 422 VAL A CA 1
AT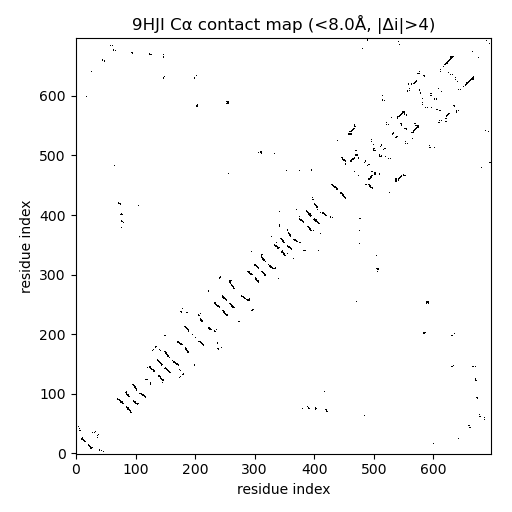OM 3390 C C . VAL A 1 439 ? 80.850 73.011 107.778 1.00 66.80 422 VAL A C 1
ATOM 3391 O O . VAL A 1 439 ? 80.085 73.809 108.335 1.00 64.23 422 VAL A O 1
ATOM 3395 N N . GLU A 1 440 ? 81.670 72.205 108.446 1.00 73.05 423 GLU A N 1
ATOM 3396 C CA . GLU A 1 440 ? 81.645 72.136 109.897 1.00 78.78 423 GLU A CA 1
ATOM 3397 C C . GLU A 1 440 ? 82.224 73.411 110.506 1.00 78.48 423 GLU A C 1
ATOM 3398 O O . GLU A 1 440 ? 83.087 74.078 109.927 1.00 80.09 423 GLU A O 1
ATOM 3404 N N . GLY A 1 441 ? 81.735 73.743 111.698 1.00 76.98 424 GLY A N 1
ATOM 3405 C CA . GLY A 1 441 ? 82.214 74.901 112.426 1.00 76.61 424 GLY A CA 1
ATOM 3406 C C . GLY A 1 441 ? 81.717 76.224 111.884 1.00 68.38 424 GLY A C 1
ATOM 3407 O O . GLY A 1 441 ? 82.255 77.280 112.230 1.00 66.66 424 GLY A O 1
ATOM 3408 N N . LEU A 1 442 ? 80.691 76.186 111.038 1.00 60.62 425 LEU A N 1
ATOM 3409 C CA . LEU A 1 442 ? 80.114 77.387 110.453 1.00 53.28 425 LEU A CA 1
ATOM 3410 C C . LEU A 1 442 ? 78.627 77.451 110.767 1.00 54.77 425 LEU A C 1
ATOM 3411 O O . LEU A 1 442 ? 77.918 76.444 110.666 1.00 57.94 425 LEU A O 1
ATOM 3416 N N . LEU A 1 443 ? 78.160 78.638 111.147 1.00 54.23 426 LEU A N 1
ATOM 3417 C CA . LEU A 1 443 ? 76.751 78.882 111.418 1.00 52.36 426 LEU A CA 1
ATOM 3418 C C . LEU A 1 443 ? 76.245 80.014 110.535 1.00 56.52 426 LEU A C 1
ATOM 3419 O O . LEU A 1 443 ? 76.965 80.978 110.257 1.00 59.72 426 LEU A O 1
ATOM 3424 N N . VAL A 1 444 ? 74.995 79.885 110.093 1.00 58.46 427 VAL A N 1
ATOM 3425 C CA . VAL A 1 444 ? 74.397 80.908 109.242 1.00 63.45 427 VAL A CA 1
ATOM 3426 C C . VAL A 1 444 ? 74.141 82.189 110.027 1.00 62.71 427 VAL A C 1
ATOM 3427 O O . VAL A 1 444 ? 74.340 83.295 109.512 1.00 64.14 427 VAL A O 1
ATOM 3431 N N . ASP A 1 445 ? 73.715 82.065 111.287 1.00 59.97 428 ASP A N 1
ATOM 3432 C CA . ASP A 1 445 ? 73.296 83.231 112.058 1.00 58.88 428 ASP A CA 1
ATOM 3433 C C . ASP A 1 445 ? 74.451 84.160 112.409 1.00 61.32 428 ASP A C 1
ATOM 3434 O O . ASP A 1 445 ? 74.208 85.311 112.789 1.00 60.99 428 ASP A O 1
ATOM 3439 N N . ASP A 1 446 ? 75.698 83.695 112.295 1.00 62.80 429 ASP A N 1
ATOM 3440 C CA . ASP A 1 446 ? 76.831 84.552 112.631 1.00 66.10 429 ASP A CA 1
ATOM 3441 C C . ASP A 1 446 ? 76.993 85.679 111.618 1.00 62.06 429 ASP A C 1
ATOM 3442 O O . ASP A 1 446 ? 77.630 86.697 111.909 1.00 61.45 429 ASP A O 1
ATOM 3447 N N . PHE A 1 447 ? 76.428 85.517 110.425 1.00 60.81 430 PHE A N 1
ATOM 3448 C CA . PHE A 1 447 ? 76.534 86.507 109.365 1.00 62.24 430 PHE A CA 1
ATOM 3449 C C . PHE A 1 447 ? 75.153 86.832 108.812 1.00 65.73 430 PHE A C 1
ATOM 3450 O O . PHE A 1 447 ? 74.189 86.086 109.005 1.00 65.48 430 PHE A O 1
ATOM 3458 N N . VAL A 1 448 ? 75.070 87.964 108.112 1.00 68.49 431 VAL A N 1
ATOM 3459 C CA . VAL A 1 448 ? 73.848 88.351 107.418 1.00 65.94 431 VAL A CA 1
ATOM 3460 C C . VAL A 1 448 ? 74.220 89.226 106.229 1.00 62.41 431 VAL A C 1
ATOM 3461 O O . VAL A 1 448 ? 75.214 89.961 106.256 1.00 61.54 431 VAL A O 1
ATOM 3465 N N . THR A 1 449 ? 73.422 89.124 105.173 1.00 65.50 432 THR A N 1
ATOM 3466 C CA . THR A 1 449 ? 73.604 89.906 103.962 1.00 68.14 432 THR A CA 1
ATOM 3467 C C . THR A 1 449 ? 72.431 90.858 103.769 1.00 71.47 432 THR A C 1
ATOM 3468 O O . THR A 1 449 ? 71.349 90.676 104.332 1.00 69.02 432 THR A O 1
ATOM 3472 N N . GLU A 1 450 ? 72.666 91.888 102.962 1.00 73.36 433 GLU A N 1
ATOM 3473 C CA . GLU A 1 450 ? 71.676 92.944 102.786 1.00 73.00 433 GLU A CA 1
ATOM 3474 C C . GLU A 1 450 ? 71.878 93.609 101.437 1.00 68.09 433 GLU A C 1
ATOM 3475 O O . GLU A 1 450 ? 73.016 93.742 100.968 1.00 64.80 433 GLU A O 1
ATOM 3481 N N . GLN A 1 451 ? 70.774 94.012 100.815 1.00 65.71 434 GLN A N 1
ATOM 3482 C CA . GLN A 1 451 ? 70.836 94.818 99.607 1.00 64.07 434 GLN A CA 1
ATOM 3483 C C . GLN A 1 451 ? 70.858 96.299 99.963 1.00 66.39 434 GLN A C 1
ATOM 3484 O O . GLN A 1 451 ? 70.289 96.721 100.973 1.00 68.80 434 GLN A O 1
ATOM 3490 N N . THR A 1 452 ? 71.534 97.086 99.133 1.00 65.04 435 THR A N 1
ATOM 3491 C CA . THR A 1 452 ? 71.569 98.530 99.285 1.00 64.00 435 THR A CA 1
ATOM 3492 C C . THR A 1 452 ? 71.413 99.168 97.915 1.00 64.27 435 THR A C 1
ATOM 3493 O O . THR A 1 452 ? 71.821 98.599 96.900 1.00 62.42 435 THR A O 1
ATOM 3497 N N . PHE A 1 453 ? 70.820 100.355 97.896 1.00 65.99 436 PHE A N 1
ATOM 3498 C CA . PHE A 1 453 ? 70.665 101.133 96.678 1.00 64.05 436 PHE A CA 1
ATOM 3499 C C . PHE A 1 453 ? 71.282 102.506 96.886 1.00 63.32 436 PHE A C 1
ATOM 3500 O O . PHE A 1 453 ? 70.901 103.231 97.811 1.00 64.72 436 PHE A O 1
ATOM 3508 N N . TYR A 1 454 ? 72.237 102.864 96.031 1.00 62.68 437 TYR A N 1
ATOM 3509 C CA . TYR A 1 454 ? 72.859 104.178 96.143 1.00 61.00 437 TYR A CA 1
ATOM 3510 C C . TYR A 1 454 ? 72.948 104.831 94.771 1.00 64.27 437 TYR A C 1
ATOM 3511 O O . TYR A 1 454 ? 73.189 104.158 93.768 1.00 66.26 437 TYR A O 1
ATOM 3520 N N . ASN A 1 455 ? 72.717 106.141 94.733 1.00 63.41 438 ASN A N 1
ATOM 3521 C CA . ASN A 1 455 ? 72.640 106.861 93.471 1.00 65.60 438 ASN A CA 1
ATOM 3522 C C . ASN A 1 455 ? 74.023 107.283 92.992 1.00 70.67 438 ASN A C 1
ATOM 3523 O O . ASN A 1 455 ? 74.833 107.814 93.759 1.00 72.61 438 ASN A O 1
ATOM 3528 N N . SER A 1 456 ? 74.288 107.036 91.715 1.00 73.27 439 SER A N 1
ATOM 3529 C CA . SER A 1 456 ? 75.523 107.451 91.067 1.00 74.36 439 SER A CA 1
ATOM 3530 C C . SER A 1 456 ? 75.293 108.820 90.420 1.00 81.98 439 SER A C 1
ATOM 3531 O O . SER A 1 456 ? 74.308 109.500 90.717 1.00 86.38 439 SER A O 1
ATOM 3534 N N . SER A 1 457 ? 76.201 109.246 89.539 1.00 83.22 440 SER A N 1
ATOM 3535 C CA . SER A 1 457 ? 76.025 110.515 88.842 1.00 89.33 440 SER A CA 1
ATOM 3536 C C . SER A 1 457 ? 74.789 110.506 87.951 1.00 85.75 440 SER A C 1
ATOM 3537 O O . SER A 1 457 ? 74.270 111.572 87.601 1.00 85.09 440 SER A O 1
ATOM 3540 N N . ASP A 1 458 ? 74.306 109.321 87.575 1.00 84.10 441 ASP A N 1
ATOM 3541 C CA . ASP A 1 458 ? 73.176 109.217 86.658 1.00 84.06 441 ASP A CA 1
ATOM 3542 C C . ASP A 1 458 ? 71.860 109.670 87.280 1.00 84.22 441 ASP A C 1
ATOM 3543 O O . ASP A 1 458 ? 70.914 109.970 86.543 1.00 84.03 441 ASP A O 1
ATOM 3548 N N . GLY A 1 459 ? 71.773 109.732 88.605 1.00 83.33 442 GLY A N 1
ATOM 3549 C CA . GLY A 1 459 ? 70.496 109.941 89.253 1.00 82.67 442 GLY A CA 1
ATOM 3550 C C . GLY A 1 459 ? 69.644 108.698 89.366 1.00 78.83 442 GLY A C 1
ATOM 3551 O O . GLY A 1 459 ? 68.491 108.789 89.803 1.00 75.37 442 GLY A O 1
ATOM 3552 N N . VAL A 1 460 ? 70.178 107.541 88.983 1.00 76.74 443 VAL A N 1
ATOM 3553 C CA . VAL A 1 460 ? 69.479 106.265 89.047 1.00 78.71 443 VAL A CA 1
ATOM 3554 C C . VAL A 1 460 ? 70.194 105.380 90.058 1.00 74.47 443 VAL A C 1
ATOM 3555 O O . VAL A 1 460 ? 71.428 105.311 90.074 1.00 71.11 443 VAL A O 1
ATOM 3559 N N . ARG A 1 461 ? 69.416 104.715 90.906 1.00 66.81 444 ARG A N 1
ATOM 3560 C CA . ARG A 1 461 ? 69.983 103.894 91.966 1.00 61.95 444 ARG A CA 1
ATOM 3561 C C . ARG A 1 461 ? 70.719 102.688 91.391 1.00 60.88 444 ARG A C 1
ATOM 3562 O O . ARG A 1 461 ? 70.309 102.100 90.388 1.00 63.90 444 ARG A O 1
ATOM 3570 N N . ILE A 1 462 ? 71.820 102.323 92.040 1.00 62.38 445 ILE A N 1
ATOM 3571 C CA . ILE A 1 462 ? 72.565 101.112 91.710 1.00 60.75 445 ILE A CA 1
ATOM 3572 C C . ILE A 1 462 ? 72.494 100.184 92.918 1.00 63.42 445 ILE A C 1
ATOM 3573 O O . ILE A 1 462 ? 72.623 100.647 94.065 1.00 67.55 445 ILE A O 1
ATOM 3578 N N . PRO A 1 463 ? 72.249 98.890 92.708 1.00 58.25 446 PRO A N 1
ATOM 3579 C CA . PRO A 1 463 ? 72.230 97.945 93.827 1.00 59.07 446 PRO A CA 1
ATOM 3580 C C . PRO A 1 463 ? 73.623 97.459 94.191 1.00 60.46 446 PRO A C 1
ATOM 3581 O O . PRO A 1 463 ? 74.545 97.452 93.372 1.00 55.82 446 PRO A O 1
ATOM 3585 N N . MET A 1 464 ? 73.758 97.036 95.446 1.00 64.00 447 MET A N 1
ATOM 3586 C CA . MET A 1 464 ? 75.017 96.542 95.984 1.00 63.36 447 MET A CA 1
ATOM 3587 C C . MET A 1 464 ? 74.710 95.570 97.115 1.00 66.04 447 MET A C 1
ATOM 3588 O O . MET A 1 464 ? 73.737 95.754 97.849 1.00 65.79 447 MET A O 1
ATOM 3593 N N . PHE A 1 465 ? 75.529 94.531 97.250 1.00 64.81 448 PHE A N 1
ATOM 3594 C CA . PHE A 1 465 ? 75.333 93.535 98.294 1.00 61.57 448 PHE A CA 1
ATOM 3595 C C . PHE A 1 465 ? 76.374 93.719 99.388 1.00 61.77 448 PHE A C 1
ATOM 3596 O O . PHE A 1 465 ? 77.553 93.932 99.100 1.00 59.15 448 PHE A O 1
ATOM 3604 N N . ILE A 1 466 ? 75.936 93.644 100.644 1.00 63.79 449 ILE A N 1
ATOM 3605 C CA . ILE A 1 466 ? 76.835 93.754 101.788 1.00 65.32 449 ILE A CA 1
ATOM 3606 C C . ILE A 1 466 ? 76.592 92.571 102.711 1.00 69.30 449 ILE A C 1
ATOM 3607 O O . ILE A 1 466 ? 75.474 92.386 103.202 1.00 72.38 449 ILE A O 1
ATOM 3612 N N . VAL A 1 467 ? 77.633 91.781 102.960 1.00 63.72 450 VAL A N 1
ATOM 3613 C CA . VAL A 1 467 ? 77.568 90.641 103.864 1.00 58.79 450 VAL A CA 1
ATOM 3614 C C . VAL A 1 467 ? 78.539 90.885 105.009 1.00 58.32 450 VAL A C 1
ATOM 3615 O O . VAL A 1 467 ? 79.717 91.195 104.784 1.00 58.12 450 VAL A O 1
ATOM 3619 N N . TYR A 1 468 ? 78.043 90.760 106.237 1.00 61.83 451 TYR A N 1
ATOM 3620 C CA . TYR A 1 468 ? 78.859 91.083 107.397 1.00 60.77 451 TYR A CA 1
ATOM 3621 C C . TYR A 1 468 ? 78.437 90.231 108.584 1.00 59.15 451 TYR A C 1
ATOM 3622 O O . TYR A 1 468 ? 77.296 89.766 108.651 1.00 60.27 451 TYR A O 1
ATOM 3631 N N . ARG A 1 469 ? 79.370 90.037 109.513 1.00 59.26 452 ARG A N 1
ATOM 3632 C CA . ARG A 1 469 ? 79.083 89.298 110.734 1.00 55.88 452 ARG A CA 1
ATOM 3633 C C . ARG A 1 469 ? 78.204 90.135 111.652 1.00 57.69 452 ARG A C 1
ATOM 3634 O O . ARG A 1 469 ? 78.520 91.293 111.943 1.00 56.83 452 ARG A O 1
ATOM 3642 N N . LYS A 1 470 ? 77.096 89.550 112.098 1.00 60.66 453 LYS A N 1
ATOM 3643 C CA . LYS A 1 470 ? 76.197 90.245 113.009 1.00 60.75 453 LYS A CA 1
ATOM 3644 C C . LYS A 1 470 ? 76.910 90.548 114.320 1.00 55.20 453 LYS A C 1
ATOM 3645 O O . LYS A 1 470 ? 77.542 89.673 114.916 1.00 55.92 453 LYS A O 1
ATOM 3651 N N . GLY A 1 471 ? 76.802 91.802 114.768 1.00 53.54 454 GLY A N 1
ATOM 3652 C CA . GLY A 1 471 ? 77.437 92.247 115.992 1.00 62.20 454 GLY A CA 1
ATOM 3653 C C . GLY A 1 471 ? 78.421 93.379 115.727 1.00 70.39 454 GLY A C 1
ATOM 3654 O O . GLY A 1 471 ? 78.032 94.471 115.305 1.00 68.30 454 GLY A O 1
ATOM 3655 N N . SER A 1 472 ? 79.697 93.103 115.985 1.00 75.49 455 SER A N 1
ATOM 3656 C CA . SER A 1 472 ? 80.722 94.135 115.908 1.00 71.27 455 SER A CA 1
ATOM 3657 C C . SER A 1 472 ? 81.032 94.491 114.461 1.00 67.53 455 SER A C 1
ATOM 3658 O O . SER A 1 472 ? 81.716 93.740 113.758 1.00 65.87 455 SER A O 1
ATOM 3661 N N . VAL A 1 473 ? 80.532 95.643 114.022 1.00 68.87 456 VAL A N 1
ATOM 3662 C CA . VAL A 1 473 ? 80.863 96.214 112.721 1.00 63.71 456 VAL A CA 1
ATOM 3663 C C . VAL A 1 473 ? 80.919 97.726 112.878 1.00 58.97 456 VAL A C 1
ATOM 3664 O O . VAL A 1 473 ? 79.959 98.342 113.354 1.00 63.20 456 VAL A O 1
ATOM 3668 N N . SER A 1 474 ? 82.044 98.324 112.491 1.00 53.86 457 SER A N 1
ATOM 3669 C CA . SER A 1 474 ? 82.256 99.754 112.656 1.00 50.53 457 SER A CA 1
ATOM 3670 C C . SER A 1 474 ? 82.863 100.324 111.383 1.00 50.64 457 SER A C 1
ATOM 3671 O O . SER A 1 474 ? 83.262 99.589 110.476 1.00 48.48 457 SER A O 1
ATOM 3674 N N . SER A 1 475 ? 82.926 101.657 111.327 1.00 50.74 458 SER A N 1
ATOM 3675 C CA . SER A 1 475 ? 83.516 102.327 110.174 1.00 49.73 458 SER A CA 1
ATOM 3676 C C . SER A 1 475 ? 84.986 101.976 109.995 1.00 47.58 458 SER A C 1
ATOM 3677 O O . SER A 1 475 ? 85.487 102.014 108.868 1.00 46.16 458 SER A O 1
ATOM 3680 N N . GLU A 1 476 ? 85.683 101.633 111.076 1.00 47.20 459 GLU A N 1
ATOM 3681 C CA . GLU A 1 476 ? 87.099 101.308 111.010 1.00 43.37 459 GLU A CA 1
ATOM 3682 C C . GLU A 1 476 ? 87.360 99.817 110.846 1.00 41.93 459 GLU A C 1
ATOM 3683 O O . GLU A 1 476 ? 88.526 99.415 110.772 1.00 42.18 459 GLU A O 1
ATOM 3689 N N . SER A 1 477 ? 86.317 98.995 110.795 1.00 41.39 460 SER A N 1
ATOM 3690 C CA . SER A 1 477 ? 86.506 97.563 110.626 1.00 40.31 460 SER A CA 1
ATOM 3691 C C . SER A 1 477 ? 86.999 97.264 109.212 1.00 40.30 460 SER A C 1
ATOM 3692 O O . SER A 1 477 ? 86.684 98.005 108.276 1.00 41.30 460 SER A O 1
ATOM 3695 N N . PRO A 1 478 ? 87.778 96.199 109.025 1.00 41.60 461 PRO A N 1
ATOM 3696 C CA . PRO A 1 478 ? 88.321 95.902 107.689 1.00 46.28 461 PRO A CA 1
ATOM 3697 C C . PRO A 1 478 ? 87.221 95.626 106.676 1.00 45.97 461 PRO A C 1
ATOM 3698 O O . PRO A 1 478 ? 86.256 94.911 106.954 1.00 47.72 461 PRO A O 1
ATOM 3702 N N . LEU A 1 479 ? 87.379 96.204 105.490 1.00 47.67 462 LEU A N 1
ATOM 3703 C CA . LEU A 1 479 ? 86.411 96.090 104.409 1.00 49.28 462 LEU A CA 1
ATOM 3704 C C . LEU A 1 479 ? 87.080 95.476 103.187 1.00 56.25 462 LEU A C 1
ATOM 3705 O O . LEU A 1 479 ? 88.180 95.891 102.806 1.00 55.99 462 LEU A O 1
ATOM 3710 N N . LEU A 1 480 ? 86.419 94.494 102.576 1.00 63.40 463 LEU A N 1
ATOM 3711 C CA . LEU A 1 480 ? 86.813 93.989 101.267 1.00 63.15 463 LEU A CA 1
ATOM 3712 C C . LEU A 1 480 ? 85.665 94.208 100.295 1.00 62.19 463 LEU A C 1
ATOM 3713 O O . LEU A 1 480 ? 84.515 93.873 100.598 1.00 63.29 463 LEU A O 1
ATOM 3718 N N . LEU A 1 481 ? 85.979 94.787 99.143 1.00 59.30 464 LEU A N 1
ATOM 3719 C CA . LEU A 1 481 ? 84.984 95.151 98.146 1.00 58.94 464 LEU A CA 1
ATOM 3720 C C . LEU A 1 481 ? 85.374 94.547 96.803 1.00 64.41 464 LEU A C 1
ATOM 3721 O O . LEU A 1 481 ? 86.510 94.715 96.346 1.00 62.59 464 LEU A O 1
ATOM 3726 N N . TYR A 1 482 ? 84.427 93.854 96.174 1.00 69.65 465 TYR A N 1
ATOM 3727 C CA . TYR A 1 482 ? 84.694 93.072 94.979 1.00 66.93 465 TYR A CA 1
ATOM 3728 C C . TYR A 1 482 ? 83.604 93.315 93.946 1.00 67.60 465 TYR A C 1
ATOM 3729 O O . TYR A 1 482 ? 82.435 93.527 94.289 1.00 67.73 465 TYR A O 1
ATOM 3738 N N . GLY A 1 483 ? 84.010 93.320 92.681 1.00 68.74 466 GLY A N 1
ATOM 3739 C CA . GLY A 1 483 ? 83.095 93.498 91.573 1.00 70.01 466 GLY A CA 1
ATOM 3740 C C . GLY A 1 483 ? 83.779 93.260 90.245 1.00 65.85 466 GLY A C 1
ATOM 3741 O O . GLY A 1 483 ? 84.832 93.845 89.975 1.00 64.74 466 GLY A O 1
ATOM 3742 N N . TYR A 1 484 ? 83.194 92.407 89.404 1.00 64.14 467 TYR A N 1
ATOM 3743 C CA . TYR A 1 484 ? 83.783 92.102 88.104 1.00 61.31 467 TYR A CA 1
ATOM 3744 C C . TYR A 1 484 ? 83.226 93.012 87.013 1.00 58.14 467 TYR A C 1
ATOM 3745 O O . TYR A 1 484 ? 83.973 93.777 86.396 1.00 59.53 467 TYR A O 1
ATOM 3754 N N . GLY A 1 485 ? 81.918 92.943 86.777 1.00 55.47 468 GLY A N 1
ATOM 3755 C CA . GLY A 1 485 ? 81.252 93.822 85.837 1.00 50.12 468 GLY A CA 1
ATOM 3756 C C . GLY A 1 485 ? 81.832 93.831 84.437 1.00 54.74 468 GLY A C 1
ATOM 3757 O O . GLY A 1 485 ? 82.429 94.829 84.018 1.00 54.80 468 GLY A O 1
ATOM 3758 N N . GLY A 1 486 ? 81.678 92.734 83.706 1.00 56.32 469 GLY A N 1
ATOM 3759 C CA . GLY A 1 486 ? 82.192 92.675 82.352 1.00 52.13 469 GLY A CA 1
ATOM 3760 C C . GLY A 1 486 ? 81.638 91.486 81.603 1.00 48.46 469 GLY A C 1
ATOM 3761 O O . GLY A 1 486 ? 81.197 90.498 82.198 1.00 45.04 469 GLY A O 1
ATOM 3762 N N . PHE A 1 487 ? 81.662 91.607 80.275 1.00 48.76 470 PHE A N 1
ATOM 3763 C CA . PHE A 1 487 ? 81.291 90.529 79.356 1.00 47.76 470 PHE A CA 1
ATOM 3764 C C . PHE A 1 487 ? 79.856 90.063 79.570 1.00 47.14 470 PHE A C 1
ATOM 3765 O O . PHE A 1 487 ? 79.502 88.941 79.204 1.00 54.96 470 PHE A O 1
ATOM 3773 N N . ASN A 1 488 ? 79.024 90.928 80.149 1.00 47.90 471 ASN A N 1
ATOM 3774 C CA . ASN A 1 488 ? 77.626 90.632 80.450 1.00 47.88 471 ASN A CA 1
ATOM 3775 C C . ASN A 1 488 ? 77.498 89.498 81.461 1.00 45.86 471 ASN A C 1
ATOM 3776 O O . ASN A 1 488 ? 76.409 88.945 81.633 1.00 49.72 471 ASN A O 1
ATOM 3781 N N . ILE A 1 489 ? 78.587 89.144 82.137 1.00 44.82 472 ILE A N 1
ATOM 3782 C CA . ILE A 1 489 ? 78.503 88.173 83.227 1.00 47.09 472 ILE A CA 1
ATOM 3783 C C . ILE A 1 489 ? 78.179 88.918 84.516 1.00 46.23 472 ILE A C 1
ATOM 3784 O O . ILE A 1 489 ? 78.991 89.726 84.994 1.00 44.49 472 ILE A O 1
ATOM 3789 N N . PRO A 1 490 ? 77.004 88.692 85.101 1.00 46.20 473 PRO A N 1
ATOM 3790 C CA . PRO A 1 490 ? 76.673 89.342 86.372 1.00 47.93 473 PRO A CA 1
ATOM 3791 C C . PRO A 1 490 ? 77.398 88.680 87.528 1.00 47.87 473 PRO A C 1
ATOM 3792 O O . PRO A 1 490 ? 77.560 87.458 87.570 1.00 49.83 473 PRO A O 1
ATOM 3796 N N . LEU A 1 491 ? 77.833 89.502 88.477 1.00 45.18 474 LEU A N 1
ATOM 3797 C CA . LEU A 1 491 ? 78.496 89.006 89.679 1.00 46.25 474 LEU A CA 1
ATOM 3798 C C . LEU A 1 491 ? 77.424 88.571 90.668 1.00 49.76 474 LEU A C 1
ATOM 3799 O O . LEU A 1 491 ? 77.149 89.244 91.661 1.00 53.73 474 LEU A O 1
ATOM 3804 N N . THR A 1 492 ? 76.812 87.429 90.386 1.00 55.65 475 THR A N 1
ATOM 3805 C CA . THR A 1 492 ? 75.789 86.872 91.250 1.00 57.33 475 THR A CA 1
ATOM 3806 C C . THR A 1 492 ? 76.415 86.346 92.537 1.00 60.20 475 THR A C 1
ATOM 3807 O O . THR A 1 492 ? 77.614 86.062 92.584 1.00 62.25 475 THR A O 1
ATOM 3811 N N . PRO A 1 493 ? 75.628 86.231 93.607 1.00 58.58 476 PRO A N 1
ATOM 3812 C CA . PRO A 1 493 ? 76.171 85.692 94.859 1.00 57.34 476 PRO A CA 1
ATOM 3813 C C . PRO A 1 493 ? 76.740 84.295 94.665 1.00 57.7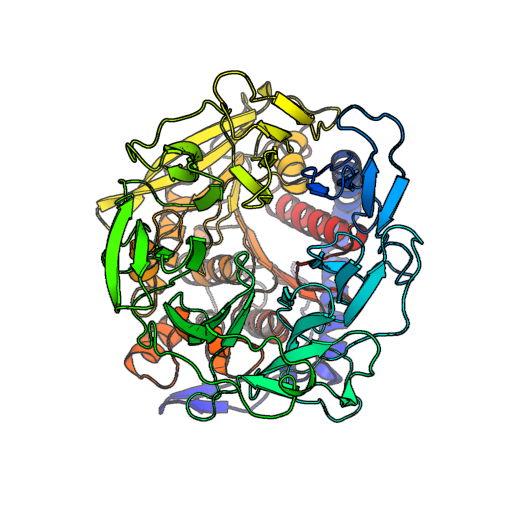0 476 PRO A C 1
ATOM 3814 O O . PRO A 1 493 ? 76.197 83.480 93.917 1.00 59.74 476 PRO A O 1
ATOM 3818 N N . ALA A 1 494 ? 77.852 84.027 95.345 1.00 58.66 477 ALA A N 1
ATOM 3819 C CA . ALA A 1 494 ? 78.503 82.729 95.266 1.00 54.36 477 ALA A CA 1
ATOM 3820 C C . ALA A 1 494 ? 79.401 82.558 96.479 1.00 47.85 477 ALA A C 1
ATOM 3821 O O . ALA A 1 494 ? 80.006 83.518 96.960 1.00 52.73 477 ALA A O 1
ATOM 3823 N N . PHE A 1 495 ? 79.484 81.324 96.963 1.00 41.38 478 PHE A N 1
ATOM 3824 C CA . PHE A 1 495 ? 80.313 81.028 98.119 1.00 43.44 478 PHE A CA 1
ATOM 3825 C C . PHE A 1 495 ? 81.785 80.994 97.733 1.00 48.11 478 PHE A C 1
ATOM 3826 O O . PHE A 1 495 ? 82.148 80.653 96.604 1.00 48.59 478 PHE A O 1
ATOM 3834 N N . SER A 1 496 ? 82.635 81.361 98.689 1.00 48.73 479 SER A N 1
ATOM 3835 C CA . SER A 1 496 ? 84.079 81.239 98.546 1.00 46.67 479 SER A CA 1
ATOM 3836 C C . SER A 1 496 ? 84.672 80.932 99.910 1.00 42.35 479 SER A C 1
ATOM 3837 O O . SER A 1 496 ? 84.338 81.595 100.897 1.00 46.55 479 SER A O 1
ATOM 3840 N N . SER A 1 497 ? 85.542 79.921 99.965 1.00 46.22 480 SER A N 1
ATOM 3841 C CA . SER A 1 497 ? 86.173 79.560 101.230 1.00 50.67 480 SER A CA 1
ATOM 3842 C C . SER A 1 497 ? 87.042 80.695 101.756 1.00 48.20 480 SER A C 1
ATOM 3843 O O . SER A 1 497 ? 87.026 80.996 102.955 1.00 51.68 480 SER A O 1
ATOM 3846 N N . SER A 1 498 ? 87.811 81.334 100.872 1.00 42.51 481 SER A N 1
ATOM 3847 C CA . SER A 1 498 ? 88.629 82.468 101.287 1.00 47.03 481 SER A CA 1
ATOM 3848 C C . SER A 1 498 ? 87.760 83.611 101.791 1.00 48.07 481 SER A C 1
ATOM 3849 O O . SER A 1 498 ? 88.113 84.290 102.763 1.00 51.79 481 SER A O 1
ATOM 3852 N N . ARG A 1 499 ? 86.613 83.835 101.146 1.00 46.37 482 ARG A N 1
ATOM 3853 C CA . ARG A 1 499 ? 85.691 84.864 101.611 1.00 48.84 482 ARG A CA 1
ATOM 3854 C C . ARG A 1 499 ? 85.174 84.548 103.009 1.00 48.35 482 ARG A C 1
ATOM 3855 O O . ARG A 1 499 ? 85.050 85.445 103.849 1.00 52.26 482 ARG A O 1
ATOM 3863 N N . MET A 1 500 ? 84.873 83.276 103.281 1.00 48.42 483 MET A N 1
ATOM 3864 C CA . MET A 1 500 ? 84.402 82.903 104.611 1.00 51.97 483 MET A CA 1
ATOM 3865 C C . MET A 1 500 ? 85.505 83.038 105.652 1.00 48.12 483 MET A C 1
ATOM 3866 O O . MET A 1 500 ? 85.241 83.433 106.794 1.00 46.24 483 MET A O 1
ATOM 3871 N N . VAL A 1 501 ? 86.744 82.706 105.283 1.00 50.06 484 VAL A N 1
ATOM 3872 C CA . VAL A 1 501 ? 87.863 82.907 106.200 1.00 51.88 484 VAL A CA 1
ATOM 3873 C C . VAL A 1 501 ? 88.015 84.386 106.521 1.00 52.04 484 VAL A C 1
ATOM 3874 O O . VAL A 1 501 ? 88.245 84.770 107.674 1.00 56.87 484 VAL A O 1
ATOM 3878 N N . PHE A 1 502 ? 87.878 85.236 105.505 1.00 53.42 485 PHE A N 1
ATOM 3879 C CA . PHE A 1 502 ? 87.864 86.676 105.726 1.00 53.72 485 PHE A CA 1
ATOM 3880 C C . PHE A 1 502 ? 86.745 87.064 106.689 1.00 50.89 485 PHE A C 1
ATOM 3881 O O . PHE A 1 502 ? 86.979 87.802 107.652 1.00 50.27 485 PHE A O 1
ATOM 3889 N N . LEU A 1 503 ? 85.537 86.549 106.458 1.00 50.82 486 LEU A N 1
ATOM 3890 C CA . LEU A 1 503 ? 84.370 87.000 107.208 1.00 47.89 486 LEU A CA 1
ATOM 3891 C C . LEU A 1 503 ? 84.440 86.589 108.673 1.00 48.44 486 LEU A C 1
ATOM 3892 O O . LEU A 1 503 ? 84.194 87.411 109.563 1.00 54.00 486 LEU A O 1
ATOM 3897 N N . ARG A 1 504 ? 84.771 85.328 108.947 1.00 49.27 487 ARG A N 1
ATOM 3898 C CA . ARG A 1 504 ? 84.689 84.803 110.305 1.00 50.31 487 ARG A CA 1
ATOM 3899 C C . ARG A 1 504 ? 86.005 84.909 111.066 1.00 54.93 487 ARG A C 1
ATOM 3900 O O . ARG A 1 504 ? 86.002 85.184 112.268 1.00 55.14 487 ARG A O 1
ATOM 3908 N N . ASP A 1 505 ? 87.136 84.693 110.395 1.00 56.58 488 ASP A N 1
ATOM 3909 C CA . ASP A 1 505 ? 88.407 84.661 111.108 1.00 62.54 488 ASP A CA 1
ATOM 3910 C C . ASP A 1 505 ? 89.030 86.046 111.232 1.00 64.53 488 ASP A C 1
ATOM 3911 O O . ASP A 1 505 ? 89.803 86.292 112.165 1.00 66.60 488 ASP A O 1
ATOM 3916 N N . LEU A 1 506 ? 88.717 86.957 110.310 1.00 57.40 489 LEU A N 1
ATOM 3917 C CA . LEU A 1 506 ? 89.268 88.303 110.344 1.00 55.75 489 LEU A CA 1
ATOM 3918 C C . LEU A 1 506 ? 88.269 89.354 110.800 1.00 55.68 489 LEU A C 1
ATOM 3919 O O . LEU A 1 506 ? 88.668 90.500 111.035 1.00 55.35 489 LEU A O 1
ATOM 3924 N N . GLY A 1 507 ? 86.994 89.000 110.940 1.00 54.22 490 GLY A N 1
ATOM 3925 C CA . GLY A 1 507 ? 85.993 89.928 111.430 1.00 56.75 490 GLY A CA 1
ATOM 3926 C C . GLY A 1 507 ? 85.809 91.147 110.553 1.00 54.46 490 GLY A C 1
ATOM 3927 O O . GLY A 1 507 ? 85.648 92.262 111.056 1.00 57.13 490 GLY A O 1
ATOM 3928 N N . GLY A 1 508 ? 85.835 90.948 109.236 1.00 52.34 491 GLY A N 1
ATOM 3929 C CA . GLY A 1 508 ? 85.609 92.018 108.293 1.00 56.79 491 GLY A CA 1
ATOM 3930 C C . GLY A 1 508 ? 84.292 91.853 107.550 1.00 58.53 491 GLY A C 1
ATOM 3931 O O . GLY A 1 508 ? 83.562 90.883 107.728 1.00 61.54 491 GLY A O 1
ATOM 3932 N N . VAL A 1 509 ? 83.999 92.833 106.698 1.00 53.17 492 VAL A N 1
ATOM 3933 C CA . VAL A 1 509 ? 82.755 92.865 105.938 1.00 54.43 492 VAL A CA 1
ATOM 3934 C C . VAL A 1 509 ? 83.095 92.802 104.454 1.00 54.68 492 VAL A C 1
ATOM 3935 O O . VAL A 1 509 ? 84.049 93.450 103.996 1.00 55.22 492 VAL A O 1
ATOM 3939 N N . LEU A 1 510 ? 82.343 91.987 103.717 1.00 55.92 493 LEU A N 1
ATOM 3940 C CA . LEU A 1 510 ? 82.519 91.851 102.281 1.00 56.59 493 LEU A CA 1
ATOM 3941 C C . LEU A 1 510 ? 81.379 92.572 101.575 1.00 56.69 493 LEU A C 1
ATOM 3942 O O . LEU A 1 510 ? 80.246 92.599 102.063 1.00 52.94 493 LEU A O 1
ATOM 3947 N N . ALA A 1 511 ? 81.691 93.191 100.442 1.00 58.91 494 ALA A N 1
ATOM 3948 C CA . ALA A 1 511 ? 80.686 93.889 99.648 1.00 61.83 494 ALA A CA 1
ATOM 3949 C C . ALA A 1 511 ? 80.909 93.556 98.179 1.00 63.94 494 ALA A C 1
ATOM 3950 O O . ALA A 1 511 ? 82.052 93.403 97.738 1.00 65.23 494 ALA A O 1
ATOM 3952 N N . VAL A 1 512 ? 79.817 93.401 97.443 1.00 59.66 495 VAL A N 1
ATOM 3953 C CA . VAL A 1 512 ? 79.856 93.083 96.021 1.00 57.00 495 VAL A CA 1
ATOM 3954 C C . VAL A 1 512 ? 79.093 94.156 95.255 1.00 57.01 495 VAL A C 1
ATOM 3955 O O . VAL A 1 512 ? 77.938 94.463 95.580 1.00 56.73 495 VAL A O 1
ATOM 3959 N N . LEU A 1 513 ? 79.733 94.720 94.229 1.00 56.37 496 LEU A N 1
ATOM 3960 C CA . LEU A 1 513 ? 79.125 95.768 93.410 1.00 55.58 496 LEU A CA 1
ATOM 3961 C C . LEU A 1 513 ? 78.654 95.173 92.092 1.00 53.84 496 LEU A C 1
ATOM 3962 O O . LEU A 1 513 ? 79.395 94.434 91.436 1.00 56.94 496 LEU A O 1
ATOM 3967 N N . ASN A 1 514 ? 77.422 95.496 91.709 1.00 52.56 497 ASN A N 1
ATOM 3968 C CA . ASN A 1 514 ? 76.939 95.263 90.351 1.00 51.48 497 ASN A CA 1
ATOM 3969 C C . ASN A 1 514 ? 77.012 96.594 89.610 1.00 56.66 497 ASN A C 1
ATOM 3970 O O . ASN A 1 514 ? 76.072 97.391 89.644 1.00 61.13 497 ASN A O 1
ATOM 3975 N N . ILE A 1 515 ? 78.139 96.837 88.943 1.00 57.73 498 ILE A N 1
ATOM 3976 C CA . ILE A 1 515 ? 78.404 98.112 88.284 1.00 58.58 498 ILE A CA 1
ATOM 3977 C C . ILE A 1 515 ? 77.699 98.148 86.933 1.00 52.62 498 ILE A C 1
ATOM 3978 O O . ILE A 1 515 ? 77.245 97.113 86.432 1.00 53.03 498 ILE A O 1
ATOM 3983 N N . ARG A 1 516 ? 77.593 99.335 86.341 1.00 52.26 499 ARG A N 1
ATOM 3984 C CA . ARG A 1 516 ? 76.994 99.454 85.021 1.00 50.57 499 ARG A CA 1
ATOM 3985 C C . ARG A 1 516 ? 77.889 98.819 83.965 1.00 57.70 499 ARG A C 1
ATOM 3986 O O . ARG A 1 516 ? 79.119 98.902 84.023 1.00 63.13 499 ARG A O 1
ATOM 3994 N N . GLY A 1 517 ? 77.251 98.176 82.990 1.00 60.11 500 GLY A N 1
ATOM 3995 C CA . GLY A 1 517 ? 77.943 97.433 81.962 1.00 63.76 500 GLY A CA 1
ATOM 3996 C C . GLY A 1 517 ? 77.846 95.929 82.096 1.00 61.59 500 GLY A C 1
ATOM 3997 O O . GLY A 1 517 ? 78.240 95.215 81.166 1.00 61.96 500 GLY A O 1
ATOM 3998 N N . GLY A 1 518 ? 77.345 95.429 83.222 1.00 57.34 501 GLY A N 1
ATOM 3999 C CA . GLY A 1 518 ? 77.157 94.009 83.418 1.00 54.66 501 GLY A CA 1
ATOM 4000 C C . GLY A 1 518 ? 75.786 93.538 82.972 1.00 55.97 501 GLY A C 1
ATOM 4001 O O . GLY A 1 518 ? 74.935 94.312 82.529 1.00 57.83 501 GLY A O 1
ATOM 4002 N N . GLY A 1 519 ? 75.578 92.231 83.100 1.00 53.13 502 GLY A N 1
ATOM 4003 C CA . GLY A 1 519 ? 74.300 91.631 82.779 1.00 46.44 502 GLY A CA 1
ATOM 4004 C C . GLY A 1 519 ? 73.351 91.661 83.956 1.00 43.18 502 GLY A C 1
ATOM 4005 O O . GLY A 1 519 ? 72.263 91.081 83.902 1.00 48.46 502 GLY A O 1
ATOM 4006 N N . GLU A 1 520 ? 73.759 92.345 85.026 1.00 38.75 503 GLU A N 1
ATOM 4007 C CA . GLU A 1 520 ? 72.954 92.406 86.241 1.00 40.97 503 GLU A CA 1
ATOM 4008 C C . GLU A 1 520 ? 71.565 92.969 85.955 1.00 42.43 503 GLU A C 1
ATOM 4009 O O . GLU A 1 520 ? 70.598 92.652 86.654 1.00 49.62 503 GLU A O 1
ATOM 4015 N N . TYR A 1 521 ? 71.444 93.795 84.915 1.00 38.21 504 TYR A N 1
ATOM 4016 C CA . TYR A 1 521 ? 70.143 94.223 84.415 1.00 39.95 504 TYR A CA 1
ATOM 4017 C C . TYR A 1 521 ? 69.929 93.880 82.947 1.00 44.01 504 TYR A C 1
ATOM 4018 O O . TYR A 1 521 ? 68.931 94.317 82.360 1.00 45.84 504 TYR A O 1
ATOM 4027 N N . GLY A 1 522 ? 70.828 93.114 82.337 1.00 45.28 505 GLY A N 1
ATOM 4028 C CA . GLY A 1 522 ? 70.580 92.597 81.005 1.00 53.92 505 GLY A CA 1
ATOM 4029 C C . GLY A 1 522 ? 71.354 93.256 79.882 1.00 61.10 505 GLY A C 1
ATOM 4030 O O . GLY A 1 522 ? 72.479 93.726 80.076 1.00 63.29 505 GLY A O 1
ATOM 4031 N N . GLU A 1 523 ? 70.750 93.292 78.691 1.00 63.38 506 GLU A N 1
ATOM 4032 C CA . GLU A 1 523 ? 71.465 93.761 77.510 1.00 65.09 506 GLU A CA 1
ATOM 4033 C C . GLU A 1 523 ? 71.610 95.278 77.508 1.00 68.70 506 GLU A C 1
ATOM 4034 O O . GLU A 1 523 ? 72.642 95.805 77.080 1.00 70.84 506 GLU A O 1
ATOM 4040 N N . GLU A 1 524 ? 70.585 95.997 77.972 1.00 62.33 507 GLU A N 1
ATOM 4041 C CA . GLU A 1 524 ? 70.650 97.456 77.978 1.00 62.85 507 GLU A CA 1
ATOM 4042 C C . GLU A 1 524 ? 71.737 97.957 78.920 1.00 58.33 507 GLU A C 1
ATOM 4043 O O . GLU A 1 524 ? 72.403 98.959 78.637 1.00 59.53 507 GLU A O 1
ATOM 4049 N N . TRP A 1 525 ? 71.927 97.269 80.046 1.00 55.03 508 TRP A N 1
ATOM 4050 C CA . TRP A 1 525 ? 72.973 97.638 80.994 1.00 57.16 508 TRP A CA 1
ATOM 4051 C C . TRP A 1 525 ? 74.358 97.529 80.363 1.00 57.27 508 TRP A C 1
ATOM 4052 O O . TRP A 1 525 ? 75.175 98.454 80.458 1.00 59.24 508 TRP A O 1
ATOM 4063 N N . HIS A 1 526 ? 74.630 96.412 79.686 1.00 53.65 509 HIS A N 1
ATOM 4064 C CA . HIS A 1 526 ? 75.913 96.262 79.007 1.00 59.02 509 HIS A CA 1
ATOM 4065 C C . HIS A 1 526 ? 76.051 97.263 77.868 1.00 61.48 509 HIS A C 1
ATOM 4066 O O . HIS A 1 526 ? 77.132 97.820 77.649 1.00 61.85 509 HIS A O 1
ATOM 4073 N N . ASP A 1 527 ? 74.964 97.499 77.131 1.00 61.94 510 ASP A N 1
ATOM 4074 C CA . ASP A 1 527 ? 74.996 98.455 76.028 1.00 69.52 510 ASP A CA 1
ATOM 4075 C C . ASP A 1 527 ? 75.361 99.846 76.525 1.00 68.17 510 ASP A C 1
ATOM 4076 O O . ASP A 1 527 ? 76.151 100.558 75.894 1.00 65.72 510 ASP A O 1
ATOM 4081 N N . ALA A 1 528 ? 74.787 100.254 77.657 1.00 68.58 511 ALA A N 1
ATOM 4082 C CA . ALA A 1 528 ? 75.156 101.531 78.252 1.00 65.83 511 ALA A CA 1
ATOM 4083 C C . ALA A 1 528 ? 76.586 101.510 78.773 1.00 59.84 511 ALA A C 1
ATOM 4084 O O . ALA A 1 528 ? 77.265 102.542 78.754 1.00 58.77 511 ALA A O 1
ATOM 4086 N N . GLY A 1 529 ? 77.060 100.357 79.235 1.00 56.28 512 GLY A N 1
ATOM 4087 C CA . GLY A 1 529 ? 78.413 100.269 79.747 1.00 59.74 512 GLY A CA 1
ATOM 4088 C C . GLY A 1 529 ? 79.405 99.649 78.783 1.00 63.81 512 GLY A C 1
ATOM 4089 O O . GLY A 1 529 ? 80.247 98.844 79.190 1.00 67.50 512 GLY A O 1
ATOM 4090 N N . ARG A 1 530 ? 79.318 100.008 77.505 1.00 58.47 513 ARG A N 1
ATOM 4091 C CA . ARG A 1 530 ? 80.207 99.469 76.489 1.00 57.90 513 ARG A CA 1
ATOM 4092 C C . ARG A 1 530 ? 80.752 100.595 75.622 1.00 60.39 513 ARG A C 1
ATOM 4093 O O . ARG A 1 530 ? 80.077 101.601 75.385 1.00 60.89 513 ARG A O 1
ATOM 4101 N N . ARG A 1 531 ? 81.989 100.410 75.157 1.00 61.63 514 ARG A N 1
ATOM 4102 C CA . ARG A 1 531 ? 82.635 101.288 74.176 1.00 62.77 514 ARG A CA 1
ATOM 4103 C C . ARG A 1 531 ? 82.728 102.695 74.754 1.00 64.22 514 ARG A C 1
ATOM 4104 O O . ARG A 1 531 ? 83.434 102.879 75.760 1.00 58.34 514 ARG A O 1
ATOM 4112 N N . ALA A 1 532 ? 82.053 103.695 74.180 1.00 64.41 515 ALA A N 1
ATOM 4113 C CA . ALA A 1 532 ? 82.287 105.094 74.523 1.00 63.81 515 ALA A CA 1
ATOM 4114 C C . ALA A 1 532 ? 82.028 105.413 75.989 1.00 66.33 515 ALA A C 1
ATOM 4115 O O . ALA A 1 532 ? 82.626 106.361 76.510 1.00 60.00 515 ALA A O 1
ATOM 4117 N N . CYS A 1 533 ? 81.164 104.662 76.665 1.00 69.26 516 CYS A N 1
ATOM 4118 C CA . CYS A 1 533 ? 80.863 104.918 78.067 1.00 70.78 516 CYS A CA 1
ATOM 4119 C C . CYS A 1 533 ? 81.583 103.966 79.012 1.00 66.70 516 CYS A C 1
ATOM 4120 O O . CYS A 1 533 ? 81.217 103.895 80.190 1.00 67.94 516 CYS A O 1
ATOM 4123 N N . LYS A 1 534 ? 82.595 103.242 78.524 1.00 62.93 517 LYS A N 1
ATOM 4124 C CA . LYS A 1 534 ? 83.304 102.275 79.358 1.00 61.62 517 LYS A CA 1
ATOM 4125 C C . LYS A 1 534 ? 83.881 102.951 80.598 1.00 63.12 517 LYS A C 1
ATOM 4126 O O . LYS A 1 534 ? 83.710 102.459 81.722 1.00 67.25 517 LYS A O 1
ATOM 4132 N N . GLN A 1 535 ? 84.522 104.111 80.413 1.00 64.92 518 GLN A N 1
ATOM 4133 C CA . GLN A 1 535 ? 85.087 104.856 81.534 1.00 64.00 518 GLN A CA 1
ATOM 4134 C C . GLN A 1 535 ? 84.047 105.109 82.615 1.00 59.55 518 GLN A C 1
ATOM 4135 O O . GLN A 1 535 ? 84.367 105.108 83.811 1.00 60.76 518 GLN A O 1
ATOM 4141 N N . ASN A 1 536 ? 82.787 105.294 82.208 1.00 56.90 519 ASN A N 1
ATOM 4142 C CA . ASN A 1 536 ? 81.716 105.547 83.163 1.00 59.01 519 ASN A CA 1
ATOM 4143 C C . ASN A 1 536 ? 81.734 104.525 84.290 1.00 64.41 519 ASN A C 1
ATOM 4144 O O . ASN A 1 536 ? 81.640 104.891 85.469 1.00 66.34 519 ASN A O 1
ATOM 4149 N N . CYS A 1 537 ? 81.915 103.246 83.951 1.00 67.89 520 CYS A N 1
ATOM 4150 C CA . CYS A 1 537 ? 81.846 102.203 84.968 1.00 68.45 520 CYS A CA 1
ATOM 4151 C C . CYS A 1 537 ? 82.845 102.468 86.088 1.00 61.66 520 CYS A C 1
ATOM 4152 O O . CYS A 1 537 ? 82.504 102.368 87.275 1.00 62.31 520 CYS A O 1
ATOM 4155 N N . PHE A 1 538 ? 84.064 102.885 85.733 1.00 59.75 521 PHE A N 1
ATOM 4156 C CA . PHE A 1 538 ? 85.075 103.121 86.757 1.00 63.33 521 PHE A CA 1
ATOM 4157 C C . PHE A 1 538 ? 84.623 104.201 87.724 1.00 57.15 521 PHE A C 1
ATOM 4158 O O . PHE A 1 538 ? 84.783 104.059 88.943 1.00 59.39 521 PHE A O 1
ATOM 4166 N N . THR A 1 539 ? 84.013 105.269 87.202 1.00 54.14 522 THR A N 1
ATOM 4167 C CA . THR A 1 539 ? 83.515 106.315 88.085 1.00 53.34 522 THR A CA 1
ATOM 4168 C C . THR A 1 539 ? 82.557 105.731 89.109 1.00 56.41 522 THR A C 1
ATOM 4169 O O . THR A 1 539 ? 82.671 106.013 90.310 1.00 62.03 522 THR A O 1
ATOM 4173 N N . ASP A 1 540 ? 81.653 104.856 88.658 1.00 54.01 523 ASP A N 1
ATOM 4174 C CA . ASP A 1 540 ? 80.722 104.212 89.576 1.00 54.81 523 ASP A CA 1
ATOM 4175 C C . ASP A 1 540 ? 81.472 103.527 90.706 1.00 52.87 523 ASP A C 1
ATOM 4176 O O . ASP A 1 540 ? 81.139 103.705 91.885 1.00 50.02 523 ASP A O 1
ATOM 4181 N N . PHE A 1 541 ? 82.526 102.781 90.364 1.00 55.98 524 PHE A N 1
ATOM 4182 C CA . PHE A 1 541 ? 83.292 102.083 91.386 1.00 49.89 524 PHE A CA 1
ATOM 4183 C C . PHE A 1 541 ? 83.779 103.051 92.449 1.00 55.01 524 PHE A C 1
ATOM 4184 O O . PHE A 1 541 ? 83.632 102.776 93.647 1.00 59.50 524 PHE A O 1
ATOM 4192 N N . ILE A 1 542 ? 84.300 104.211 92.031 1.00 55.25 525 ILE A N 1
ATOM 4193 C CA . ILE A 1 542 ? 84.701 105.233 92.994 1.00 53.79 525 ILE A CA 1
ATOM 4194 C C . ILE A 1 542 ? 83.580 105.469 93.991 1.00 55.77 525 ILE A C 1
ATOM 4195 O O . ILE A 1 542 ? 83.731 105.216 95.196 1.00 59.38 525 ILE A O 1
ATOM 4200 N N . GLU A 1 543 ? 82.405 105.859 93.483 1.00 59.60 526 GLU A N 1
ATOM 4201 C CA . GLU A 1 543 ? 81.290 106.178 94.361 1.00 63.68 526 GLU A CA 1
ATOM 4202 C C . GLU A 1 543 ? 81.046 105.049 95.342 1.00 61.23 526 GLU A C 1
ATOM 4203 O O . GLU A 1 543 ? 80.878 105.293 96.542 1.00 62.25 526 GLU A O 1
ATOM 4209 N N . GLY A 1 544 ? 81.108 103.806 94.859 1.00 58.33 527 GLY A N 1
ATOM 4210 C CA . GLY A 1 544 ? 80.914 102.648 95.706 1.00 60.29 527 GLY A CA 1
ATOM 4211 C C . GLY A 1 544 ? 81.673 102.782 97.004 1.00 60.67 527 GLY A C 1
ATOM 4212 O O . GLY A 1 544 ? 81.065 102.924 98.072 1.00 62.21 527 GLY A O 1
ATOM 4213 N N . ALA A 1 545 ? 83.003 102.836 96.913 1.00 59.00 528 ALA A N 1
ATOM 4214 C CA . ALA A 1 545 ? 83.799 102.875 98.132 1.00 56.44 528 ALA A CA 1
ATOM 4215 C C . ALA A 1 545 ? 83.465 104.110 98.950 1.00 55.01 528 ALA A C 1
ATOM 4216 O O . ALA A 1 545 ? 83.279 104.025 100.171 1.00 57.38 528 ALA A O 1
ATOM 4218 N N . LYS A 1 546 ? 83.322 105.257 98.283 1.00 53.72 529 LYS A N 1
ATOM 4219 C CA . LYS A 1 546 ? 83.038 106.486 99.010 1.00 58.47 529 LYS A CA 1
ATOM 4220 C C . LYS A 1 546 ? 81.715 106.373 99.750 1.00 62.64 529 LYS A C 1
ATOM 4221 O O . LYS A 1 546 ? 81.580 106.860 100.879 1.00 64.66 529 LYS A O 1
ATOM 4227 N N . PHE A 1 547 ? 80.737 105.699 99.141 1.00 63.96 530 PHE A N 1
ATOM 4228 C CA . PHE A 1 547 ? 79.459 105.502 99.810 1.00 59.91 530 PHE A CA 1
ATOM 4229 C C . PHE A 1 547 ? 79.640 104.677 101.073 1.00 59.20 530 PHE A C 1
ATOM 4230 O O . PHE A 1 547 ? 79.071 104.999 102.123 1.00 57.12 530 PHE A O 1
ATOM 4238 N N . LEU A 1 548 ? 80.462 103.627 101.002 1.00 57.66 531 LEU A N 1
ATOM 4239 C CA . LEU A 1 548 ? 80.710 102.825 102.191 1.00 56.69 531 LEU A CA 1
ATOM 4240 C C . LEU A 1 548 ? 81.402 103.642 103.271 1.00 52.15 531 LEU A C 1
ATOM 4241 O O . LEU A 1 548 ? 81.373 103.268 104.447 1.00 50.87 531 LEU A O 1
ATOM 4246 N N . HIS A 1 549 ? 82.010 104.770 102.898 1.00 53.36 532 HIS A N 1
ATOM 4247 C CA . HIS A 1 549 ? 82.630 105.624 103.901 1.00 50.81 532 HIS A CA 1
ATOM 4248 C C . HIS A 1 549 ? 81.626 106.617 104.472 1.00 51.45 532 HIS A C 1
ATOM 4249 O O . HIS A 1 549 ? 81.773 107.067 105.614 1.00 53.04 532 HIS A O 1
ATOM 4256 N N . ARG A 1 550 ? 80.595 106.970 103.698 1.00 53.87 533 ARG A N 1
ATOM 4257 C CA . ARG A 1 550 ? 79.602 107.913 104.203 1.00 55.59 533 ARG A CA 1
ATOM 4258 C C . ARG A 1 550 ? 78.492 107.201 104.967 1.00 54.17 533 ARG A C 1
ATOM 4259 O O . ARG A 1 550 ? 77.849 107.807 105.832 1.00 54.00 533 ARG A O 1
ATOM 4267 N N . GLN A 1 551 ? 78.257 105.923 104.667 1.00 49.52 534 GLN A N 1
ATOM 4268 C CA . GLN A 1 551 ? 77.263 105.145 105.395 1.00 46.96 534 GLN A CA 1
ATOM 4269 C C . GLN A 1 551 ? 77.795 104.651 106.734 1.00 51.98 534 GLN A C 1
ATOM 4270 O O . GLN A 1 551 ? 77.013 104.171 107.561 1.00 56.01 534 GLN A O 1
ATOM 4276 N N . GLY A 1 552 ? 79.098 104.771 106.972 1.00 52.05 535 GLY A N 1
ATOM 4277 C CA . GLY A 1 552 ? 79.687 104.304 108.209 1.00 53.05 535 GLY A CA 1
ATOM 4278 C C . GLY A 1 552 ? 80.177 102.875 108.192 1.00 49.56 535 GLY A C 1
ATOM 4279 O O . GLY A 1 552 ? 80.330 102.278 109.263 1.00 45.42 535 GLY A O 1
ATOM 4280 N N . TYR A 1 553 ? 80.418 102.301 107.013 1.00 47.70 536 TYR A N 1
ATOM 4281 C CA . TYR A 1 553 ? 80.837 100.907 106.938 1.00 42.65 536 TYR A CA 1
ATOM 4282 C C . TYR A 1 553 ? 82.326 100.765 106.647 1.00 39.32 536 TYR A C 1
ATOM 4283 O O . TYR A 1 553 ? 82.876 99.668 106.791 1.00 39.26 536 TYR A O 1
ATOM 4292 N N . GLY A 1 554 ? 82.989 101.842 106.234 1.00 42.19 537 GLY A N 1
ATOM 4293 C CA . GLY A 1 554 ? 84.384 101.755 105.854 1.00 44.75 537 GLY A CA 1
ATOM 4294 C C . GLY A 1 554 ? 85.170 103.038 106.029 1.00 48.13 537 GLY A C 1
ATOM 4295 O O . GLY A 1 554 ? 84.614 104.137 105.952 1.00 52.19 537 GLY A O 1
ATOM 4296 N N . SER A 1 555 ? 86.468 102.903 106.268 1.00 48.56 538 SER A N 1
ATOM 4297 C CA . SER A 1 555 ? 87.393 104.010 106.436 1.00 51.79 538 SER A CA 1
ATOM 4298 C C . SER A 1 555 ? 88.541 103.882 105.443 1.00 49.19 538 SER A C 1
ATOM 4299 O O . SER A 1 555 ? 88.986 102.771 105.142 1.00 46.87 538 SER A O 1
ATOM 4302 N N . PRO A 1 556 ? 89.053 105.000 104.915 1.00 46.58 539 PRO A N 1
ATOM 4303 C CA . PRO A 1 556 ? 90.061 104.895 103.845 1.00 41.22 539 PRO A CA 1
ATOM 4304 C C . PRO A 1 556 ? 91.316 104.144 104.250 1.00 43.35 539 PRO A C 1
ATOM 4305 O O . PRO A 1 556 ? 91.944 103.505 103.397 1.00 48.49 539 PRO A O 1
ATOM 4309 N N . GLN A 1 557 ? 91.704 104.193 105.525 1.00 41.45 540 GLN A N 1
ATOM 4310 C CA . GLN A 1 557 ? 92.880 103.449 105.958 1.00 43.75 540 GLN A CA 1
ATOM 4311 C C . GLN A 1 557 ? 92.596 101.969 106.171 1.00 45.20 540 GLN A C 1
ATOM 4312 O O . GLN A 1 557 ? 93.534 101.212 106.440 1.00 51.36 540 GLN A O 1
ATOM 4318 N N . THR A 1 558 ? 91.338 101.538 106.070 1.00 41.02 541 THR A N 1
ATOM 4319 C CA . THR A 1 558 ? 90.965 100.157 106.353 1.00 43.95 541 THR A CA 1
ATOM 4320 C C . THR A 1 558 ? 90.148 99.509 105.241 1.00 46.60 541 THR A C 1
ATOM 4321 O O . THR A 1 558 ? 89.338 98.620 105.526 1.00 50.62 541 THR A O 1
ATOM 4325 N N . THR A 1 559 ? 90.327 99.920 103.992 1.00 47.47 542 THR A N 1
ATOM 4326 C CA . THR A 1 559 ? 89.599 99.320 102.885 1.00 49.13 542 THR A CA 1
ATOM 4327 C C . THR A 1 559 ? 90.547 98.579 101.951 1.00 50.07 542 THR A C 1
ATOM 4328 O O . THR A 1 559 ? 91.735 98.890 101.851 1.00 50.56 542 THR A O 1
ATOM 4332 N N . ALA A 1 560 ? 89.998 97.577 101.269 1.00 53.40 543 ALA A N 1
ATOM 4333 C CA . ALA A 1 560 ? 90.695 96.898 100.190 1.00 54.90 543 ALA A CA 1
ATOM 4334 C C . ALA A 1 560 ? 89.665 96.490 99.151 1.00 57.94 543 ALA A C 1
ATOM 4335 O O . ALA A 1 560 ? 88.592 95.993 99.503 1.00 62.43 543 ALA A O 1
ATOM 4337 N N . ILE A 1 561 ? 89.986 96.700 97.878 1.00 55.97 544 ILE A N 1
ATOM 4338 C CA . ILE A 1 561 ? 89.120 96.283 96.784 1.00 59.30 544 ILE A CA 1
ATOM 4339 C C . ILE A 1 561 ? 89.908 95.323 95.902 1.00 62.20 544 ILE A C 1
ATOM 4340 O O . ILE A 1 561 ? 91.140 95.405 95.833 1.00 57.21 544 ILE A O 1
ATOM 4345 N N . MET A 1 562 ? 89.212 94.363 95.301 1.00 66.07 545 MET A N 1
ATOM 4346 C CA . MET A 1 562 ? 89.888 93.344 94.511 1.00 63.23 545 MET A CA 1
ATOM 4347 C C . MET A 1 562 ? 88.953 92.828 93.429 1.00 63.81 545 MET A C 1
ATOM 4348 O O . MET A 1 562 ? 87.729 92.936 93.529 1.00 61.13 545 MET A O 1
ATOM 4353 N N . GLY A 1 563 ? 89.555 92.268 92.385 1.00 66.35 546 GLY A N 1
ATOM 4354 C CA . GLY A 1 563 ? 88.803 91.710 91.276 1.00 70.83 546 GLY A CA 1
ATOM 4355 C C . GLY A 1 563 ? 89.709 90.868 90.408 1.00 72.18 546 GLY A C 1
ATOM 4356 O O . GLY A 1 563 ? 90.917 90.772 90.639 1.00 72.49 546 GLY A O 1
ATOM 4357 N N . GLY A 1 564 ? 89.103 90.252 89.397 1.00 63.77 547 GLY A N 1
ATOM 4358 C CA . GLY A 1 564 ? 89.849 89.399 88.491 1.00 61.14 547 GLY A CA 1
ATOM 4359 C C . GLY A 1 564 ? 89.688 89.763 87.030 1.00 62.15 547 GLY A C 1
ATOM 4360 O O . GLY A 1 564 ? 88.582 90.087 86.586 1.00 61.54 547 GLY A O 1
ATOM 4361 N N . SER A 1 565 ? 90.790 89.710 86.279 1.00 54.14 548 SER A N 1
ATOM 4362 C CA . SER A 1 565 ? 90.808 89.980 84.837 1.00 58.19 548 SER A CA 1
ATOM 4363 C C . SER A 1 565 ? 90.246 91.378 84.617 1.00 57.22 548 SER A C 1
ATOM 4364 O O . SER A 1 565 ? 90.873 92.347 85.079 1.00 63.69 548 SER A O 1
ATOM 4367 N N . ASN A 1 566 ? 89.104 91.541 83.944 1.00 56.82 549 ASN A N 1
ATOM 4368 C CA . ASN A 1 566 ? 88.538 92.869 83.735 1.00 63.33 549 ASN A CA 1
ATOM 4369 C C . ASN A 1 566 ? 88.288 93.564 85.068 1.00 68.01 549 ASN A C 1
ATOM 4370 O O . ASN A 1 566 ? 88.624 94.741 85.245 1.00 63.36 549 ASN A O 1
ATOM 4375 N N . GLY A 1 567 ? 87.715 92.838 86.029 1.00 71.47 550 GLY A N 1
ATOM 4376 C CA . GLY A 1 567 ? 87.560 93.394 87.363 1.00 73.22 550 GLY A CA 1
ATOM 4377 C C . GLY A 1 567 ? 88.883 93.835 87.957 1.00 77.62 550 GLY A C 1
ATOM 4378 O O . GLY A 1 567 ? 88.973 94.900 88.575 1.00 79.87 550 GLY A O 1
ATOM 4379 N N . GLY A 1 568 ? 89.935 93.036 87.756 1.00 81.38 551 GLY A N 1
ATOM 4380 C CA . GLY A 1 568 ? 91.264 93.476 88.147 1.00 75.94 551 GLY A CA 1
ATOM 4381 C C . GLY A 1 568 ? 91.643 94.776 87.466 1.00 78.60 551 GLY A C 1
ATOM 4382 O O . GLY A 1 568 ? 92.140 95.708 88.111 1.00 77.68 551 GLY A O 1
ATOM 4383 N N . LEU A 1 569 ? 91.397 94.854 86.148 1.00 72.28 552 LEU A N 1
ATOM 4384 C CA . LEU A 1 569 ? 91.397 96.135 85.446 1.00 64.78 552 LEU A CA 1
ATOM 4385 C C . LEU A 1 569 ? 90.830 97.233 86.319 1.00 63.73 552 LEU A C 1
ATOM 4386 O O . LEU A 1 569 ? 91.535 98.195 86.657 1.00 60.75 552 LEU A O 1
ATOM 4391 N N . LEU A 1 570 ? 89.555 97.087 86.691 1.00 61.09 553 LEU A N 1
ATOM 4392 C CA . LEU A 1 570 ? 88.873 98.072 87.514 1.00 63.57 553 LEU A CA 1
ATOM 4393 C C . LEU A 1 570 ? 89.816 98.603 88.575 1.00 70.20 553 LEU A C 1
ATOM 4394 O O . LEU A 1 570 ? 90.176 99.785 88.561 1.00 64.91 553 LEU A O 1
ATOM 4399 N N . VAL A 1 571 ? 90.349 97.695 89.399 1.00 77.18 554 VAL A N 1
ATOM 4400 C CA . VAL A 1 571 ? 91.208 98.082 90.513 1.00 74.77 554 VAL A CA 1
ATOM 4401 C C . VAL A 1 571 ? 92.250 99.089 90.052 1.00 79.09 554 VAL A C 1
ATOM 4402 O O . VAL A 1 571 ? 92.197 100.273 90.416 1.00 80.27 554 VAL A O 1
ATOM 4406 N N . ALA A 1 572 ? 93.129 98.666 89.141 1.00 80.89 555 ALA A N 1
ATOM 4407 C CA . ALA A 1 572 ? 94.244 99.518 88.751 1.00 71.78 555 ALA A CA 1
ATOM 4408 C C . ALA A 1 572 ? 93.737 100.832 88.180 1.00 71.45 555 ALA A C 1
ATOM 4409 O O . ALA A 1 572 ? 94.211 101.912 88.552 1.00 71.34 555 ALA A O 1
ATOM 4411 N N . ALA A 1 573 ? 92.721 100.759 87.319 1.00 68.09 556 ALA A N 1
ATOM 4412 C CA . ALA A 1 573 ? 92.237 101.971 86.674 1.00 66.75 556 ALA A CA 1
ATOM 4413 C C . ALA A 1 573 ? 91.637 102.925 87.692 1.00 65.53 556 ALA A C 1
ATOM 4414 O O . ALA A 1 573 ? 91.846 104.142 87.612 1.00 61.96 556 ALA A O 1
ATOM 4416 N N . VAL A 1 574 ? 90.907 102.393 88.674 1.00 64.12 557 VAL A N 1
ATOM 4417 C CA . VAL A 1 574 ? 90.339 103.275 89.685 1.00 63.45 557 VAL A CA 1
ATOM 4418 C C . VAL A 1 574 ? 91.451 103.861 90.537 1.00 63.74 557 VAL A C 1
ATOM 4419 O O . VAL A 1 574 ? 91.334 104.987 91.039 1.00 62.89 557 VAL A O 1
ATOM 4423 N N . ALA A 1 575 ? 92.562 103.132 90.684 1.00 67.09 558 ALA A N 1
ATOM 4424 C CA . ALA A 1 575 ? 93.719 103.689 91.372 1.00 67.93 558 ALA A CA 1
ATOM 4425 C C . ALA A 1 575 ? 94.252 104.915 90.647 1.00 66.06 558 ALA A C 1
ATOM 4426 O O . ALA A 1 575 ? 94.841 105.803 91.274 1.00 67.51 558 ALA A O 1
ATOM 4428 N N . ASN A 1 576 ? 94.052 104.986 89.329 1.00 61.10 559 ASN A N 1
ATOM 4429 C CA . ASN A 1 576 ? 94.483 106.163 88.587 1.00 62.55 559 ASN A CA 1
ATOM 4430 C C . ASN A 1 576 ? 93.565 107.347 88.857 1.00 61.32 559 ASN A C 1
ATOM 4431 O O . ASN A 1 576 ? 93.980 108.505 88.725 1.00 62.35 559 ASN A O 1
ATOM 4436 N N . GLN A 1 577 ? 92.318 107.082 89.250 1.00 62.72 560 GLN A N 1
ATOM 4437 C CA . GLN A 1 577 ? 91.380 108.176 89.477 1.00 63.85 560 GLN A CA 1
ATOM 4438 C C . GLN A 1 577 ? 91.578 108.806 90.850 1.00 56.25 560 GLN A C 1
ATOM 4439 O O . GLN A 1 577 ? 91.922 109.988 90.953 1.00 49.41 560 GLN A O 1
ATOM 4445 N N . ALA A 1 578 ? 91.362 108.037 91.913 1.00 58.06 561 ALA A N 1
ATOM 4446 C CA . ALA A 1 578 ? 91.501 108.519 93.287 1.00 58.98 561 ALA A CA 1
ATOM 4447 C C . ALA A 1 578 ? 92.322 107.513 94.083 1.00 56.19 561 ALA A C 1
ATOM 4448 O O . ALA A 1 578 ? 91.767 106.688 94.820 1.00 58.05 561 ALA A O 1
ATOM 4450 N N . PRO A 1 579 ? 93.651 107.548 93.950 1.00 56.61 562 PRO A N 1
ATOM 4451 C CA . PRO A 1 579 ? 94.480 106.594 94.707 1.00 59.08 562 PRO A CA 1
ATOM 4452 C C . PRO A 1 579 ? 94.314 106.705 96.213 1.00 60.61 562 PRO A C 1
ATOM 4453 O O . PRO A 1 579 ? 94.333 105.683 96.910 1.00 60.34 562 PRO A O 1
ATOM 4457 N N . GLU A 1 580 ? 94.141 107.918 96.740 1.00 61.05 563 GLU A N 1
ATOM 4458 C CA . GLU A 1 580 ? 94.017 108.092 98.179 1.00 61.39 563 GLU A CA 1
ATOM 4459 C C . GLU A 1 580 ? 92.658 107.656 98.706 1.00 63.09 563 GLU A C 1
ATOM 4460 O O . GLU A 1 580 ? 92.505 107.496 99.921 1.00 60.71 563 GLU A O 1
ATOM 4466 N N . LEU A 1 581 ? 91.672 107.463 97.828 1.00 63.11 564 LEU A N 1
ATOM 4467 C CA . LEU A 1 581 ? 90.379 106.940 98.245 1.00 62.16 564 LEU A CA 1
ATOM 4468 C C . LEU A 1 581 ? 90.440 105.449 98.555 1.00 58.47 564 LEU A C 1
ATOM 4469 O O . LEU A 1 581 ? 89.513 104.920 99.175 1.00 61.16 564 LEU A O 1
ATOM 4474 N N . PHE A 1 582 ? 91.515 104.772 98.156 1.00 58.86 565 PHE A N 1
ATOM 4475 C CA . PHE A 1 582 ? 91.766 103.388 98.524 1.00 57.86 565 PHE A CA 1
ATOM 4476 C C . PHE A 1 582 ? 93.052 103.322 99.331 1.00 55.00 565 PHE A C 1
ATOM 4477 O O . PHE A 1 582 ? 93.804 104.296 99.407 1.00 62.95 565 PHE A O 1
ATOM 4485 N N . ARG A 1 583 ? 93.292 102.170 99.940 1.00 48.66 566 ARG A N 1
ATOM 4486 C CA . ARG A 1 583 ? 94.570 101.906 100.587 1.00 47.13 566 ARG A CA 1
ATOM 4487 C C . ARG A 1 583 ? 95.198 100.593 100.155 1.00 46.66 566 ARG A C 1
ATOM 4488 O O . ARG A 1 583 ? 96.422 100.507 100.054 1.00 48.31 566 ARG A O 1
ATOM 4496 N N . CYS A 1 584 ? 94.394 99.568 99.895 1.00 48.36 567 CYS A N 1
ATOM 4497 C CA . CYS A 1 584 ? 94.892 98.268 99.476 1.00 48.54 567 CYS A CA 1
ATOM 4498 C C . CYS A 1 584 ? 94.243 97.874 98.157 1.00 47.56 567 CYS A C 1
ATOM 4499 O O . CYS A 1 584 ? 93.032 98.031 97.976 1.00 47.80 567 CYS A O 1
ATOM 4502 N N . VAL A 1 585 ? 95.062 97.356 97.244 1.00 51.41 568 VAL A N 1
ATOM 4503 C CA . VAL A 1 585 ? 94.655 97.068 95.876 1.00 52.54 568 VAL A CA 1
ATOM 4504 C C . VAL A 1 585 ? 95.431 95.849 95.396 1.00 52.30 568 VAL A C 1
ATOM 4505 O O . VAL A 1 585 ? 96.617 95.694 95.694 1.00 52.70 568 VAL A O 1
ATOM 4509 N N . VAL A 1 586 ? 94.757 94.960 94.669 1.00 57.36 569 VAL A N 1
ATOM 4510 C CA . VAL A 1 586 ? 95.413 93.792 94.089 1.00 56.60 569 VAL A CA 1
ATOM 4511 C C . VAL A 1 586 ? 94.959 93.635 92.645 1.00 62.21 569 VAL A C 1
ATOM 4512 O O . VAL A 1 586 ? 93.841 94.029 92.292 1.00 67.69 569 VAL A O 1
ATOM 4516 N N . CYS A 1 587 ? 95.836 93.084 91.812 1.00 61.60 570 CYS A N 1
ATOM 4517 C CA . CYS A 1 587 ? 95.518 92.722 90.438 1.00 64.12 570 CYS A CA 1
ATOM 4518 C C . CYS A 1 587 ? 95.673 91.216 90.286 1.00 61.44 570 CYS A C 1
ATOM 4519 O O . CYS A 1 587 ? 96.511 90.606 90.956 1.00 59.96 570 CYS A O 1
ATOM 4522 N N . ARG A 1 588 ? 94.851 90.615 89.430 1.00 62.94 571 ARG A N 1
ATOM 4523 C CA . ARG A 1 588 ? 94.908 89.179 89.174 1.00 59.05 571 ARG A CA 1
ATOM 4524 C C . ARG A 1 588 ? 94.612 88.932 87.702 1.00 56.17 571 ARG A C 1
ATOM 4525 O O . ARG A 1 588 ? 93.480 89.146 87.255 1.00 50.69 571 ARG A O 1
ATOM 4533 N N . VAL A 1 589 ? 95.627 88.456 86.972 1.00 59.96 572 VAL A N 1
ATOM 4534 C CA . VAL A 1 589 ? 95.614 88.229 85.524 1.00 65.85 572 VAL A CA 1
ATOM 4535 C C . VAL A 1 589 ? 94.715 89.237 84.820 1.00 68.60 572 VAL A C 1
ATOM 4536 O O . VAL A 1 589 ? 93.826 88.867 84.044 1.00 72.33 572 VAL A O 1
ATOM 4540 N N . GLY A 1 590 ? 94.961 90.520 85.065 1.00 68.91 573 GLY A N 1
ATOM 4541 C CA . GLY A 1 590 ? 94.104 91.583 84.574 1.00 68.79 573 GLY A CA 1
ATOM 4542 C C . GLY A 1 590 ? 94.645 92.209 83.301 1.00 69.58 573 GLY A C 1
ATOM 4543 O O . GLY A 1 590 ? 95.853 92.222 83.062 1.00 69.72 573 GLY A O 1
ATOM 4544 N N . VAL A 1 591 ? 93.731 92.727 82.492 1.00 68.50 574 VAL A N 1
ATOM 4545 C CA . VAL A 1 591 ? 94.088 93.423 81.262 1.00 65.62 574 VAL A CA 1
ATOM 4546 C C . VAL A 1 591 ? 94.499 94.848 81.600 1.00 70.32 574 VAL A C 1
ATOM 4547 O O . VAL A 1 591 ? 93.736 95.598 82.220 1.00 69.77 574 VAL A O 1
ATOM 4551 N N . LEU A 1 592 ? 95.710 95.225 81.195 1.00 73.00 575 LEU A N 1
ATOM 4552 C CA . LEU A 1 592 ? 96.266 96.525 81.542 1.00 74.11 575 LEU A CA 1
ATOM 4553 C C . LEU A 1 592 ? 96.897 97.271 80.376 1.00 76.14 575 LEU A C 1
ATOM 4554 O O . LEU A 1 592 ? 96.964 98.504 80.428 1.00 73.29 575 LEU A O 1
ATOM 4559 N N . ASP A 1 593 ? 97.358 96.582 79.335 1.00 76.30 576 ASP A N 1
ATOM 4560 C CA . ASP A 1 593 ? 98.033 97.234 78.214 1.00 72.42 576 ASP A CA 1
ATOM 4561 C C . ASP A 1 593 ? 97.066 97.381 77.040 1.00 64.90 576 ASP A C 1
ATOM 4562 O O . ASP A 1 593 ? 97.090 96.630 76.065 1.00 65.57 576 ASP A O 1
ATOM 4567 N N . MET A 1 594 ? 96.197 98.388 77.159 1.00 59.29 577 MET A N 1
ATOM 4568 C CA . MET A 1 594 ? 95.190 98.625 76.130 1.00 64.41 577 MET A CA 1
ATOM 4569 C C . MET A 1 594 ? 95.825 99.005 74.805 1.00 61.86 577 MET A C 1
ATOM 4570 O O . MET A 1 594 ? 95.216 98.818 73.746 1.00 63.34 577 MET A O 1
ATOM 4575 N N . TYR A 1 595 ? 97.039 99.549 74.846 1.00 58.07 578 TYR A N 1
ATOM 4576 C CA . TYR A 1 595 ? 97.699 99.978 73.622 1.00 55.47 578 TYR A CA 1
ATOM 4577 C C . TYR A 1 595 ? 97.962 98.799 72.694 1.00 57.48 578 TYR A C 1
ATOM 4578 O O . TYR A 1 595 ? 97.955 98.951 71.466 1.00 57.21 578 TYR A O 1
ATOM 4587 N N . LYS A 1 596 ? 98.197 97.613 73.260 1.00 55.48 579 LYS A N 1
ATOM 4588 C CA . LYS A 1 596 ? 98.529 96.432 72.474 1.00 51.64 579 LYS A CA 1
ATOM 4589 C C . LYS A 1 596 ? 97.639 95.235 72.791 1.00 56.77 579 LYS A C 1
ATOM 4590 O O . LYS A 1 596 ? 97.966 94.113 72.385 1.00 56.96 579 LYS A O 1
ATOM 4596 N N . PHE A 1 597 ? 96.530 95.434 73.507 1.00 61.53 580 PHE A N 1
ATOM 4597 C CA . PHE A 1 597 ? 95.669 94.311 73.865 1.00 59.63 580 PHE A CA 1
ATOM 4598 C C . PHE A 1 597 ? 95.026 93.664 72.646 1.00 58.40 580 PHE A C 1
ATOM 4599 O O . PHE A 1 597 ? 94.650 92.489 72.707 1.00 56.88 580 PHE A O 1
ATOM 4607 N N . HIS A 1 598 ? 94.882 94.406 71.548 1.00 59.38 581 HIS A N 1
ATOM 4608 C CA . HIS A 1 598 ? 94.284 93.838 70.344 1.00 61.28 581 HIS A CA 1
ATOM 4609 C C . HIS A 1 598 ? 95.198 92.800 69.707 1.00 61.35 581 HIS A C 1
ATOM 4610 O O . HIS A 1 598 ? 94.728 91.893 69.009 1.00 65.23 581 HIS A O 1
ATOM 4617 N N . LYS A 1 599 ? 96.506 92.914 69.940 1.00 62.30 582 LYS A N 1
ATOM 4618 C CA . LYS A 1 599 ? 97.471 92.120 69.188 1.00 63.68 582 LYS A CA 1
ATOM 4619 C C . LYS A 1 599 ? 97.456 90.661 69.626 1.00 65.85 582 LYS A C 1
ATOM 4620 O O . LYS A 1 599 ? 97.139 89.764 68.836 1.00 77.71 582 LYS A O 1
ATOM 4626 N N . PHE A 1 600 ? 97.788 90.405 70.884 1.00 62.38 583 PHE A N 1
ATOM 4627 C CA . PHE A 1 600 ? 98.037 89.050 71.347 1.00 69.20 583 PHE A CA 1
ATOM 4628 C C . PHE A 1 600 ? 96.757 88.392 71.852 1.00 70.91 583 PHE A C 1
ATOM 4629 O O . PHE A 1 600 ? 95.722 89.039 72.026 1.00 69.94 583 PHE A O 1
ATOM 4637 N N . THR A 1 601 ? 96.844 87.072 72.046 1.00 70.09 584 THR A N 1
ATOM 4638 C CA . THR A 1 601 ? 95.799 86.197 72.580 1.00 63.94 584 THR A CA 1
ATOM 4639 C C . THR A 1 601 ? 94.438 86.424 71.923 1.00 62.23 584 THR A C 1
ATOM 4640 O O . THR A 1 601 ? 94.360 86.893 70.783 1.00 64.88 584 THR A O 1
ATOM 4644 N N . ILE A 1 602 ? 93.361 86.082 72.629 1.00 59.58 585 ILE A N 1
ATOM 4645 C CA . ILE A 1 602 ? 92.002 86.113 72.099 1.00 59.93 585 ILE A CA 1
ATOM 4646 C C . ILE A 1 602 ? 91.475 87.534 72.287 1.00 63.76 585 ILE A C 1
ATOM 4647 O O . ILE A 1 602 ? 90.277 87.806 72.146 1.00 65.44 585 ILE A O 1
ATOM 4652 N N . GLY A 1 603 ? 92.384 88.463 72.578 1.00 66.08 586 GLY A N 1
ATOM 4653 C CA . GLY A 1 603 ? 92.024 89.841 72.842 1.00 62.17 586 GLY A CA 1
ATOM 4654 C C . GLY A 1 603 ? 91.278 90.516 71.712 1.00 61.96 586 GLY A C 1
ATOM 4655 O O . GLY A 1 603 ? 90.593 91.521 71.926 1.00 62.59 586 GLY A O 1
ATOM 4656 N N . HIS A 1 604 ? 91.397 89.961 70.504 1.00 61.16 587 HIS A N 1
ATOM 4657 C CA . HIS A 1 604 ? 90.662 90.502 69.366 1.00 63.59 587 HIS A CA 1
ATOM 4658 C C . HIS A 1 604 ? 89.163 90.485 69.636 1.00 66.93 587 HIS A C 1
ATOM 4659 O O . HIS A 1 604 ? 88.468 91.477 69.385 1.00 66.89 587 HIS A O 1
ATOM 4666 N N . ALA A 1 605 ? 88.656 89.387 70.204 1.00 65.89 588 ALA A N 1
ATOM 4667 C CA . ALA A 1 605 ? 87.245 89.336 70.564 1.00 63.04 588 ALA A CA 1
ATOM 4668 C C . ALA A 1 605 ? 86.923 90.389 71.605 1.00 60.46 588 ALA A C 1
ATOM 4669 O O . ALA A 1 605 ? 85.839 90.987 71.577 1.00 62.94 588 ALA A O 1
ATOM 4671 N N . TRP A 1 606 ? 87.870 90.652 72.505 1.00 58.66 589 TRP A N 1
ATOM 4672 C CA . TRP A 1 606 ? 87.679 91.684 73.508 1.00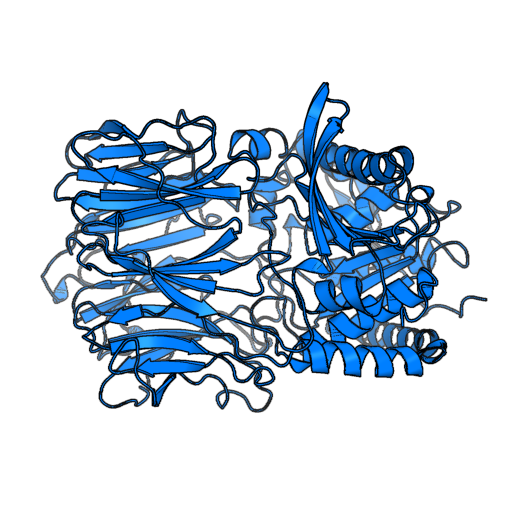 58.51 589 TRP A CA 1
ATOM 4673 C C . TRP A 1 606 ? 87.396 93.034 72.873 1.00 60.00 589 TRP A C 1
ATOM 4674 O O . TRP A 1 606 ? 86.702 93.851 73.483 1.00 63.89 589 TRP A O 1
ATOM 4685 N N . LYS A 1 607 ? 87.889 93.274 71.652 1.00 57.82 590 LYS A N 1
ATOM 4686 C CA . LYS A 1 607 ? 87.628 94.549 70.992 1.00 60.31 590 LYS A CA 1
ATOM 4687 C C . LYS A 1 607 ? 86.135 94.804 70.848 1.00 59.23 590 LYS A C 1
ATOM 4688 O O . LYS A 1 607 ? 85.691 95.953 70.952 1.00 59.20 590 LYS A O 1
ATOM 4694 N N . SER A 1 608 ? 85.343 93.744 70.656 1.00 59.85 591 SER A N 1
ATOM 4695 C CA . SER A 1 608 ? 83.906 93.920 70.488 1.00 59.60 591 SER A CA 1
ATOM 4696 C C . SER A 1 608 ? 83.273 94.522 71.733 1.00 56.66 591 SER A C 1
ATOM 4697 O O . SER A 1 608 ? 82.211 95.150 71.655 1.00 51.97 591 SER A O 1
ATOM 4700 N N . ASP A 1 609 ? 83.910 94.340 72.885 1.00 60.92 592 ASP A N 1
ATOM 4701 C CA . ASP A 1 609 ? 83.494 94.965 74.126 1.00 62.59 592 ASP A CA 1
ATOM 4702 C C . ASP A 1 609 ? 84.379 96.132 74.532 1.00 62.15 592 ASP A C 1
ATOM 4703 O O . ASP A 1 609 ? 84.019 96.867 75.458 1.00 59.63 592 ASP A O 1
ATOM 4708 N N . TYR A 1 610 ? 85.515 96.328 73.863 1.00 64.10 593 TYR A N 1
ATOM 4709 C CA . TYR A 1 610 ? 86.557 97.211 74.361 1.00 65.52 593 TYR A CA 1
ATOM 4710 C C . TYR A 1 610 ? 86.783 98.423 73.479 1.00 68.26 593 TYR A C 1
ATOM 4711 O O . TYR A 1 610 ? 87.506 99.340 73.884 1.00 70.59 593 TYR A O 1
ATOM 4720 N N . GLY A 1 611 ? 86.187 98.453 72.295 1.00 64.03 594 GLY A N 1
ATOM 4721 C CA . GLY A 1 611 ? 86.551 99.430 71.296 1.00 65.84 594 GLY A CA 1
ATOM 4722 C C . GLY A 1 611 ? 87.628 98.916 70.364 1.00 63.29 594 GLY A C 1
ATOM 4723 O O . GLY A 1 611 ? 88.691 98.478 70.812 1.00 63.73 594 GLY A O 1
ATOM 4724 N N . ASP A 1 612 ? 87.364 98.965 69.066 1.00 61.93 595 ASP A N 1
ATOM 4725 C CA . ASP A 1 612 ? 88.340 98.501 68.095 1.00 64.65 595 ASP A CA 1
ATOM 4726 C C . ASP A 1 612 ? 89.382 99.604 67.930 1.00 66.71 595 ASP A C 1
ATOM 4727 O O . ASP A 1 612 ? 89.027 100.732 67.562 1.00 66.99 595 ASP A O 1
ATOM 4732 N N . PRO A 1 613 ? 90.665 99.327 68.187 1.00 69.03 596 PRO A N 1
ATOM 4733 C CA . PRO A 1 613 ? 91.667 100.408 68.213 1.00 73.03 596 PRO A CA 1
ATOM 4734 C C . PRO A 1 613 ? 91.836 101.139 66.891 1.00 76.43 596 PRO A C 1
ATOM 4735 O O . PRO A 1 613 ? 92.335 102.272 66.899 1.00 80.70 596 PRO A O 1
ATOM 4739 N N . GLU A 1 614 ? 91.455 100.536 65.764 1.00 73.71 597 GLU A N 1
ATOM 4740 C CA . GLU A 1 614 ? 91.533 101.233 64.485 1.00 71.29 597 GLU A CA 1
ATOM 4741 C C . GLU A 1 614 ? 90.587 102.426 64.443 1.00 69.17 597 GLU A C 1
ATOM 4742 O O . GLU A 1 614 ? 90.942 103.484 63.911 1.00 65.12 597 GLU A O 1
ATOM 4748 N N . LYS A 1 615 ? 89.390 102.277 64.999 1.00 71.67 598 LYS A N 1
ATOM 4749 C CA . LYS A 1 615 ? 88.425 103.366 65.003 1.00 73.87 598 LYS A CA 1
ATOM 4750 C C . LYS A 1 615 ? 88.918 104.499 65.897 1.00 69.75 598 LYS A C 1
ATOM 4751 O O . LYS A 1 615 ? 89.270 104.278 67.060 1.00 73.97 598 LYS A O 1
ATOM 4757 N N . GLU A 1 616 ? 88.943 105.716 65.346 1.00 62.66 599 GLU A N 1
ATOM 4758 C CA . GLU A 1 616 ? 89.564 106.837 66.046 1.00 67.74 599 GLU A CA 1
ATOM 4759 C C . GLU A 1 616 ? 88.790 107.217 67.303 1.00 72.56 599 GLU A C 1
ATOM 4760 O O . GLU A 1 616 ? 89.387 107.422 68.369 1.00 75.36 599 GLU A O 1
ATOM 4766 N N . GLU A 1 617 ? 87.461 107.314 67.202 1.00 71.34 600 GLU A N 1
ATOM 4767 C CA . GLU A 1 617 ? 86.660 107.702 68.360 1.00 75.81 600 GLU A CA 1
ATOM 4768 C C . GLU A 1 617 ? 86.821 106.699 69.491 1.00 75.24 600 GLU A C 1
ATOM 4769 O O . GLU A 1 617 ? 86.673 107.044 70.669 1.00 75.54 600 GLU A O 1
ATOM 4775 N N . ASP A 1 618 ? 87.131 105.453 69.147 1.00 72.51 601 ASP A N 1
ATOM 4776 C CA . ASP A 1 618 ? 87.292 104.414 70.153 1.00 72.13 601 ASP A CA 1
ATOM 4777 C C . ASP A 1 618 ? 88.662 104.520 70.816 1.00 70.13 601 ASP A C 1
ATOM 4778 O O . ASP A 1 618 ? 88.790 104.392 72.044 1.00 71.77 601 ASP A O 1
ATOM 4783 N N . PHE A 1 619 ? 89.698 104.794 70.019 1.00 70.41 602 PHE A N 1
ATOM 4784 C CA . PHE A 1 619 ? 91.024 104.991 70.589 1.00 71.91 602 PHE A CA 1
ATOM 4785 C C . PHE A 1 619 ? 91.096 106.255 71.434 1.00 71.98 602 PHE A C 1
ATOM 4786 O O . PHE A 1 619 ? 91.953 106.343 72.318 1.00 68.53 602 PHE A O 1
ATOM 4794 N N . ARG A 1 620 ? 90.220 107.237 71.195 1.00 74.05 603 ARG A N 1
ATOM 4795 C CA . ARG A 1 620 ? 90.216 108.406 72.073 1.00 70.71 603 ARG A CA 1
ATOM 4796 C C . ARG A 1 620 ? 89.992 107.992 73.524 1.00 69.15 603 ARG A C 1
ATOM 4797 O O . ARG A 1 620 ? 90.809 108.289 74.404 1.00 69.14 603 ARG A O 1
ATOM 4805 N N . VAL A 1 621 ? 88.914 107.252 73.786 1.00 69.50 604 VAL A N 1
ATOM 4806 C CA . VAL A 1 621 ? 88.637 106.828 75.154 1.00 69.44 604 VAL A CA 1
ATOM 4807 C C . VAL A 1 621 ? 89.665 105.799 75.612 1.00 63.77 604 VAL A C 1
ATOM 4808 O O . VAL A 1 621 ? 90.075 105.788 76.782 1.00 65.42 604 VAL A O 1
ATOM 4812 N N . LEU A 1 622 ? 90.111 104.927 74.699 1.00 62.32 605 LEU A N 1
ATOM 4813 C CA . LEU A 1 622 ? 91.090 103.916 75.088 1.00 64.82 605 LEU A CA 1
ATOM 4814 C C . LEU A 1 622 ? 92.378 104.555 75.599 1.00 62.86 605 LEU A C 1
ATOM 4815 O O . LEU A 1 622 ? 92.941 104.111 76.605 1.00 62.56 605 LEU A O 1
ATOM 4820 N N . GLN A 1 623 ? 92.860 105.599 74.920 1.00 64.93 606 GLN A N 1
ATOM 4821 C CA . GLN A 1 623 ? 94.027 106.320 75.413 1.00 62.29 606 GLN A CA 1
ATOM 4822 C C . GLN A 1 623 ? 93.676 107.186 76.613 1.00 58.03 606 GLN A C 1
ATOM 4823 O O . GLN A 1 623 ? 94.559 107.525 77.409 1.00 53.22 606 GLN A O 1
ATOM 4829 N N . GLN A 1 624 ? 92.402 107.558 76.758 1.00 63.70 607 GLN A N 1
ATOM 4830 C CA . GLN A 1 624 ? 91.991 108.314 77.935 1.00 63.62 607 GLN A CA 1
ATOM 4831 C C . GLN A 1 624 ? 92.179 107.501 79.210 1.00 59.59 607 GLN A C 1
ATOM 4832 O O . GLN A 1 624 ? 92.712 108.008 80.204 1.00 60.03 607 GLN A O 1
ATOM 4838 N N . TYR A 1 625 ? 91.752 106.236 79.208 1.00 60.54 608 TYR A N 1
ATOM 4839 C CA . TYR A 1 625 ? 91.763 105.457 80.443 1.00 57.04 608 TYR A CA 1
ATOM 4840 C C . TYR A 1 625 ? 92.896 104.436 80.500 1.00 54.98 608 TYR A C 1
ATOM 4841 O O . TYR A 1 625 ? 92.941 103.634 81.437 1.00 52.19 608 TYR A O 1
ATOM 4850 N N . SER A 1 626 ? 93.828 104.470 79.543 1.00 63.72 609 SER A N 1
ATOM 4851 C CA . SER A 1 626 ? 94.866 103.448 79.425 1.00 66.00 609 SER A CA 1
ATOM 4852 C C . SER A 1 626 ? 95.691 103.339 80.703 1.00 59.98 609 SER A C 1
ATOM 4853 O O . SER A 1 626 ? 96.536 104.198 80.974 1.00 62.43 609 SER A O 1
ATOM 4856 N N . PRO A 1 627 ? 95.499 102.279 81.493 1.00 56.71 610 PRO A N 1
ATOM 4857 C CA . PRO A 1 627 ? 96.126 102.235 82.822 1.00 55.44 610 PRO A CA 1
ATOM 4858 C C . PRO A 1 627 ? 97.623 101.995 82.791 1.00 61.32 610 PRO A C 1
ATOM 4859 O O . PRO A 1 627 ? 98.295 102.289 83.787 1.00 64.27 610 PRO A O 1
ATOM 4863 N N . LEU A 1 628 ? 98.168 101.468 81.694 1.00 58.99 611 LEU A N 1
ATOM 4864 C CA . LEU A 1 628 ? 99.604 101.217 81.641 1.00 61.04 611 LEU A CA 1
ATOM 4865 C C . LEU A 1 628 ? 100.387 102.524 81.591 1.00 64.78 611 LEU A C 1
ATOM 4866 O O . LEU A 1 628 ? 101.484 102.619 82.154 1.00 69.86 611 LEU A O 1
ATOM 4871 N N . HIS A 1 629 ? 99.839 103.542 80.927 1.00 63.23 612 HIS A N 1
ATOM 4872 C CA . HIS A 1 629 ? 100.538 104.801 80.721 1.00 65.89 612 HIS A CA 1
ATOM 4873 C C . HIS A 1 629 ? 99.994 105.917 81.610 1.00 65.23 612 HIS A C 1
ATOM 4874 O O . HIS A 1 629 ? 100.724 106.866 81.909 1.00 67.82 612 HIS A O 1
ATOM 4881 N N . ASN A 1 630 ? 98.754 105.798 82.089 1.00 63.79 613 ASN A N 1
ATOM 4882 C CA . ASN A 1 630 ? 98.121 106.867 82.853 1.00 68.09 613 ASN A CA 1
ATOM 4883 C C . ASN A 1 630 ? 98.726 107.063 84.237 1.00 70.37 613 ASN A C 1
ATOM 4884 O O . ASN A 1 630 ? 98.405 108.056 84.897 1.00 73.86 613 ASN A O 1
ATOM 4889 N N . ILE A 1 631 ? 99.585 106.150 84.690 1.00 64.73 614 ILE A N 1
ATOM 4890 C CA . ILE A 1 631 ? 100.175 106.268 86.019 1.00 63.87 614 ILE A CA 1
ATOM 4891 C C . ILE A 1 631 ? 101.153 107.436 86.040 1.00 65.34 614 ILE A C 1
ATOM 4892 O O . ILE A 1 631 ? 101.973 107.599 85.128 1.00 65.01 614 ILE A O 1
ATOM 4897 N N . LYS A 1 632 ? 101.070 108.255 87.086 1.00 65.60 615 LYS A N 1
ATOM 4898 C CA . LYS A 1 632 ? 101.845 109.481 87.214 1.00 65.02 615 LYS A CA 1
ATOM 4899 C C . LYS A 1 632 ? 102.766 109.406 88.426 1.00 66.63 615 LYS A C 1
ATOM 4900 O O . LYS A 1 632 ? 102.432 108.776 89.435 1.00 61.18 615 LYS A O 1
ATOM 4906 N N . SER A 1 633 ? 103.924 110.053 88.318 1.00 68.75 616 SER A N 1
ATOM 4907 C CA . SER A 1 633 ? 104.897 110.117 89.397 1.00 66.82 616 SER A CA 1
ATOM 4908 C C . SER A 1 633 ? 104.556 111.240 90.370 1.00 64.79 616 SER A C 1
ATOM 4909 O O . SER A 1 633 ? 103.772 112.143 90.071 1.00 68.23 616 SER A O 1
ATOM 4912 N N . GLY A 1 634 ? 105.166 111.174 91.550 1.00 65.09 617 GLY A N 1
ATOM 4913 C CA . GLY A 1 634 ? 105.037 112.247 92.521 1.00 67.05 617 GLY A CA 1
ATOM 4914 C C . GLY A 1 634 ? 103.707 112.295 93.236 1.00 59.61 617 GLY A C 1
ATOM 4915 O O . GLY A 1 634 ? 103.437 113.257 93.962 1.00 57.56 617 GLY A O 1
ATOM 4916 N N . ILE A 1 635 ? 102.865 111.282 93.055 1.00 57.84 618 ILE A N 1
ATOM 4917 C CA . ILE A 1 635 ? 101.576 111.197 93.729 1.00 59.10 618 ILE A CA 1
ATOM 4918 C C . ILE A 1 635 ? 101.511 109.869 94.467 1.00 60.37 618 ILE A C 1
ATOM 4919 O O . ILE A 1 635 ? 101.980 108.847 93.955 1.00 56.49 618 ILE A O 1
ATOM 4924 N N . LYS A 1 636 ? 100.954 109.889 95.675 1.00 61.35 619 LYS A N 1
ATOM 4925 C CA . LYS A 1 636 ? 100.840 108.668 96.458 1.00 61.91 619 LYS A CA 1
ATOM 4926 C C . LYS A 1 636 ? 99.969 107.649 95.733 1.00 63.66 619 LYS A C 1
ATOM 4927 O O . LYS A 1 636 ? 99.011 108.001 95.040 1.00 63.84 619 LYS A O 1
ATOM 4933 N N . TYR A 1 637 ? 100.331 106.379 95.871 1.00 63.31 620 TYR A N 1
ATOM 4934 C CA . TYR A 1 637 ? 99.598 105.279 95.275 1.00 59.18 620 TYR A CA 1
ATOM 4935 C C . TYR A 1 637 ? 99.462 104.153 96.286 1.00 53.72 620 TYR A C 1
ATOM 4936 O O . TYR A 1 637 ? 100.332 103.974 97.144 1.00 54.12 620 TYR A O 1
ATOM 4945 N N . PRO A 1 638 ? 98.381 103.385 96.217 1.00 54.89 621 PRO A N 1
ATOM 4946 C CA . PRO A 1 638 ? 98.219 102.259 97.140 1.00 55.64 621 PRO A CA 1
ATOM 4947 C C . PRO A 1 638 ? 99.080 101.079 96.716 1.00 57.94 621 PRO A C 1
ATOM 4948 O O . PRO A 1 638 ? 99.693 101.063 95.647 1.00 61.16 621 PRO A O 1
ATOM 4952 N N . ALA A 1 639 ? 99.115 100.070 97.583 1.00 56.54 622 ALA A N 1
ATOM 4953 C CA . ALA A 1 639 ? 99.958 98.906 97.347 1.00 59.26 622 ALA A CA 1
ATOM 4954 C C . ALA A 1 639 ? 99.257 97.895 96.453 1.00 56.22 622 ALA A C 1
ATOM 4955 O O . ALA A 1 639 ? 98.271 97.281 96.862 1.00 58.46 622 ALA A O 1
ATOM 4957 N N . ILE A 1 640 ? 99.800 97.673 95.256 1.00 54.92 623 ILE A N 1
ATOM 4958 C CA . ILE A 1 640 ? 99.234 96.717 94.310 1.00 61.18 623 ILE A CA 1
ATOM 4959 C C . ILE A 1 640 ? 99.995 95.401 94.413 1.00 66.98 623 ILE A C 1
ATOM 4960 O O . ILE A 1 640 ? 101.210 95.390 94.652 1.00 68.09 623 ILE A O 1
ATOM 4965 N N . LEU A 1 641 ? 99.260 94.295 94.299 1.00 65.31 624 LEU A N 1
ATOM 4966 C CA . LEU A 1 641 ? 99.818 92.945 94.310 1.00 61.77 624 LEU A CA 1
ATOM 4967 C C . LEU A 1 641 ? 99.200 92.206 93.127 1.00 60.60 624 LEU A C 1
ATOM 4968 O O . LEU A 1 641 ? 98.031 91.814 93.167 1.00 60.00 624 LEU A O 1
ATOM 4973 N N . VAL A 1 642 ? 99.984 92.034 92.074 1.00 61.25 625 VAL A N 1
ATOM 4974 C CA . VAL A 1 642 ? 99.527 91.326 90.885 1.00 62.43 625 VAL A CA 1
ATOM 4975 C C . VAL A 1 642 ? 99.971 89.873 90.979 1.00 63.14 625 VAL A C 1
ATOM 4976 O O . VAL A 1 642 ? 101.042 89.572 91.517 1.00 64.74 625 VAL A O 1
ATOM 4980 N N . VAL A 1 643 ? 99.129 88.962 90.493 1.00 63.90 626 VAL A N 1
ATOM 4981 C CA . VAL A 1 643 ? 99.407 87.529 90.511 1.00 63.61 626 VAL A CA 1
ATOM 4982 C C . VAL A 1 643 ? 99.254 87.003 89.091 1.00 61.29 626 VAL A C 1
ATOM 4983 O O . VAL A 1 643 ? 98.261 87.308 88.420 1.00 57.83 626 VAL A O 1
ATOM 4987 N N . THR A 1 644 ? 100.227 86.215 88.636 1.00 62.50 627 THR A N 1
ATOM 4988 C CA . THR A 1 644 ? 100.197 85.680 87.281 1.00 65.85 627 THR A CA 1
ATOM 4989 C C . THR A 1 644 ? 100.779 84.274 87.255 1.00 64.46 627 THR A C 1
ATOM 4990 O O . THR A 1 644 ? 1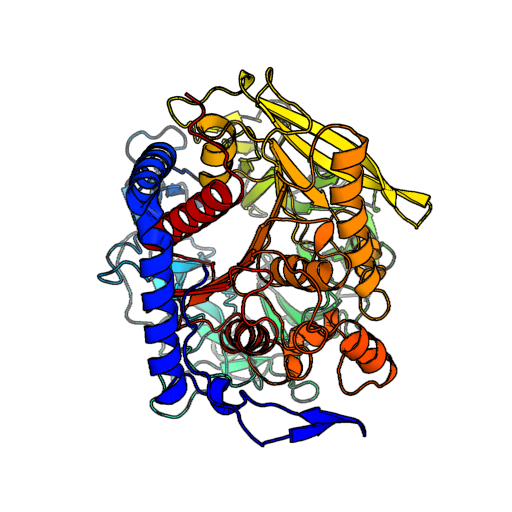01.399 83.811 88.215 1.00 61.55 627 THR A O 1
ATOM 4994 N N . GLY A 1 645 ? 100.583 83.608 86.124 1.00 70.47 628 GLY A N 1
ATOM 4995 C CA . GLY A 1 645 ? 101.144 82.288 85.906 1.00 79.24 628 GLY A CA 1
ATOM 4996 C C . GLY A 1 645 ? 101.850 82.231 84.569 1.00 76.71 628 GLY A C 1
ATOM 4997 O O . GLY A 1 645 ? 101.469 82.906 83.611 1.00 76.19 628 GLY A O 1
ATOM 4998 N N . ASP A 1 646 ? 102.899 81.406 84.515 1.00 74.99 629 ASP A N 1
ATOM 4999 C CA . ASP A 1 646 ? 103.736 81.339 83.320 1.00 74.05 629 ASP A CA 1
ATOM 5000 C C . ASP A 1 646 ? 102.939 80.851 82.116 1.00 76.81 629 ASP A C 1
ATOM 5001 O O . ASP A 1 646 ? 103.081 81.378 81.007 1.00 77.97 629 ASP A O 1
ATOM 5006 N N . HIS A 1 647 ? 102.099 79.837 82.315 1.00 76.99 630 HIS A N 1
ATOM 5007 C CA . HIS A 1 647 ? 101.261 79.298 81.244 1.00 76.70 630 HIS A CA 1
ATOM 5008 C C . HIS A 1 647 ? 99.874 79.942 81.271 1.00 73.95 630 HIS A C 1
ATOM 5009 O O . HIS A 1 647 ? 98.858 79.303 81.537 1.00 77.28 630 HIS A O 1
ATOM 5016 N N . ASP A 1 648 ? 99.848 81.240 80.987 1.00 67.27 631 ASP A N 1
ATOM 5017 C CA . ASP A 1 648 ? 98.607 82.006 80.922 1.00 69.14 631 ASP A CA 1
ATOM 5018 C C . ASP A 1 648 ? 98.330 82.337 79.460 1.00 74.43 631 ASP A C 1
ATOM 5019 O O . ASP A 1 648 ? 98.971 83.214 78.879 1.00 75.06 631 ASP A O 1
ATOM 5024 N N . ASP A 1 649 ? 97.380 81.623 78.858 1.00 81.97 632 ASP A N 1
ATOM 5025 C CA . ASP A 1 649 ? 96.990 81.903 77.483 1.00 87.22 632 ASP A CA 1
ATOM 5026 C C . ASP A 1 649 ? 95.611 82.535 77.362 1.00 84.08 632 ASP A C 1
ATOM 5027 O O . ASP A 1 649 ? 95.330 83.167 76.340 1.00 84.44 632 ASP A O 1
ATOM 5032 N N . ARG A 1 650 ? 94.742 82.368 78.363 1.00 82.87 633 ARG A N 1
ATOM 5033 C CA . ARG A 1 650 ? 93.458 83.062 78.346 1.00 81.83 633 ARG A CA 1
ATOM 5034 C C . ARG A 1 650 ? 93.672 84.569 78.333 1.00 75.76 633 ARG A C 1
ATOM 5035 O O . ARG A 1 650 ? 93.027 85.299 77.571 1.00 72.93 633 ARG A O 1
ATOM 5043 N N . VAL A 1 651 ? 94.589 85.049 79.166 1.00 74.21 634 VAL A N 1
ATOM 5044 C CA . VAL A 1 651 ? 95.093 86.413 79.100 1.00 70.56 634 VAL A CA 1
ATOM 5045 C C . VAL A 1 651 ? 96.604 86.320 78.956 1.00 67.66 634 VAL A C 1
ATOM 5046 O O . VAL A 1 651 ? 97.233 85.429 79.540 1.00 68.32 634 VAL A O 1
ATOM 5050 N N . VAL A 1 652 ? 97.177 87.187 78.129 1.00 67.25 635 VAL A N 1
ATOM 5051 C CA . VAL A 1 652 ? 98.637 87.174 78.023 1.00 65.44 635 VAL A CA 1
ATOM 5052 C C . VAL A 1 652 ? 99.226 87.690 79.328 1.00 64.55 635 VAL A C 1
ATOM 5053 O O . VAL A 1 652 ? 98.912 88.822 79.746 1.00 70.30 635 VAL A O 1
ATOM 5057 N N . PRO A 1 653 ? 100.057 86.910 80.023 1.00 62.42 636 PRO A N 1
ATOM 5058 C CA . PRO A 1 653 ? 100.568 87.367 81.321 1.00 64.93 636 PRO A CA 1
ATOM 5059 C C . PRO A 1 653 ? 101.394 88.630 81.225 1.00 66.41 636 PRO A C 1
ATOM 5060 O O . PRO A 1 653 ? 101.377 89.428 82.172 1.00 69.49 636 PRO A O 1
ATOM 5064 N N . LEU A 1 654 ? 102.069 88.855 80.092 1.00 63.76 637 LEU A N 1
ATOM 5065 C CA . LEU A 1 654 ? 103.022 89.954 79.978 1.00 63.65 637 LEU A CA 1
ATOM 5066 C C . LEU A 1 654 ? 102.413 91.280 80.410 1.00 63.21 637 LEU A C 1
ATOM 5067 O O . LEU A 1 654 ? 103.045 92.026 81.169 1.00 64.83 637 LEU A O 1
ATOM 5072 N N . HIS A 1 655 ? 101.166 91.546 80.011 1.00 61.78 638 HIS A N 1
ATOM 5073 C CA . HIS A 1 655 ? 100.516 92.810 80.336 1.00 63.80 638 HIS A CA 1
ATOM 5074 C C . HIS A 1 655 ? 100.649 93.116 81.819 1.00 64.42 638 HIS A C 1
ATOM 5075 O O . HIS A 1 655 ? 101.087 94.205 82.209 1.00 62.47 638 HIS A O 1
ATOM 5082 N N . SER A 1 656 ? 100.329 92.130 82.659 1.00 65.87 639 SER A N 1
ATOM 5083 C CA . SER A 1 656 ? 100.380 92.352 84.098 1.00 65.56 639 SER A CA 1
ATOM 5084 C C . SER A 1 656 ? 101.763 92.809 84.535 1.00 68.67 639 SER A C 1
ATOM 5085 O O . SER A 1 656 ? 101.899 93.859 85.176 1.00 73.30 639 SER A O 1
ATOM 5088 N N . LEU A 1 657 ? 102.810 92.070 84.152 1.00 66.17 640 LEU A N 1
ATOM 5089 C CA . LEU A 1 657 ? 104.150 92.495 84.540 1.00 64.77 640 LEU A CA 1
ATOM 5090 C C . LEU A 1 657 ? 104.471 93.849 83.930 1.00 69.11 640 LEU A C 1
ATOM 5091 O O . LEU A 1 657 ? 105.101 94.697 84.571 1.00 69.10 640 LEU A O 1
ATOM 5096 N N . LYS A 1 658 ? 104.004 94.080 82.699 1.00 68.90 641 LYS A N 1
ATOM 5097 C CA . LYS A 1 658 ? 104.185 95.381 82.069 1.00 66.32 641 LYS A CA 1
ATOM 5098 C C . LYS A 1 658 ? 103.695 96.492 82.983 1.00 68.76 641 LYS A C 1
ATOM 5099 O O . LYS A 1 658 ? 104.372 97.515 83.149 1.00 70.00 641 LYS A O 1
ATOM 5105 N N . TYR A 1 659 ? 102.545 96.284 83.627 1.00 67.56 642 TYR A N 1
ATOM 5106 C CA . TYR A 1 659 ? 102.024 97.275 84.558 1.00 63.87 642 TYR A CA 1
ATOM 5107 C C . TYR A 1 659 ? 103.041 97.533 85.663 1.00 65.55 642 TYR A C 1
ATOM 5108 O O . TYR A 1 659 ? 103.477 98.671 85.875 1.00 67.16 642 TYR A O 1
ATOM 5117 N N . VAL A 1 660 ? 103.495 96.463 86.320 1.00 64.52 643 VAL A N 1
ATOM 5118 C CA . VAL A 1 660 ? 104.488 96.621 87.378 1.00 66.42 643 VAL A CA 1
ATOM 5119 C C . VAL A 1 660 ? 105.730 97.297 86.820 1.00 66.48 643 VAL A C 1
ATOM 5120 O O . VAL A 1 660 ? 106.378 98.108 87.496 1.00 69.60 643 VAL A O 1
ATOM 5124 N N . ALA A 1 661 ? 106.025 97.035 85.545 1.00 63.91 644 ALA A N 1
ATOM 5125 C CA . ALA A 1 661 ? 107.216 97.585 84.915 1.00 68.19 644 ALA A CA 1
ATOM 5126 C C . ALA A 1 661 ? 107.251 99.101 85.020 1.00 68.59 644 ALA A C 1
ATOM 5127 O O . ALA A 1 661 ? 108.323 99.689 85.207 1.00 70.82 644 ALA A O 1
ATOM 5129 N N . THR A 1 662 ? 106.092 99.759 84.916 1.00 71.64 645 THR A N 1
ATOM 5130 C CA . THR A 1 662 ? 106.102 101.211 85.055 1.00 68.73 645 THR A CA 1
ATOM 5131 C C . THR A 1 662 ? 106.338 101.613 86.505 1.00 63.34 645 THR A C 1
ATOM 5132 O O . THR A 1 662 ? 107.188 102.467 86.791 1.00 61.24 645 THR A O 1
ATOM 5136 N N . LEU A 1 663 ? 105.634 100.965 87.439 1.00 60.16 646 LEU A N 1
ATOM 5137 C CA . LEU A 1 663 ? 105.673 101.406 88.829 1.00 58.31 646 LEU A CA 1
ATOM 5138 C C . LEU A 1 663 ? 107.087 101.360 89.382 1.00 58.52 646 LEU A C 1
ATOM 5139 O O . LEU A 1 663 ? 107.498 102.259 90.126 1.00 60.21 646 LEU A O 1
ATOM 5144 N N . GLN A 1 664 ? 107.858 100.340 88.993 1.00 62.07 647 GLN A N 1
ATOM 5145 C CA . GLN A 1 664 ? 109.228 100.205 89.476 1.00 65.27 647 GLN A CA 1
ATOM 5146 C C . GLN A 1 664 ? 110.010 101.495 89.277 1.00 65.80 647 GLN A C 1
ATOM 5147 O O . GLN A 1 664 ? 110.798 101.897 90.141 1.00 62.52 647 GLN A O 1
ATOM 5153 N N . HIS A 1 665 ? 109.806 102.162 88.141 1.00 67.06 648 HIS A N 1
ATOM 5154 C CA . HIS A 1 665 ? 110.536 103.398 87.900 1.00 66.06 648 HIS A CA 1
ATOM 5155 C C . HIS A 1 665 ? 109.711 104.622 88.266 1.00 66.30 648 HIS A C 1
ATOM 5156 O O . HIS A 1 665 ? 110.269 105.708 88.458 1.00 68.72 648 HIS A O 1
ATOM 5163 N N . MET A 1 666 ? 108.393 104.467 88.387 1.00 64.47 649 MET A N 1
ATOM 5164 C CA . MET A 1 666 ? 107.536 105.639 88.510 1.00 71.16 649 MET A CA 1
ATOM 5165 C C . MET A 1 666 ? 107.451 106.114 89.955 1.00 69.90 649 MET A C 1
ATOM 5166 O O . MET A 1 666 ? 107.309 107.315 90.212 1.00 70.20 649 MET A O 1
ATOM 5171 N N . ASN A 1 667 ? 107.541 105.192 90.911 1.00 64.42 650 ASN A N 1
ATOM 5172 C CA . ASN A 1 667 ? 107.523 105.517 92.336 1.00 63.68 650 ASN A CA 1
ATOM 5173 C C . ASN A 1 667 ? 108.748 104.893 92.989 1.00 60.92 650 ASN A C 1
ATOM 5174 O O . ASN A 1 667 ? 108.784 103.679 93.235 1.00 55.74 650 ASN A O 1
ATOM 5179 N N . PRO A 1 668 ? 109.780 105.692 93.275 1.00 58.58 651 PRO A N 1
ATOM 5180 C CA . PRO A 1 668 ? 110.993 105.116 93.887 1.00 57.95 651 PRO A CA 1
ATOM 5181 C C . PRO A 1 668 ? 110.760 104.556 95.279 1.00 65.94 651 PRO A C 1
ATOM 5182 O O . PRO A 1 668 ? 111.056 103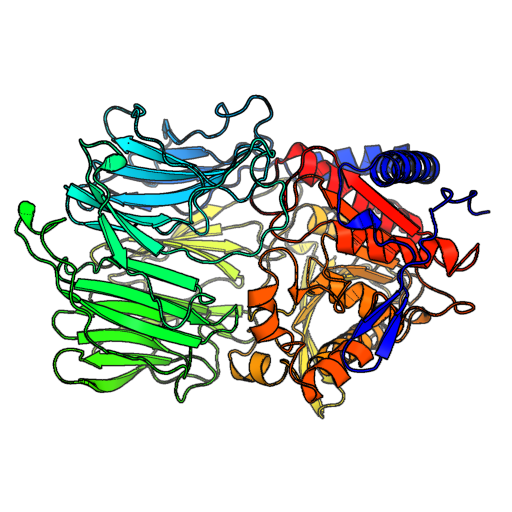.381 95.531 1.00 70.61 651 PRO A O 1
ATOM 5186 N N . ASN A 1 669 ? 110.236 105.371 96.198 1.00 70.43 652 ASN A N 1
ATOM 5187 C CA . ASN A 1 669 ? 110.045 104.953 97.582 1.00 74.14 652 ASN A CA 1
ATOM 5188 C C . ASN A 1 669 ? 108.721 105.444 98.159 1.00 73.02 652 ASN A C 1
ATOM 5189 O O . ASN A 1 669 ? 108.470 105.266 99.355 1.00 70.95 652 ASN A O 1
ATOM 5194 N N . GLU A 1 670 ? 107.872 106.056 97.339 1.00 68.88 653 GLU A N 1
ATOM 5195 C CA . GLU A 1 670 ? 106.606 106.610 97.791 1.00 67.15 653 GLU A CA 1
ATOM 5196 C C . GLU A 1 670 ? 105.485 105.770 97.198 1.00 63.82 653 GLU A C 1
ATOM 5197 O O . GLU A 1 670 ? 105.539 105.386 96.027 1.00 66.72 653 GLU A O 1
ATOM 5203 N N . GLY A 1 671 ? 104.477 105.476 98.011 1.00 62.11 654 GLY A N 1
ATOM 5204 C CA . GLY A 1 671 ? 103.385 104.657 97.541 1.00 64.21 654 GLY A CA 1
ATOM 5205 C C . GLY A 1 671 ? 103.747 103.188 97.592 1.00 68.14 654 GLY A C 1
ATOM 5206 O O . GLY A 1 671 ? 104.805 102.794 98.090 1.00 71.80 654 GLY A O 1
ATOM 5207 N N . GLY A 1 672 ? 102.857 102.361 97.058 1.00 66.16 655 GLY A N 1
ATOM 5208 C CA . GLY A 1 672 ? 103.031 100.933 97.124 1.00 66.57 655 GLY A CA 1
ATOM 5209 C C . GLY A 1 672 ? 102.844 100.407 98.533 1.00 66.28 655 GLY A C 1
ATOM 5210 O O . GLY A 1 672 ? 102.054 100.947 99.315 1.00 62.03 655 GLY A O 1
ATOM 5211 N N . PRO A 1 673 ? 103.566 99.334 98.892 1.00 69.19 656 PRO A N 1
ATOM 5212 C CA . PRO A 1 673 ? 104.580 98.613 98.105 1.00 72.45 656 PRO A CA 1
ATOM 5213 C C . PRO A 1 673 ? 104.008 97.846 96.915 1.00 70.28 656 PRO A C 1
ATOM 5214 O O . PRO A 1 673 ? 102.810 97.607 96.817 1.00 65.31 656 PRO A O 1
ATOM 5218 N N . PHE A 1 674 ? 104.876 97.440 95.992 1.00 74.39 657 PHE A N 1
ATOM 5219 C CA . PHE A 1 674 ? 104.471 96.906 94.696 1.00 75.34 657 PHE A CA 1
ATOM 5220 C C . PHE A 1 674 ? 104.948 95.465 94.588 1.00 73.52 657 PHE A C 1
ATOM 5221 O O . PHE A 1 674 ? 106.155 95.206 94.565 1.00 72.49 657 PHE A O 1
ATOM 5229 N N . LEU A 1 675 ? 104.003 94.530 94.511 1.00 68.32 658 LEU A N 1
ATOM 5230 C CA . LEU A 1 675 ? 104.323 93.112 94.566 1.00 67.51 658 LEU A CA 1
ATOM 5231 C C . LEU A 1 675 ? 103.823 92.416 93.310 1.00 71.66 658 LEU A C 1
ATOM 5232 O O . LEU A 1 675 ? 102.693 92.650 92.874 1.00 72.35 658 LEU A O 1
ATOM 5237 N N . ALA A 1 676 ? 104.669 91.570 92.734 1.00 76.33 659 ALA A N 1
ATOM 5238 C CA . ALA A 1 676 ? 104.313 90.748 91.585 1.00 77.90 659 ALA A CA 1
ATOM 5239 C C . ALA A 1 676 ? 104.666 89.301 91.896 1.00 76.80 659 ALA A C 1
ATOM 5240 O O . ALA A 1 676 ? 105.848 88.960 92.019 1.00 71.13 659 ALA A O 1
ATOM 5242 N N . ARG A 1 677 ? 103.647 88.454 92.016 1.00 78.31 660 ARG A N 1
ATOM 5243 C CA . ARG A 1 677 ? 103.839 87.036 92.286 1.00 72.17 660 ARG A CA 1
ATOM 5244 C C . ARG A 1 677 ? 103.520 86.267 91.010 1.00 69.71 660 ARG A C 1
ATOM 5245 O O . ARG A 1 677 ? 102.351 86.096 90.648 1.00 65.80 660 ARG A O 1
ATOM 5253 N N . ILE A 1 678 ? 104.555 85.829 90.333 1.00 68.73 661 ILE A N 1
ATOM 5254 C CA . ILE A 1 678 ? 104.431 85.019 89.132 1.00 69.42 661 ILE A CA 1
ATOM 5255 C C . ILE A 1 678 ? 104.787 83.586 89.493 1.00 69.03 661 ILE A C 1
ATOM 5256 O O . ILE A 1 678 ? 105.912 83.292 89.913 1.00 71.08 661 ILE A O 1
ATOM 5261 N N . GLU A 1 679 ? 103.819 82.689 89.339 1.00 68.74 662 GLU A N 1
ATOM 5262 C CA . GLU A 1 679 ? 103.929 81.318 89.822 1.00 71.20 662 GLU A CA 1
ATOM 5263 C C . GLU A 1 679 ? 104.228 80.413 88.635 1.00 73.58 662 GLU A C 1
ATOM 5264 O O . GLU A 1 679 ? 103.531 80.462 87.615 1.00 72.74 662 GLU A O 1
ATOM 5270 N N . VAL A 1 680 ? 105.277 79.602 88.766 1.00 72.56 663 VAL A N 1
ATOM 5271 C CA . VAL A 1 680 ? 105.690 78.725 87.680 1.00 73.48 663 VAL A CA 1
ATOM 5272 C C . VAL A 1 680 ? 104.705 77.575 87.541 1.00 77.78 663 VAL A C 1
ATOM 5273 O O . VAL A 1 680 ? 104.263 76.988 88.537 1.00 77.34 663 VAL A O 1
ATOM 5277 N N . ALA A 1 681 ? 104.353 77.252 86.295 1.00 77.49 664 ALA A N 1
ATOM 5278 C CA . ALA A 1 681 ? 103.522 76.094 85.968 1.00 76.76 664 ALA A CA 1
ATOM 5279 C C . ALA A 1 681 ? 102.155 76.175 86.651 1.00 75.57 664 ALA A C 1
ATOM 5280 O O . ALA A 1 681 ? 101.810 75.371 87.520 1.00 71.38 664 ALA A O 1
ATOM 5282 N N . ALA A 1 682 ? 101.374 77.172 86.239 1.00 78.71 665 ALA A N 1
ATOM 5283 C CA . ALA A 1 682 ? 100.028 77.369 86.756 1.00 81.20 665 ALA A CA 1
ATOM 5284 C C . ALA A 1 682 ? 99.078 77.625 85.596 1.00 87.89 665 ALA A C 1
ATOM 5285 O O . ALA A 1 682 ? 99.488 77.734 84.438 1.00 90.47 665 ALA A O 1
ATOM 5287 N N . GLY A 1 683 ? 97.796 77.719 85.921 1.00 89.83 666 GLY A N 1
ATOM 5288 C CA . GLY A 1 683 ? 96.746 77.953 84.954 1.00 91.70 666 GLY A CA 1
ATOM 5289 C C . GLY A 1 683 ? 96.265 79.388 84.948 1.00 91.39 666 GLY A C 1
ATOM 5290 O O . GLY A 1 683 ? 97.004 80.319 85.288 1.00 90.14 666 GLY A O 1
ATOM 5291 N N . HIS A 1 684 ? 95.006 79.571 84.551 1.00 92.60 667 HIS A N 1
ATOM 5292 C CA . HIS A 1 684 ? 94.393 80.890 84.469 1.00 95.69 667 HIS A CA 1
ATOM 5293 C C . HIS A 1 684 ? 93.325 81.127 85.525 1.00 99.57 667 HIS A C 1
ATOM 5294 O O . HIS A 1 684 ? 93.125 82.272 85.944 1.00 97.34 667 HIS A O 1
ATOM 5301 N N . GLY A 1 685 ? 92.648 80.076 85.976 1.00 99.74 668 GLY A N 1
ATOM 5302 C CA . GLY A 1 685 ? 91.544 80.225 86.903 1.00 101.69 668 GLY A CA 1
ATOM 5303 C C . GLY A 1 685 ? 90.443 79.217 86.649 1.00 103.27 668 GLY A C 1
ATOM 5304 O O . GLY A 1 685 ? 89.567 79.012 87.494 1.00 105.23 668 GLY A O 1
ATOM 5305 N N . ALA A 1 686 ? 90.482 78.578 85.484 1.00 104.21 669 ALA A N 1
ATOM 5306 C CA . ALA A 1 686 ? 89.556 77.509 85.131 1.00 106.28 669 ALA A CA 1
ATOM 5307 C C . ALA A 1 686 ? 90.308 76.190 85.246 1.00 106.90 669 ALA A C 1
ATOM 5308 O O . ALA A 1 686 ? 91.187 75.896 84.428 1.00 106.36 669 ALA A O 1
ATOM 5310 N N . GLY A 1 687 ? 89.964 75.399 86.258 1.00 106.04 670 GLY A N 1
ATOM 5311 C CA . GLY A 1 687 ? 90.655 74.149 86.498 1.00 104.82 670 GLY A CA 1
ATOM 5312 C C . GLY A 1 687 ? 91.911 74.255 87.329 1.00 100.03 670 GLY A C 1
ATOM 5313 O O . GLY A 1 687 ? 92.788 73.392 87.208 1.00 96.84 670 GLY A O 1
ATOM 5314 N N . LYS A 1 688 ? 92.036 75.286 88.156 1.00 100.54 671 LYS A N 1
ATOM 5315 C CA . LYS A 1 688 ? 93.225 75.436 88.987 1.00 94.95 671 LYS A CA 1
ATOM 5316 C C . LYS A 1 688 ? 93.318 74.287 89.986 1.00 91.38 671 LYS A C 1
ATOM 5317 O O . LYS A 1 688 ? 92.308 73.925 90.601 1.00 89.51 671 LYS A O 1
ATOM 5323 N N . PRO A 1 689 ? 94.493 73.688 90.168 1.00 88.29 672 PRO A N 1
ATOM 5324 C CA . PRO A 1 689 ? 94.640 72.658 91.201 1.00 78.87 672 PRO A CA 1
ATOM 5325 C C . PRO A 1 689 ? 94.440 73.249 92.587 1.00 71.38 672 PRO A C 1
ATOM 5326 O O . PRO A 1 689 ? 94.804 74.396 92.854 1.00 71.75 672 PRO A O 1
ATOM 5330 N N . THR A 1 690 ? 93.865 72.438 93.478 1.00 65.17 673 THR A N 1
ATOM 5331 C CA . THR A 1 690 ? 93.433 72.944 94.778 1.00 63.27 673 THR A CA 1
ATOM 5332 C C . THR A 1 690 ? 94.608 73.457 95.600 1.00 65.62 673 THR A C 1
ATOM 5333 O O . THR A 1 690 ? 94.499 74.485 96.277 1.00 66.12 673 THR A O 1
ATOM 5337 N N . SER A 1 691 ? 95.741 72.755 95.557 1.00 63.98 674 SER A N 1
ATOM 5338 C CA . SER A 1 691 ? 96.897 73.185 96.338 1.00 60.93 674 SER A CA 1
ATOM 5339 C C . SER A 1 691 ? 97.360 74.574 95.911 1.00 64.21 674 SER A C 1
ATOM 5340 O O . SER A 1 691 ? 97.565 75.460 96.751 1.00 66.76 674 SER A O 1
ATOM 5343 N N . LYS A 1 692 ? 97.489 74.793 94.601 1.00 60.60 675 LYS A N 1
ATOM 5344 C CA . LYS A 1 692 ? 98.015 76.064 94.116 1.00 63.36 675 LYS A CA 1
ATOM 5345 C C . LYS A 1 692 ? 97.033 77.207 94.346 1.00 65.75 675 LYS A C 1
ATOM 5346 O O . LYS A 1 692 ? 97.433 78.294 94.777 1.00 69.38 675 LYS A O 1
ATOM 5352 N N . ILE A 1 693 ? 95.745 76.987 94.070 1.00 62.94 676 ILE A N 1
ATOM 5353 C CA . ILE A 1 693 ? 94.768 78.058 94.260 1.00 62.65 676 ILE A CA 1
ATOM 5354 C C . ILE A 1 693 ? 94.619 78.379 95.742 1.00 65.24 676 ILE A C 1
ATOM 5355 O O . ILE A 1 693 ? 94.473 79.544 96.131 1.00 68.30 676 ILE A O 1
ATOM 5360 N N . LEU A 1 694 ? 94.671 77.352 96.595 1.00 65.23 677 LEU A N 1
ATOM 5361 C CA . LEU A 1 694 ? 94.594 77.578 98.033 1.00 65.08 677 LEU A CA 1
ATOM 5362 C C . LEU A 1 694 ? 95.794 78.375 98.528 1.00 64.40 677 LEU A C 1
ATOM 5363 O O . LEU A 1 694 ? 95.644 79.315 99.317 1.00 69.87 677 LEU A O 1
ATOM 5368 N N . ARG A 1 695 ? 96.996 78.022 98.064 1.00 57.04 678 ARG A N 1
ATOM 5369 C CA . ARG A 1 695 ? 98.182 78.768 98.471 1.00 57.34 678 ARG A CA 1
ATOM 5370 C C . ARG A 1 695 ? 98.123 80.211 97.982 1.00 66.85 678 ARG A C 1
ATOM 5371 O O . ARG A 1 695 ? 98.486 81.139 98.717 1.00 67.88 678 ARG A O 1
ATOM 5379 N N . GLU A 1 696 ? 97.664 80.419 96.746 1.00 68.32 679 GLU A N 1
ATOM 5380 C CA . GLU A 1 696 ? 97.567 81.772 96.208 1.00 68.72 679 GLU A CA 1
ATOM 5381 C C . GLU A 1 696 ? 96.559 82.609 96.986 1.00 68.68 679 GLU A C 1
ATOM 5382 O O . GLU A 1 696 ? 96.833 83.769 97.318 1.00 67.07 679 GLU A O 1
ATOM 5388 N N . ALA A 1 697 ? 95.391 82.037 97.291 1.00 65.37 680 ALA A N 1
ATOM 5389 C CA . ALA A 1 697 ? 94.400 82.759 98.080 1.00 64.28 680 ALA A CA 1
ATOM 5390 C C . ALA A 1 697 ? 94.929 83.068 99.472 1.00 67.08 680 ALA A C 1
ATOM 5391 O O . ALA A 1 697 ? 94.713 84.168 99.998 1.00 70.61 680 ALA A O 1
ATOM 5393 N N . GLY A 1 698 ? 95.623 82.108 100.087 1.00 66.92 681 GLY A N 1
ATOM 5394 C CA . GLY A 1 698 ? 96.215 82.360 101.387 1.00 69.75 681 GLY A CA 1
ATOM 5395 C C . GLY A 1 698 ? 97.198 83.512 101.359 1.00 67.41 681 GLY A C 1
ATOM 5396 O O . GLY A 1 698 ? 97.165 84.386 102.226 1.00 71.13 681 GLY A O 1
ATOM 5397 N N . ASP A 1 699 ? 98.074 83.539 100.352 1.00 62.60 682 ASP A N 1
ATOM 5398 C CA . ASP A 1 699 ? 99.026 84.640 100.236 1.00 62.12 682 ASP A CA 1
ATOM 5399 C C . ASP A 1 699 ? 98.317 85.971 100.015 1.00 65.25 682 ASP A C 1
ATOM 5400 O O . ASP A 1 699 ? 98.700 86.991 100.602 1.00 62.31 682 ASP A O 1
ATOM 5405 N N . ILE A 1 700 ? 97.280 85.978 99.174 1.00 68.73 683 ILE A N 1
ATOM 5406 C CA . ILE A 1 700 ? 96.555 87.215 98.896 1.00 67.24 683 ILE A CA 1
ATOM 5407 C C . ILE A 1 700 ? 95.933 87.761 100.174 1.00 60.52 683 ILE A C 1
ATOM 5408 O O . ILE A 1 700 ? 96.025 88.960 100.477 1.00 62.23 683 ILE A O 1
ATOM 5413 N N . TYR A 1 701 ? 95.302 86.883 100.953 1.00 58.72 684 TYR A N 1
ATOM 5414 C CA . TYR A 1 701 ? 94.653 87.344 102.172 1.00 54.28 684 TYR A CA 1
ATOM 5415 C C . TYR A 1 701 ? 95.663 87.716 103.251 1.00 56.22 684 TYR A C 1
ATOM 5416 O O . TYR A 1 701 ? 95.410 88.644 104.027 1.00 56.39 684 TYR A O 1
ATOM 5425 N N . THR A 1 702 ? 96.822 87.049 103.301 1.00 62.91 685 THR A N 1
ATOM 5426 C CA . THR A 1 702 ? 97.856 87.493 104.230 1.00 65.98 685 THR A CA 1
ATOM 5427 C C . THR A 1 702 ? 98.331 88.889 103.873 1.00 61.80 685 THR A C 1
ATOM 5428 O O . THR A 1 702 ? 98.551 89.723 104.755 1.00 54.65 685 THR A O 1
ATOM 5432 N N . PHE A 1 703 ? 98.516 89.153 102.579 1.00 63.40 686 PHE A N 1
ATOM 5433 C CA . PHE A 1 703 ? 98.945 90.479 102.147 1.00 61.00 686 PHE A CA 1
ATOM 5434 C C . PHE A 1 703 ? 97.917 91.537 102.527 1.00 55.55 686 PHE A C 1
ATOM 5435 O O . PHE A 1 703 ? 98.262 92.583 103.098 1.00 56.94 686 PHE A O 1
ATOM 5443 N N . ILE A 1 704 ? 96.640 91.277 102.230 1.00 53.23 687 ILE A N 1
ATOM 5444 C CA . ILE A 1 704 ? 95.629 92.290 102.519 1.00 52.65 687 ILE A CA 1
ATOM 5445 C C . ILE A 1 704 ? 95.465 92.474 104.021 1.00 49.20 687 ILE A C 1
ATOM 5446 O O . ILE A 1 704 ? 95.133 93.572 104.481 1.00 50.25 687 ILE A O 1
ATOM 5451 N N . ALA A 1 705 ? 95.693 91.424 104.814 1.00 51.89 688 ALA A N 1
ATOM 5452 C CA . ALA A 1 705 ? 95.649 91.585 106.263 1.00 51.31 688 ALA A CA 1
ATOM 5453 C C . ALA A 1 705 ? 96.846 92.381 106.767 1.00 53.37 688 ALA A C 1
ATOM 5454 O O . ALA A 1 705 ? 96.707 93.223 107.661 1.00 54.48 688 ALA A O 1
ATOM 5456 N N . LYS A 1 706 ? 98.031 92.117 106.215 1.00 49.84 689 LYS A N 1
ATOM 5457 C CA . LYS A 1 706 ? 99.234 92.805 106.666 1.00 46.54 689 LYS A CA 1
ATOM 5458 C C . LYS A 1 706 ? 99.159 94.295 106.373 1.00 50.98 689 LYS A C 1
ATOM 5459 O O . LYS A 1 706 ? 99.514 95.121 107.222 1.00 50.92 689 LYS A O 1
ATOM 5465 N N . ASN A 1 707 ? 98.688 94.663 105.182 1.00 50.60 690 ASN A N 1
ATOM 5466 C CA . ASN A 1 707 ? 98.644 96.079 104.840 1.00 50.04 690 ASN A CA 1
ATOM 5467 C C . ASN A 1 707 ? 97.385 96.780 105.338 1.00 56.11 690 ASN A C 1
ATOM 5468 O O . ASN A 1 707 ? 97.258 97.995 105.149 1.00 59.79 690 ASN A O 1
ATOM 5473 N N . ILE A 1 708 ? 96.460 96.054 105.964 1.00 52.21 691 ILE A N 1
ATOM 5474 C CA . ILE A 1 708 ? 95.301 96.670 106.600 1.00 50.81 691 ILE A CA 1
ATOM 5475 C C . ILE A 1 708 ? 95.461 96.749 108.118 1.00 52.26 691 ILE A C 1
ATOM 5476 O O . ILE A 1 708 ? 94.864 97.639 108.746 1.00 51.21 691 ILE A O 1
ATOM 5481 N N . ASN A 1 709 ? 96.300 95.897 108.710 1.00 53.97 692 ASN A N 1
ATOM 5482 C CA . ASN A 1 709 ? 96.433 95.762 110.161 1.00 57.64 692 ASN A CA 1
ATOM 5483 C C . ASN A 1 709 ? 95.105 95.316 110.776 1.00 54.72 692 ASN A C 1
ATOM 5484 O O . ASN A 1 709 ? 94.509 95.991 111.618 1.00 51.84 692 ASN A O 1
ATOM 5489 N N . ALA A 1 710 ? 94.647 94.155 110.323 1.00 52.67 693 ALA A N 1
ATOM 5490 C CA . ALA A 1 710 ? 93.447 93.504 110.838 1.00 57.75 693 ALA A CA 1
ATOM 5491 C C . ALA A 1 710 ? 93.915 92.262 111.591 1.00 60.81 693 ALA A C 1
ATOM 5492 O O . ALA A 1 710 ? 94.177 91.216 110.994 1.00 64.88 693 ALA A O 1
ATOM 5494 N N . SER A 1 711 ? 94.023 92.388 112.910 1.00 61.32 694 SER A N 1
ATOM 5495 C CA . SER A 1 711 ? 94.579 91.318 113.721 1.00 66.36 694 SER A CA 1
ATOM 5496 C C . SER A 1 711 ? 93.650 90.108 113.738 1.00 71.51 694 SER A C 1
ATOM 5497 O O . SER A 1 711 ? 92.520 90.144 113.245 1.00 67.68 694 SER A O 1
ATOM 5500 N N . TRP A 1 712 ? 94.154 89.020 114.317 1.00 74.58 695 TRP A N 1
ATOM 5501 C CA . TRP A 1 712 ? 93.413 87.770 114.405 1.00 70.91 695 TRP A CA 1
ATOM 5502 C C . TRP A 1 712 ? 92.150 87.962 115.236 1.00 74.18 695 TRP A C 1
ATOM 5503 O O . TRP A 1 712 ? 92.229 88.256 116.433 1.00 77.98 695 TRP A O 1
ATOM 5514 N N . LYS A 1 713 ? 90.981 87.802 114.615 1.00 73.71 696 LYS A N 1
ATOM 5515 C CA . LYS A 1 713 ? 89.707 88.007 115.304 1.00 78.98 696 LYS A CA 1
ATOM 5516 C C . LYS A 1 713 ? 89.342 86.727 116.053 1.00 83.24 696 LYS A C 1
ATOM 5517 O O . LYS A 1 713 ? 88.550 85.898 115.597 1.00 83.20 696 LYS A O 1
ATOM 5523 N N . GLU A 1 714 ? 89.937 86.572 117.231 1.00 88.74 697 GLU A N 1
ATOM 5524 C CA . GLU A 1 714 ? 89.667 85.419 118.083 1.00 93.98 697 GLU A CA 1
ATOM 5525 C C . GLU A 1 714 ? 88.320 85.548 118.787 1.00 95.85 697 GLU A C 1
ATOM 5526 O O . GLU A 1 714 ? 88.178 85.169 119.950 1.00 102.02 697 GLU A O 1
#

Secondary structure (DSSP, 8-state):
-PPPPP-------EEEETTEEEE-TTGGGS-TTSHHHHHHHHHHHHHHHHHHTTSHHHHHHHHHHHHHHH-S------EEETTEEEEEE--SSSSS-EEEEESSTT-S-PEE----TTTSTT---EEEEEEE-TTSS-EEEEEESTT-S-EEEEEEETTTTEE-S----SB-S---EEETTTEEEEEEPPPP-SSPPTT---PPP-S-EEEEEETTS-GGG-EEEE--SS-TT-EEEEEE-TTSSEEEEEEESTTSS-EEEEEEE----TTTTTTSPPP-EEEE-S-SS--EEEEEETTEEEEEE-TT-TT-EEEEE-TTT--EEEEE---SS-EEEEEEETTEEEEEEEETTEEEEEEEESS----EEE---S-EEEEEE--TT-SEEEEEEE-SS---EEEEEESS-TTTT-EEEEE---TT--STTEEEEEEEEE-TTSSEEEEEEEEESS---TTS-EEEE---BTTB-------HHHHIIIIIS--EEEEE--TTSTTS-HHHHHHTSGGGHHHHHHHHHHHHHHHHHTTS--GGGEEEE--THHHHHHHHHHHH-GGG-SEE-EES----TTTTTTSTTHHHHHHHH--TTSHHHHHHHHHH-TTT---SSS---B-EEEEESS--SS-HHHHHHHHHHHHHH-SSSS---EEEEESS--SSSS--HHHHHHHHHHHHHHHHHHHT-----

Radius of gyration: 25.68 Å; Cα contacts (8 Å, |Δi|>4): 1554; chains: 1; bounding box: 68×64×68 Å

B-factor: mean 66.0, std 14.77, range [24.72, 176.62]

InterPro domains:
  IPR001375 Peptidase S9, prolyl oligopeptidase, catalytic domain [PF00326] (477-692)
  IPR002470 Peptidase S9A, prolyl oligopeptidase [PR00862] (461-479)
  IPR002470 Peptidase S9A, prolyl oligopeptidase [PR00862] (488-512)
  IPR002470 Peptidase S9A, prolyl oligopeptidase [PR00862] (516-535)
  IPR002470 Peptidase S9A, prolyl oligopeptidase [PR00862] (546-566)
  IPR002470 Peptidase S9A, prolyl oligopeptidase [PR00862] (601-616)
  IPR002470 Peptidase S9A, prolyl oligopeptidase [PR00862] (620-642)
  IPR004106 Peptidase S9, N-terminal domain superfamily [SSF50993] (2-411)
  IPR023302 Peptidase S9A, N-terminal domain [PF02897] (6-416)
  IPR029058 Alpha/Beta hydrolase fold [G3DSA:3.40.50.1820] (16-687)
  IPR029058 Alpha/Beta hydrolase fold [SSF53474] (431-690)
  IPR051167 Prolyl oligopeptidase and macrocyclase [PTHR42881] (2-696)

Sequence (697 aa):
MRSVYPLARRSMAAYTMHNMTVPEPYDYLEDPENPETKTFVNEQNAFFEEYFASEAELRKKIFESISNSQDYPRTSNPSYINGHYYYYHNSGLQNQSVLMRAMSLTDTAPSIFLDPNSMSSDGTTALKATAWSEDESMLAYSLSDKGSDWQRIHVRRADTVEDTSDVIEWAKFTAIAWWHNLGFFYTRYPALQGDVDKGAETDAAQDAFICFHRIGRPQDEDVVILSVPEHPQWNMGASVSDCHSYVIVVLFDGCEPHNLVWVAELPSVEKGLGSEPLVFKKLVNEFAGRYTYLGNEGSTFYFVTTRDAPRKKIVSIDIHTGQETVIVEQQRSVLSQAALVKKTLLLAYLEDVKDVFYYCRLEDPTLNAIPLPIGTITSFFSDRKKDFVSFKITSFLLPGRSFFLDINDPQSSLRVFKDDTVEGLLVDDFVTEQTFYNSSDGVRIPMFIVYRKGSVSSESPLLLYGYGGFNIPLTPAFSSSRMVFLRDLGGVLAVLNIRGGGEYGEEWHDAGRRACKQNCFTDFIEGAKFLHRQGYGSPQTTAIMGGSNGGLLVAAVANQAPELFRCVVCRVGVLDMYKFHKFTIGHAWKSDYGDPEKEEDFRVLQQYSPLHNIKSGIKYPAILVVTGDHDDRVVPLHSLKYVATLQHMNPNEGGPFLARIEVAAGHGAGKPTSKILREAGDIYTFIAKNINASWKE